Protein 5U96 (pdb70)

Nearest PDB structures (foldseek):
  5uae-assembly2_C  TM=9.308E-01  e=3.475E-05  Listeria innocua
  5u96-assembly3_E  TM=9.335E-01  e=6.059E-05  Listeria innocua
  5uae-assembly1_B  TM=8.512E-01  e=5.652E-05  Listeria innocua
  5udo-assembly3_F  TM=8.492E-01  e=5.273E-05  Listeria innocua
  5u96-assembly3_E  TM=1.021E+00  e=1.490E-06  Listeria innocua

Sequence (385 aa):
SLNEKLKIEHAKKKRLFDLYINGSYEVSELDSMMNDIDAQINYYEAQIEALNEKLKIEHAKKKRLFDLYINGSYEVSELDSMMNDIDAQINYYEAQIEASLNEKLKIEHAKKKRLFDLYINGSYEVSELDSMMNDIDAQINYYEASLNEKLKIEHAKKKRLFDLYINGSYEVSELDSMMNDIDAQINYYEAQIEALNEKLKIEHAKKKRLFDLYINGSYEVSELDSMMNDIDAQINYYEAQIEAASLNEKLKIEHAKKKRLFDLYINGSYEVSELDSMMNDIDAQINYYEAQINEKLKIEHAKKKRLFDLYINGSYEVSELDSMMNDIDAQINYYEANEKLKIEHAKKKRLFDLYINGSYEVSELDSMMNDIDAQINYYEAQIEA

Foldseek 3Di:
DLLCVLVVLVVVVVVLVVVVVVPDDDVVVSVVVVVVSVVVNVVSVVVVVD/DVVVLVVLVVVLVVLVVCVVVPVDDPVVSVVVNVVSVVVNVVVVPDPVD/DLVVVLVVLVVVLVVLVVVVVVVDDDVCVSVVSVVVSVVSNPPPVD/DLCVVLVVLVVVVVVVVVQVVVPHDDVVRVVVPVVVSVVVNVVSVVVVVD/DCVVQVVLVVVLVVLVVVVVPPDDDVVVSVVVNVVSVVVNCVVVVPPVD/DVLVVVLVCLVVVLVVLVVCCVVPNDDPVVSVVVNVVSVVSNVVSVPPD/DVVLVVLVVVVVVLVVVVVVPDDDCVVSVVNNVVSPVVNPPDPD/DVVLVVLVVPVVVVVVVVVVVPDDPVVVVVSCVVSVVVNVVVVVVVVD

Structure (mmCIF, N/CA/C/O backbone):
data_5U96
#
_entry.id   5U96
#
_cell.length_a   97.160
_cell.length_b   97.160
_cell.length_c   52.600
_cell.angle_alpha   90.00
_cell.angle_beta   90.00
_cell.angle_gamma   90.00
#
_symmetry.space_group_name_H-M   'P 41'
#
loop_
_entity.id
_entity.type
_entity.pdbx_description
1 polymer 'Putative integrase'
2 water water
#
loop_
_atom_site.group_PDB
_atom_site.id
_atom_site.type_symbol
_atom_site.label_atom_id
_atom_site.label_alt_id
_atom_site.label_comp_id
_atom_site.label_asym_id
_atom_site.label_entity_id
_atom_site.label_seq_id
_atom_site.pdbx_PDB_ins_code
_atom_site.Cartn_x
_atom_site.Cartn_y
_atom_site.Cartn_z
_atom_site.occupancy
_atom_site.B_iso_or_equiv
_atom_site.auth_seq_id
_atom_site.auth_comp_id
_atom_site.auth_asym_id
_atom_site.auth_atom_id
_atom_site.pdbx_PDB_model_num
ATOM 1 N N . SER A 1 2 ? 107.460 102.720 14.015 1.00 36.00 350 SER A N 1
ATOM 2 C CA . SER A 1 2 ? 107.000 103.130 12.694 1.00 36.90 350 SER A CA 1
ATOM 3 C C . SER A 1 2 ? 107.486 104.538 12.354 1.00 36.64 350 SER A C 1
ATOM 4 O O . SER A 1 2 ? 106.833 105.270 11.609 1.00 36.07 350 SER A O 1
ATOM 7 N N . LEU A 1 3 ? 108.635 104.907 12.911 1.00 36.56 351 LEU A N 1
ATOM 8 C CA . LEU A 1 3 ? 109.287 106.170 12.582 1.00 36.10 351 LEU A CA 1
ATOM 9 C C . LEU A 1 3 ? 110.321 105.954 11.481 1.00 36.74 351 LEU A C 1
ATOM 10 O O . LEU A 1 3 ? 110.771 106.904 10.840 1.00 36.83 351 LEU A O 1
ATOM 15 N N . ASN A 1 4 ? 110.693 104.696 11.271 1.00 37.34 352 ASN A N 1
ATOM 16 C CA . ASN A 1 4 ? 111.701 104.344 10.280 1.00 37.25 352 ASN A CA 1
ATOM 17 C C . ASN A 1 4 ? 111.227 104.598 8.852 1.00 37.91 352 ASN A C 1
ATOM 18 O O . ASN A 1 4 ? 112.023 104.940 7.978 1.00 38.51 352 ASN A O 1
ATOM 23 N N . GLU A 1 5 ? 109.926 104.438 8.627 1.00 39.07 353 GLU A N 1
ATOM 24 C CA . GLU A 1 5 ? 109.366 104.457 7.279 1.00 39.96 353 GLU A CA 1
ATOM 25 C C . GLU A 1 5 ? 108.775 105.816 6.906 1.00 40.26 353 GLU A C 1
ATOM 26 O O . GLU A 1 5 ? 107.844 105.895 6.104 1.00 39.86 353 GLU A O 1
ATOM 32 N N . LYS A 1 6 ? 109.325 106.883 7.478 1.00 39.10 354 LYS A N 1
ATOM 33 C CA . LYS A 1 6 ? 108.844 108.234 7.202 1.00 38.86 354 LYS A CA 1
ATOM 34 C C . LYS A 1 6 ? 109.652 108.893 6.091 1.00 38.28 354 LYS A C 1
ATOM 35 O O . LYS A 1 6 ? 109.181 109.827 5.444 1.00 38.32 354 LYS A O 1
ATOM 41 N N . LEU A 1 7 ? 110.866 108.399 5.867 1.00 38.91 355 LEU A N 1
ATOM 42 C CA . LEU A 1 7 ? 111.748 108.976 4.860 1.00 38.59 355 LEU A CA 1
ATOM 43 C C . LEU A 1 7 ? 111.269 108.649 3.449 1.00 38.05 355 LEU A C 1
ATOM 44 O O . LEU A 1 7 ? 111.401 109.468 2.539 1.00 37.17 355 LEU A O 1
ATOM 49 N N . LYS A 1 8 ? 110.717 107.452 3.266 1.00 39.06 356 LYS A N 1
ATOM 50 C CA . LYS A 1 8 ? 110.209 107.045 1.959 1.00 39.30 356 LYS A CA 1
ATOM 51 C C . LYS A 1 8 ? 109.036 107.922 1.539 1.00 38.27 356 LYS A C 1
ATOM 52 O O . LYS A 1 8 ? 108.839 108.178 0.351 1.00 37.36 356 LYS A O 1
ATOM 58 N N . ILE A 1 9 ? 108.255 108.376 2.514 1.00 36.71 357 ILE A N 1
ATOM 59 C CA . ILE A 1 9 ? 107.178 109.315 2.240 1.00 37.22 357 ILE A CA 1
ATOM 60 C C . ILE A 1 9 ? 107.767 110.671 1.869 1.00 35.08 357 ILE A C 1
ATOM 61 O O . ILE A 1 9 ? 107.312 111.317 0.927 1.00 35.22 357 ILE A O 1
ATOM 66 N N . GLU A 1 10 ? 108.778 111.097 2.620 1.00 34.99 358 GLU A N 1
ATOM 67 C CA . GLU A 1 10 ? 109.438 112.371 2.363 1.00 35.44 358 GLU A CA 1
ATOM 68 C C . GLU A 1 10 ? 110.097 112.372 0.987 1.00 34.48 358 GLU A C 1
ATOM 69 O O . GLU A 1 10 ? 110.114 113.392 0.299 1.00 32.93 358 GLU A O 1
ATOM 75 N N . HIS A 1 11 ? 110.635 111.223 0.591 1.00 34.64 359 HIS A N 1
ATOM 76 C CA . HIS A 1 11 ? 111.229 111.079 -0.732 1.00 34.59 359 HIS A CA 1
ATOM 77 C C . HIS A 1 11 ? 110.148 111.147 -1.801 1.00 34.48 359 HIS A C 1
ATOM 78 O O . HIS A 1 11 ? 110.364 111.697 -2.880 1.00 33.12 359 HIS A O 1
ATOM 85 N N . ALA A 1 12 ? 108.983 110.584 -1.495 1.00 34.93 360 ALA A N 1
ATOM 86 C CA . ALA A 1 12 ? 107.832 110.710 -2.375 1.00 34.02 360 ALA A CA 1
ATOM 87 C C . ALA A 1 12 ? 107.378 112.163 -2.387 1.00 33.55 360 ALA A C 1
ATOM 88 O O . ALA A 1 12 ? 106.998 112.694 -3.426 1.00 33.31 360 ALA A O 1
ATOM 90 N N . LYS A 1 13 ? 107.430 112.806 -1.224 1.00 33.49 361 LYS A N 1
ATOM 91 C CA . LYS A 1 13 ? 107.119 114.227 -1.129 1.00 33.03 361 LYS A CA 1
ATOM 92 C C . LYS A 1 13 ? 108.175 115.048 -1.861 1.00 33.92 361 LYS A C 1
ATOM 93 O O . LYS A 1 13 ? 107.886 116.132 -2.368 1.00 33.49 361 LYS A O 1
ATOM 99 N N . LYS A 1 14 ? 109.397 114.526 -1.918 1.00 34.23 362 LYS A N 1
ATOM 100 C CA . LYS A 1 14 ? 110.486 115.205 -2.612 1.00 34.18 362 LYS A CA 1
ATOM 101 C C . LYS A 1 14 ? 110.387 114.993 -4.119 1.00 33.69 362 LYS A C 1
ATOM 102 O O . LYS A 1 14 ? 110.605 115.923 -4.895 1.00 33.87 362 LYS A O 1
ATOM 108 N N . LYS A 1 15 ? 110.066 113.767 -4.527 1.00 33.43 363 LYS A N 1
ATOM 109 C CA . LYS A 1 15 ? 109.933 113.440 -5.945 1.00 34.16 363 LYS A CA 1
ATOM 110 C C . LYS A 1 15 ? 108.880 114.313 -6.606 1.00 34.38 363 LYS A C 1
ATOM 111 O O . LYS A 1 15 ? 109.165 115.013 -7.578 1.00 34.47 363 LYS A O 1
ATOM 117 N N . ARG A 1 16 ? 107.662 114.239 -6.077 1.00 33.26 364 ARG A N 1
ATOM 118 C CA . ARG A 1 16 ? 106.526 114.988 -6.601 1.00 33.80 364 ARG A CA 1
ATOM 119 C C . ARG A 1 16 ? 106.920 116.437 -6.836 1.00 34.36 364 ARG A C 1
ATOM 120 O O . ARG A 1 16 ? 106.664 117.005 -7.896 1.00 33.33 364 ARG A O 1
ATOM 128 N N . LEU A 1 17 ? 107.573 117.015 -5.836 1.00 33.86 365 LEU A N 1
ATOM 129 C CA . LEU A 1 17 ? 108.056 118.383 -5.913 1.00 34.92 365 LEU A CA 1
ATOM 130 C C . LEU A 1 17 ? 109.052 118.556 -7.054 1.00 34.33 365 LEU A C 1
ATOM 131 O O . LEU A 1 17 ? 109.039 119.574 -7.746 1.00 34.48 365 LEU A O 1
ATOM 136 N N . PHE A 1 18 ? 109.913 117.563 -7.253 1.00 34.90 366 PHE A N 1
ATOM 137 C CA . PHE A 1 18 ? 110.919 117.654 -8.302 1.00 34.69 366 PHE A CA 1
ATOM 138 C C . PHE A 1 18 ? 110.275 117.574 -9.681 1.00 35.62 366 PHE A C 1
ATOM 139 O O . PHE A 1 18 ? 110.782 118.147 -10.644 1.00 36.25 366 PHE A O 1
ATOM 147 N N . ASP A 1 19 ? 109.153 116.868 -9.769 1.00 35.18 367 ASP A N 1
ATOM 148 C CA . ASP A 1 19 ? 108.446 116.712 -11.035 1.00 34.79 367 ASP A CA 1
ATOM 149 C C . ASP A 1 19 ? 107.945 118.056 -11.556 1.00 35.99 367 ASP A C 1
ATOM 150 O O . ASP A 1 19 ? 107.634 118.194 -12.738 1.00 35.68 367 ASP A O 1
ATOM 155 N N . LEU A 1 20 ? 107.863 119.042 -10.668 1.00 35.81 368 LEU A N 1
ATOM 156 C CA . LEU A 1 20 ? 107.438 120.383 -11.053 1.00 36.64 368 LEU A CA 1
ATOM 157 C C . LEU A 1 20 ? 108.599 121.164 -11.662 1.00 37.21 368 LEU A C 1
ATOM 158 O O . LEU A 1 20 ? 108.392 122.031 -12.512 1.00 35.02 368 LEU A O 1
ATOM 163 N N . TYR A 1 21 ? 109.817 120.858 -11.226 1.00 37.09 369 TYR A N 1
ATOM 164 C CA . TYR A 1 21 ? 111.007 121.465 -11.813 1.00 37.40 369 TYR A CA 1
ATOM 165 C C . TYR A 1 21 ? 111.202 120.975 -13.246 1.00 37.41 369 TYR A C 1
ATOM 166 O O . TYR A 1 21 ? 111.492 121.764 -14.145 1.00 38.23 369 TYR A O 1
ATOM 175 N N . ILE A 1 22 ? 111.037 119.671 -13.455 1.00 37.37 370 ILE A N 1
ATOM 176 C CA . ILE A 1 22 ? 111.279 119.072 -14.764 1.00 37.71 370 ILE A CA 1
ATOM 177 C C . ILE A 1 22 ? 110.109 119.357 -15.701 1.00 38.84 370 ILE A C 1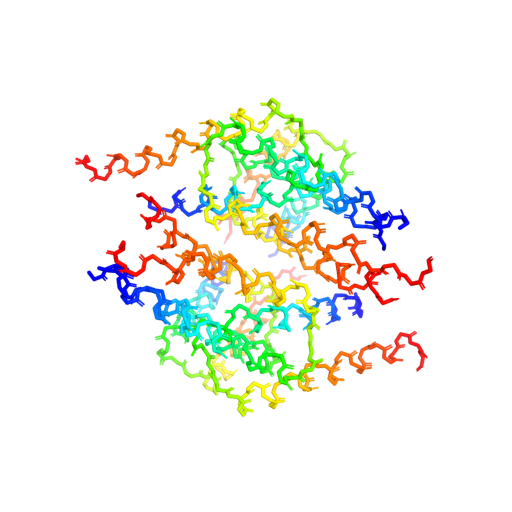
ATOM 178 O O . ILE A 1 22 ? 110.269 119.384 -16.921 1.00 39.13 370 ILE A O 1
ATOM 183 N N . ASN A 1 23 ? 108.933 119.569 -15.118 1.00 38.04 371 ASN A N 1
ATOM 184 C CA . ASN A 1 23 ? 107.792 120.083 -15.862 1.00 38.63 371 ASN A CA 1
ATOM 185 C C . ASN A 1 23 ? 108.150 121.442 -16.453 1.00 38.67 371 ASN A C 1
ATOM 186 O O . ASN A 1 23 ? 107.708 121.793 -17.548 1.00 39.06 371 ASN A O 1
ATOM 191 N N . GLY A 1 24 ? 108.949 122.201 -15.708 1.00 38.13 372 GLY A N 1
ATOM 192 C CA . GLY A 1 24 ? 109.567 123.410 -16.220 1.00 38.39 372 GLY A CA 1
ATOM 193 C C . GLY A 1 24 ? 108.831 124.685 -15.858 1.00 38.43 372 GLY A C 1
ATOM 194 O O . GLY A 1 24 ? 109.446 125.744 -15.745 1.00 38.60 372 GLY A O 1
ATOM 195 N N . SER A 1 25 ? 107.518 124.594 -15.675 1.00 37.95 373 SER A N 1
ATOM 196 C CA . SER A 1 25 ? 106.725 125.765 -15.317 1.00 39.19 373 SER A CA 1
ATOM 197 C C . SER A 1 25 ? 106.941 126.124 -13.847 1.00 38.99 373 SER A C 1
ATOM 198 O O . SER A 1 25 ? 107.863 125.613 -13.213 1.00 37.59 373 SER A O 1
ATOM 201 N N . TYR A 1 26 ? 106.102 127.018 -13.328 1.00 38.92 374 TYR A N 1
ATOM 202 C CA . TYR A 1 26 ? 106.193 127.501 -11.949 1.00 39.34 374 TYR A CA 1
ATOM 203 C C . TYR A 1 26 ? 107.456 128.324 -11.712 1.00 39.10 374 TYR A C 1
ATOM 204 O O . TYR A 1 26 ? 108.378 128.323 -12.528 1.00 38.94 374 TYR A O 1
ATOM 213 N N . GLU A 1 27 ? 107.482 129.028 -10.584 1.00 38.12 375 GLU A N 1
ATOM 214 C CA . GLU A 1 27 ? 108.660 129.779 -10.172 1.00 37.87 375 GLU A CA 1
ATOM 215 C C . GLU A 1 27 ? 109.488 128.929 -9.217 1.00 37.53 375 GLU A C 1
ATOM 216 O O . GLU A 1 27 ? 108.953 128.306 -8.300 1.00 37.61 375 GLU A O 1
ATOM 222 N N . VAL A 1 28 ? 110.796 128.910 -9.436 1.00 37.85 376 VAL A N 1
ATOM 223 C CA . VAL A 1 28 ? 111.684 128.019 -8.704 1.00 37.07 376 VAL A CA 1
ATOM 224 C C . VAL A 1 28 ? 111.802 128.426 -7.237 1.00 37.97 376 VAL A C 1
ATOM 225 O O . VAL A 1 28 ? 112.028 127.582 -6.371 1.00 37.41 376 VAL A O 1
ATOM 229 N N . SER A 1 29 ? 111.648 129.718 -6.962 1.00 37.68 377 SER A N 1
ATOM 230 C CA . SER A 1 29 ? 111.756 130.227 -5.599 1.00 37.55 377 SER A CA 1
ATOM 231 C C . SER A 1 29 ? 110.599 129.727 -4.741 1.00 37.61 377 SER A C 1
ATOM 232 O O . SER A 1 29 ? 110.760 129.495 -3.543 1.00 38.28 377 SER A O 1
ATOM 235 N N . GLU A 1 30 ? 109.432 129.570 -5.357 1.00 38.08 378 GLU A N 1
ATOM 236 C CA . GLU A 1 30 ? 108.285 128.978 -4.680 1.00 39.09 378 GLU A CA 1
ATOM 237 C C . GLU A 1 30 ? 108.604 127.545 -4.273 1.00 38.06 378 GLU A C 1
ATOM 238 O O . GLU A 1 30 ? 108.315 127.123 -3.153 1.00 38.74 378 GLU A O 1
ATOM 244 N N . LEU A 1 31 ? 109.211 126.806 -5.195 1.00 38.59 379 LEU A N 1
ATOM 245 C CA . LEU A 1 31 ? 109.509 125.394 -4.991 1.00 37.98 379 LEU A CA 1
ATOM 246 C C . LEU A 1 31 ? 110.690 125.190 -4.040 1.00 37.98 379 LEU A C 1
ATOM 247 O O . LEU A 1 31 ? 110.855 124.110 -3.471 1.00 37.80 379 LEU A O 1
ATOM 252 N N . ASP A 1 32 ? 111.503 126.229 -3.864 1.00 38.17 380 ASP A N 1
ATOM 253 C CA . ASP A 1 32 ? 112.712 126.137 -3.046 1.00 38.34 380 ASP A CA 1
ATOM 254 C C . ASP A 1 32 ? 112.392 126.256 -1.559 1.00 38.81 380 ASP A C 1
ATOM 255 O O . ASP A 1 32 ? 113.112 125.719 -0.718 1.00 38.83 380 ASP A O 1
ATOM 260 N N . SER A 1 33 ? 111.311 126.960 -1.241 1.00 39.63 381 SER A N 1
ATOM 261 C CA . SER A 1 33 ? 110.928 127.186 0.148 1.00 39.28 381 SER A CA 1
ATOM 262 C C . SER A 1 33 ? 110.455 125.904 0.822 1.00 38.94 381 SER A C 1
ATOM 263 O O . SER A 1 33 ? 110.804 125.632 1.970 1.00 39.24 381 SER A O 1
ATOM 266 N N . MET A 1 34 ? 109.651 125.122 0.112 1.00 38.89 382 MET A N 1
ATOM 267 C CA . MET A 1 34 ? 109.127 123.876 0.659 1.00 39.00 382 MET A CA 1
ATOM 268 C C . MET A 1 34 ? 110.184 122.783 0.621 1.00 38.06 382 MET A C 1
ATOM 269 O O . MET A 1 34 ? 110.180 121.876 1.450 1.00 37.96 382 MET A O 1
ATOM 274 N N . MET A 1 35 ? 111.084 122.869 -0.352 1.00 38.56 383 MET A N 1
ATOM 275 C CA . MET A 1 35 ? 112.193 121.932 -0.437 1.00 38.51 383 MET A CA 1
ATOM 276 C C . MET A 1 35 ? 113.111 122.113 0.766 1.00 38.50 383 MET A C 1
ATOM 277 O O . MET A 1 35 ? 113.678 121.148 1.277 1.00 38.80 383 MET A O 1
ATOM 282 N N . ASN A 1 36 ? 113.255 123.357 1.211 1.00 38.66 384 ASN A N 1
ATOM 283 C CA . ASN A 1 36 ? 114.027 123.661 2.407 1.00 38.33 384 ASN A CA 1
ATOM 284 C C . ASN A 1 36 ? 113.434 122.959 3.622 1.00 38.37 384 ASN A C 1
ATOM 285 O O . ASN A 1 36 ? 114.159 122.520 4.515 1.00 38.75 384 ASN A O 1
ATOM 290 N N . ASP A 1 37 ? 112.110 122.854 3.643 1.00 38.42 385 ASP A N 1
ATOM 291 C CA . ASP A 1 37 ? 111.410 122.151 4.711 1.00 37.61 385 ASP A CA 1
ATOM 292 C C . ASP A 1 37 ? 111.479 120.643 4.503 1.00 37.13 385 ASP A C 1
ATOM 293 O O . ASP A 1 37 ? 111.645 119.884 5.457 1.00 37.73 385 ASP A O 1
ATOM 298 N N . ILE A 1 38 ? 111.350 120.213 3.251 1.00 37.18 386 ILE A N 1
ATOM 299 C CA . ILE A 1 38 ? 111.375 118.792 2.926 1.00 37.21 386 ILE A CA 1
ATOM 300 C C . ILE A 1 38 ? 112.766 118.196 3.145 1.00 37.39 386 ILE A C 1
ATOM 301 O O . ILE A 1 38 ? 112.894 117.119 3.723 1.00 37.51 386 ILE A O 1
ATOM 306 N N . ASP A 1 39 ? 113.802 118.890 2.681 1.00 37.63 387 ASP A N 1
ATOM 307 C CA . ASP A 1 39 ? 115.176 118.434 2.885 1.00 37.91 387 ASP A CA 1
ATOM 308 C C . ASP A 1 39 ? 115.514 118.356 4.370 1.00 37.80 387 ASP A C 1
ATOM 309 O O . ASP A 1 39 ? 116.170 117.416 4.818 1.00 38.19 387 ASP A O 1
ATOM 314 N N . ALA A 1 40 ? 115.063 119.351 5.128 1.00 38.01 388 ALA A N 1
ATOM 315 C CA . ALA A 1 40 ? 115.337 119.416 6.559 1.00 38.33 388 ALA A CA 1
ATOM 316 C C . ALA A 1 40 ? 114.706 118.247 7.307 1.00 38.61 388 ALA A C 1
ATOM 317 O O . ALA A 1 40 ? 115.322 117.672 8.203 1.00 38.65 388 ALA A O 1
ATOM 319 N N . GLN A 1 41 ? 113.476 117.901 6.941 1.00 38.23 389 GLN A N 1
ATOM 320 C CA . GLN A 1 41 ? 112.767 116.812 7.604 1.00 38.46 389 GLN A CA 1
ATOM 321 C C . GLN A 1 41 ? 113.464 115.480 7.349 1.00 37.88 389 GLN A C 1
ATOM 322 O O . GLN A 1 41 ? 113.453 114.592 8.201 1.00 38.13 389 GLN A O 1
ATOM 328 N N . ILE A 1 42 ? 114.069 115.346 6.174 1.00 37.41 390 ILE A N 1
ATOM 329 C CA . ILE A 1 42 ? 114.879 114.175 5.863 1.00 37.74 390 ILE A CA 1
ATOM 330 C C . ILE A 1 42 ? 116.112 114.144 6.758 1.00 38.13 390 ILE A C 1
ATOM 331 O O . ILE A 1 42 ? 116.599 113.076 7.129 1.00 37.82 390 ILE A O 1
ATOM 336 N N . ASN A 1 43 ? 116.609 115.327 7.102 1.00 38.24 391 ASN A N 1
ATOM 337 C CA . ASN A 1 43 ? 117.822 115.451 7.897 1.00 38.81 391 ASN A CA 1
ATOM 338 C C . ASN A 1 43 ? 117.628 114.965 9.330 1.00 38.17 391 ASN A C 1
ATOM 339 O O . ASN A 1 43 ? 118.487 114.275 9.880 1.00 39.33 391 ASN A O 1
ATOM 344 N N . TYR A 1 44 ? 116.500 115.329 9.932 1.00 38.72 392 TYR A N 1
ATOM 345 C CA . TYR A 1 44 ? 116.209 114.938 11.308 1.00 39.70 392 TYR A CA 1
ATOM 346 C C . TYR A 1 44 ? 115.984 113.432 11.411 1.00 39.59 392 TYR A C 1
ATOM 347 O O . TYR A 1 44 ? 116.437 112.795 12.362 1.00 39.86 392 TYR A O 1
ATOM 356 N N . TYR A 1 45 ? 115.283 112.869 10.430 1.00 38.49 393 TYR A N 1
ATOM 357 C CA . TYR A 1 45 ? 115.036 111.431 10.392 1.00 38.40 393 TYR A CA 1
ATOM 358 C C . TYR A 1 45 ? 116.354 110.667 10.335 1.00 37.99 393 TYR A C 1
ATOM 359 O O . TYR A 1 45 ? 116.477 109.578 10.895 1.00 38.62 393 TYR A O 1
ATOM 368 N N . GLU A 1 46 ? 117.338 111.245 9.655 1.00 38.01 394 GLU A N 1
ATOM 369 C CA . GLU A 1 46 ? 118.679 110.679 9.617 1.00 38.42 394 GLU A CA 1
ATOM 370 C C . GLU A 1 46 ? 119.384 110.890 10.949 1.00 38.34 394 GLU A C 1
ATOM 371 O O . GLU A 1 46 ? 120.066 109.999 11.455 1.00 38.19 394 GLU A O 1
ATOM 377 N N . ALA A 1 47 ? 119.203 112.078 11.514 1.00 39.11 395 ALA A N 1
ATOM 378 C CA . ALA A 1 47 ? 119.920 112.479 12.717 1.00 38.66 395 ALA A CA 1
ATOM 379 C C . ALA A 1 47 ? 119.427 111.746 13.962 1.00 39.13 395 ALA A C 1
ATOM 380 O O . ALA A 1 47 ? 120.193 111.526 14.897 1.00 39.50 395 ALA A O 1
ATOM 382 N N . GLN A 1 48 ? 118.151 111.378 13.982 1.00 39.53 396 GLN A N 1
ATOM 383 C CA . GLN A 1 48 ? 117.595 110.660 15.125 1.00 41.22 396 GLN A CA 1
ATOM 384 C C . GLN A 1 48 ? 118.224 109.280 15.270 1.00 40.76 396 GLN A C 1
ATOM 385 O O . GLN A 1 48 ? 118.350 108.760 16.378 1.00 41.44 396 GLN A O 1
ATOM 391 N N . ILE A 1 49 ? 118.614 108.688 14.147 1.00 39.76 397 ILE A N 1
ATOM 392 C CA . ILE A 1 49 ? 119.235 107.370 14.159 1.00 39.41 397 ILE A CA 1
ATOM 393 C C . ILE A 1 49 ? 120.616 107.429 14.810 1.00 39.00 397 ILE A C 1
ATOM 394 O O . ILE A 1 49 ? 121.069 106.453 15.411 1.00 39.59 397 ILE A O 1
ATOM 399 N N . GLU A 1 50 ? 121.279 108.574 14.688 1.00 38.41 398 GLU A N 1
ATOM 400 C CA . GLU A 1 50 ? 122.578 108.781 15.321 1.00 38.02 398 GLU A CA 1
ATOM 401 C C . GLU A 1 50 ? 122.451 108.640 16.835 1.00 38.99 398 GLU A C 1
ATOM 402 O O . GLU A 1 50 ? 123.298 108.027 17.484 1.00 38.74 398 GLU A O 1
ATOM 408 N N . ALA A 1 51 ? 121.384 109.211 17.387 1.00 39.76 399 ALA A N 1
ATOM 409 C CA . ALA A 1 51 ? 121.037 109.011 18.790 1.00 39.83 399 ALA A CA 1
ATOM 410 C C . ALA A 1 51 ? 119.621 109.509 19.068 1.00 40.93 399 ALA A C 1
ATOM 411 O O . ALA A 1 51 ? 119.251 110.615 18.673 1.00 40.55 399 ALA A O 1
ATOM 413 N N . LEU B 1 3 ? 90.737 144.696 1.661 1.00 40.80 351 LEU B N 1
ATOM 414 C CA . LEU B 1 3 ? 90.724 143.381 1.032 1.00 40.32 351 LEU B CA 1
ATOM 415 C C . LEU B 1 3 ? 92.132 142.959 0.620 1.00 40.79 351 LEU B C 1
ATOM 416 O O . LEU B 1 3 ? 92.309 142.151 -0.292 1.00 40.93 351 LEU B O 1
ATOM 421 N N . ASN B 1 4 ? 93.128 143.515 1.302 1.00 41.14 352 ASN B N 1
ATOM 422 C CA . ASN B 1 4 ? 94.515 143.117 1.101 1.00 41.15 352 ASN B CA 1
ATOM 423 C C . ASN B 1 4 ? 94.763 141.746 1.714 1.00 40.60 352 ASN B C 1
ATOM 424 O O . ASN B 1 4 ? 95.671 141.022 1.303 1.00 40.24 352 ASN B O 1
ATOM 429 N N . GLU B 1 5 ? 93.949 141.405 2.709 1.00 40.99 353 GLU B N 1
ATOM 430 C CA . GLU B 1 5 ? 93.999 140.093 3.338 1.00 39.94 353 GLU B CA 1
ATOM 431 C C . GLU B 1 5 ? 93.767 138.999 2.305 1.00 39.84 353 GLU B C 1
ATOM 432 O O . GLU B 1 5 ? 94.453 137.979 2.312 1.00 39.56 353 GLU B O 1
ATOM 438 N N . LYS B 1 6 ? 92.806 139.232 1.413 1.00 40.27 354 LYS B N 1
ATOM 439 C CA . LYS B 1 6 ? 92.457 138.272 0.366 1.00 40.01 354 LYS B CA 1
ATOM 440 C C . LYS B 1 6 ? 93.683 137.826 -0.416 1.00 39.26 354 LYS B C 1
ATOM 441 O O . LYS B 1 6 ? 93.760 136.687 -0.874 1.00 39.05 354 LYS B O 1
ATOM 447 N N . LEU B 1 7 ? 94.636 138.737 -0.569 1.00 39.65 355 LEU B N 1
ATOM 448 C CA . LEU B 1 7 ? 95.873 138.435 -1.271 1.00 39.51 355 LEU B CA 1
ATOM 449 C C . LEU B 1 7 ? 96.655 137.388 -0.493 1.00 39.14 355 LEU B C 1
ATOM 450 O O . LEU B 1 7 ? 97.227 136.467 -1.074 1.00 38.91 355 LEU B O 1
ATOM 455 N N . LYS B 1 8 ? 96.669 137.534 0.829 1.00 39.32 356 LYS B N 1
ATOM 456 C CA . LYS B 1 8 ? 97.293 136.545 1.697 1.00 38.69 356 LYS B CA 1
ATOM 457 C C . LYS B 1 8 ? 96.495 135.248 1.646 1.00 37.97 356 LYS B C 1
ATOM 458 O O . LYS B 1 8 ? 97.063 134.160 1.697 1.00 38.45 356 LYS B O 1
ATOM 464 N N . ILE B 1 9 ? 95.175 135.374 1.542 1.00 38.47 357 ILE B N 1
ATOM 465 C CA . ILE B 1 9 ? 94.295 134.213 1.467 1.00 38.10 357 ILE B CA 1
ATOM 466 C C . ILE B 1 9 ? 94.513 133.462 0.156 1.00 37.80 357 ILE B C 1
ATOM 467 O O . ILE B 1 9 ? 94.614 132.235 0.146 1.00 36.92 357 ILE B O 1
ATOM 472 N N . GLU B 1 10 ? 94.580 134.201 -0.949 1.00 37.61 358 GLU B N 1
ATOM 473 C CA . GLU B 1 10 ? 94.870 133.605 -2.249 1.00 37.39 358 GLU B CA 1
ATOM 474 C C . GLU B 1 10 ? 96.289 133.047 -2.272 1.00 36.97 358 GLU B C 1
ATOM 475 O O . GLU B 1 10 ? 96.553 132.029 -2.911 1.00 36.21 358 GLU B O 1
ATOM 481 N N . HIS B 1 11 ? 97.199 133.719 -1.574 1.00 37.44 359 HIS B N 1
ATOM 482 C CA . HIS B 1 11 ? 98.568 133.233 -1.440 1.00 37.40 359 HIS B CA 1
ATOM 483 C C . HIS B 1 11 ? 98.639 132.060 -0.470 1.00 36.29 359 HIS B C 1
ATOM 484 O O . HIS B 1 11 ? 99.453 131.154 -0.638 1.00 35.62 359 HIS B O 1
ATOM 491 N N . ALA B 1 12 ? 97.787 132.082 0.550 1.00 36.26 360 ALA B N 1
ATOM 492 C CA . ALA B 1 12 ? 97.727 130.989 1.512 1.00 35.91 360 ALA B CA 1
ATOM 493 C C . ALA B 1 12 ? 97.205 129.733 0.829 1.00 35.08 360 ALA B C 1
ATOM 494 O O . ALA B 1 12 ? 97.637 128.620 1.131 1.00 34.55 360 ALA B O 1
ATOM 496 N N . LYS B 1 13 ? 96.270 129.925 -0.096 1.00 34.89 361 LYS B N 1
ATOM 497 C CA . LYS B 1 13 ? 95.737 128.833 -0.897 1.00 35.06 361 LYS B CA 1
ATOM 498 C C . LYS B 1 13 ? 96.830 128.217 -1.763 1.00 34.26 361 LYS B C 1
ATOM 499 O O . LYS B 1 13 ? 96.808 127.022 -2.053 1.00 33.23 361 LYS B O 1
ATOM 505 N N . LYS B 1 14 ? 97.788 129.044 -2.170 1.00 34.70 362 LYS B N 1
ATOM 506 C CA . LYS B 1 14 ? 98.883 128.595 -3.020 1.00 33.95 362 LYS B CA 1
ATOM 507 C C . LYS B 1 14 ? 99.813 127.649 -2.268 1.00 33.89 362 LYS B C 1
ATOM 508 O O . LYS B 1 14 ? 100.228 126.620 -2.801 1.00 33.16 362 LYS B O 1
ATOM 514 N N . LYS B 1 15 ? 100.138 128.004 -1.029 1.00 34.49 363 LYS B N 1
ATOM 515 C CA . LYS B 1 15 ? 100.984 127.165 -0.189 1.00 33.60 363 LYS B CA 1
ATOM 516 C C . LYS B 1 15 ? 100.327 125.817 0.076 1.00 32.50 363 LYS B C 1
ATOM 517 O O . LYS B 1 15 ? 100.995 124.784 0.102 1.00 31.69 363 LYS B O 1
ATOM 523 N N . ARG B 1 16 ? 99.013 125.834 0.272 1.00 33.28 364 ARG B N 1
ATOM 524 C CA . ARG B 1 16 ? 98.263 124.614 0.537 1.00 32.80 364 ARG B CA 1
ATOM 525 C C . ARG B 1 16 ? 98.142 123.759 -0.719 1.00 33.36 364 ARG B C 1
ATOM 526 O O . ARG B 1 16 ? 98.272 12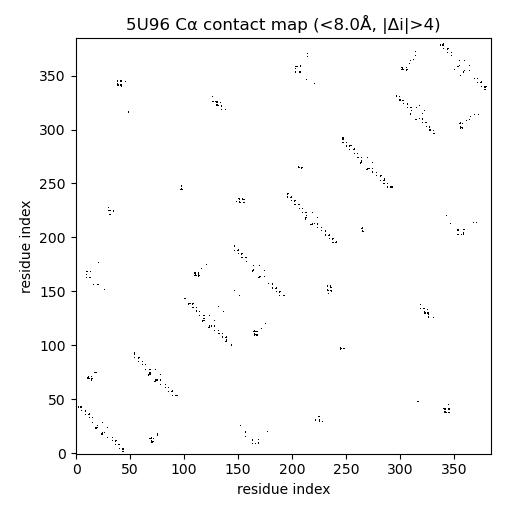2.537 -0.661 1.00 32.37 364 ARG B O 1
ATOM 534 N N . LEU B 1 17 ? 97.885 124.407 -1.851 1.00 32.62 365 LEU B N 1
ATOM 535 C CA . LEU B 1 17 ? 97.730 123.700 -3.116 1.00 32.25 365 LEU B CA 1
ATOM 536 C C . LEU B 1 17 ? 99.007 122.938 -3.450 1.00 32.49 365 LEU B C 1
ATOM 537 O O . LEU B 1 17 ? 98.962 121.858 -4.039 1.00 30.91 365 LEU B O 1
ATOM 542 N N . PHE B 1 18 ? 100.143 123.507 -3.064 1.00 32.51 366 PHE B N 1
ATOM 543 C CA . PHE B 1 18 ? 101.422 122.822 -3.188 1.00 32.64 366 PHE B CA 1
ATOM 544 C C . PHE B 1 18 ? 101.521 121.681 -2.180 1.00 32.82 366 PHE B C 1
ATOM 545 O O . PHE B 1 18 ? 102.059 120.618 -2.485 1.00 32.57 366 PHE B O 1
ATOM 553 N N . ASP B 1 19 ? 101.005 121.915 -0.976 1.00 31.93 367 ASP B N 1
ATOM 554 C CA . ASP B 1 19 ? 101.028 120.915 0.086 1.00 32.47 367 ASP B CA 1
ATOM 555 C C . ASP B 1 19 ? 100.300 119.649 -0.354 1.00 33.87 367 ASP B C 1
ATOM 556 O O . ASP B 1 19 ? 100.817 118.541 -0.212 1.00 32.53 367 ASP B O 1
ATOM 561 N N . LEU B 1 20 ? 99.096 119.829 -0.889 1.00 32.45 368 LEU B N 1
ATOM 562 C CA . LEU B 1 20 ? 98.267 118.718 -1.347 1.00 33.06 368 LEU B CA 1
ATOM 563 C C . LEU B 1 20 ? 98.978 117.857 -2.382 1.00 32.48 368 LEU B C 1
ATOM 564 O O . LEU B 1 20 ? 99.064 116.637 -2.239 1.00 33.64 368 LEU B O 1
ATOM 569 N N . TYR B 1 21 ? 99.476 118.506 -3.428 1.00 31.77 369 TYR B N 1
ATOM 570 C CA . TYR B 1 21 ? 100.154 117.815 -4.516 1.00 32.52 369 TYR B CA 1
ATOM 571 C C . TYR B 1 21 ? 101.352 117.022 -4.010 1.00 30.82 369 TYR B C 1
ATOM 572 O O . TYR B 1 21 ? 101.561 115.876 -4.408 1.00 33.33 369 TYR B O 1
ATOM 581 N N . ILE B 1 22 ? 102.136 117.642 -3.135 1.00 33.14 370 ILE B N 1
ATOM 582 C CA . ILE B 1 22 ? 103.314 116.999 -2.565 1.00 32.82 370 ILE B CA 1
ATOM 583 C C . ILE B 1 22 ? 102.924 115.724 -1.823 1.00 33.04 370 ILE B C 1
ATOM 584 O O . ILE B 1 22 ? 103.681 114.752 -1.802 1.00 32.91 370 ILE B O 1
ATOM 589 N N . ASN B 1 23 ? 101.736 115.731 -1.225 1.00 33.37 371 ASN B N 1
ATOM 590 C CA . ASN B 1 23 ? 101.227 114.566 -0.511 1.00 33.44 371 ASN B CA 1
ATOM 591 C C . ASN B 1 23 ? 100.416 113.636 -1.415 1.00 33.05 371 ASN B C 1
ATOM 592 O O . ASN B 1 23 ? 99.873 112.632 -0.956 1.00 33.68 371 ASN B O 1
ATOM 597 N N . GLY B 1 24 ? 100.334 113.979 -2.698 1.00 32.97 372 GLY B N 1
ATOM 598 C CA . GLY B 1 24 ? 99.747 113.095 -3.691 1.00 33.08 372 GLY B CA 1
ATOM 599 C C . GLY B 1 24 ? 98.244 113.210 -3.864 1.00 33.38 372 GLY B C 1
ATOM 600 O O . GLY B 1 24 ? 97.646 112.435 -4.610 1.00 33.82 372 GLY B O 1
ATOM 601 N N . SER B 1 25 ? 97.626 114.169 -3.183 1.00 33.27 373 SER B N 1
ATOM 602 C CA . SER B 1 25 ? 96.186 114.374 -3.311 1.00 33.98 373 SER B CA 1
ATOM 603 C C . SER B 1 25 ? 95.833 114.938 -4.683 1.00 33.52 373 SER B C 1
ATOM 604 O O . SER B 1 25 ? 94.745 114.686 -5.202 1.00 33.21 373 SER B O 1
ATOM 607 N N . TYR B 1 26 ? 96.758 115.700 -5.261 1.00 32.85 374 TYR B N 1
ATOM 608 C CA . TYR B 1 26 ? 96.571 116.278 -6.589 1.00 33.69 374 TYR B CA 1
ATOM 609 C C . TYR B 1 26 ? 97.743 115.946 -7.501 1.00 33.03 374 TYR B C 1
ATOM 610 O O . TYR B 1 26 ? 98.892 115.976 -7.074 1.00 32.92 374 TYR B O 1
ATOM 619 N N . GLU B 1 27 ? 97.441 115.638 -8.759 1.00 33.29 375 GLU B N 1
ATOM 620 C CA . GLU B 1 27 ? 98.459 115.262 -9.736 1.00 34.40 375 GLU B CA 1
ATOM 621 C C . GLU B 1 27 ? 99.106 116.493 -10.365 1.00 34.17 375 GLU B C 1
ATOM 622 O O . GLU B 1 27 ? 98.709 117.622 -10.084 1.00 34.33 375 GLU B O 1
ATOM 628 N N . VAL B 1 28 ? 100.100 116.268 -11.219 1.00 33.51 376 VAL B N 1
ATOM 629 C CA . VAL B 1 28 ? 100.790 117.357 -11.905 1.00 34.29 376 VAL B CA 1
ATOM 630 C C . VAL B 1 28 ? 99.885 118.023 -12.935 1.00 34.81 376 VAL B C 1
ATOM 631 O O . VAL B 1 28 ? 99.832 119.249 -13.028 1.00 35.05 376 VAL B O 1
ATOM 635 N N . SER B 1 29 ? 99.188 117.201 -13.715 1.00 36.05 377 SER B N 1
ATOM 636 C CA . SER B 1 29 ? 98.315 117.691 -14.776 1.00 38.04 377 SER B CA 1
ATOM 637 C C . SER B 1 29 ? 97.258 118.641 -14.227 1.00 37.05 377 SER B C 1
ATOM 638 O O . SER B 1 29 ? 96.997 119.696 -14.804 1.00 37.15 377 SER B O 1
ATOM 641 N N . GLU B 1 30 ? 96.651 118.257 -13.109 1.00 36.81 378 GLU B N 1
ATOM 642 C CA . GLU B 1 30 ? 95.666 119.101 -12.444 1.00 35.76 378 GLU B CA 1
ATOM 643 C C . GLU B 1 30 ? 96.321 120.379 -11.933 1.00 36.13 378 GLU B C 1
ATOM 644 O O . GLU B 1 30 ? 95.807 121.476 -12.146 1.00 36.53 378 GLU B O 1
ATOM 650 N N . LEU B 1 31 ? 97.463 120.223 -11.268 1.00 35.58 379 LEU B N 1
ATOM 651 C CA . LEU B 1 31 ? 98.152 121.341 -10.630 1.00 35.46 379 LEU B CA 1
ATOM 652 C C . LEU B 1 31 ? 98.442 122.475 -11.611 1.00 35.77 379 LEU B C 1
ATOM 653 O O . LEU B 1 31 ? 98.502 123.641 -11.220 1.00 35.81 379 LEU B O 1
ATOM 658 N N . ASP B 1 32 ? 98.622 122.125 -12.880 1.00 35.76 380 ASP B N 1
ATOM 659 C CA . ASP B 1 32 ? 98.832 123.114 -13.934 1.00 36.89 380 ASP B CA 1
ATOM 660 C C . ASP B 1 32 ? 97.642 124.060 -14.049 1.00 36.81 380 ASP B C 1
ATOM 661 O O . ASP B 1 32 ? 97.804 125.280 -14.061 1.00 36.36 380 ASP B O 1
ATOM 666 N N . SER B 1 33 ? 96.447 123.485 -14.137 1.00 37.55 381 SER B N 1
ATOM 667 C CA . SER B 1 33 ? 95.227 124.270 -14.277 1.00 37.71 381 SER B CA 1
ATOM 668 C C . SER B 1 33 ? 94.889 125.028 -12.998 1.00 38.02 381 SER B C 1
ATOM 669 O O . SER B 1 33 ? 94.515 126.200 -13.041 1.00 37.22 381 SER B O 1
ATOM 672 N N . MET B 1 34 ? 95.021 124.354 -11.860 1.00 36.88 382 MET B N 1
ATOM 673 C CA . MET B 1 34 ? 94.600 124.923 -10.585 1.00 36.46 382 MET B CA 1
ATOM 674 C C . MET B 1 34 ? 95.507 126.052 -10.109 1.00 36.32 382 MET B C 1
ATOM 675 O O . MET B 1 34 ? 95.032 127.039 -9.548 1.00 36.28 382 MET B O 1
ATOM 680 N N . MET B 1 35 ? 96.810 125.906 -10.323 1.00 35.77 383 MET B N 1
ATOM 681 C CA . MET B 1 35 ? 97.763 126.888 -9.820 1.00 36.23 383 MET B CA 1
ATOM 682 C C . MET B 1 35 ? 97.730 128.178 -10.632 1.00 37.42 383 MET B C 1
ATOM 683 O O . MET B 1 35 ? 97.752 129.271 -10.068 1.00 38.41 383 MET B O 1
ATOM 688 N N . ASN B 1 36 ? 97.684 128.050 -11.954 1.00 38.08 384 ASN B N 1
ATOM 689 C CA . ASN B 1 36 ? 97.638 129.219 -12.824 1.00 38.64 384 ASN B CA 1
ATOM 690 C C . ASN B 1 36 ? 96.358 130.014 -12.591 1.00 37.87 384 ASN B C 1
ATOM 691 O O . ASN B 1 36 ? 96.331 131.232 -12.766 1.00 38.51 384 ASN B O 1
ATOM 696 N N . ASP B 1 37 ? 95.301 129.313 -12.194 1.00 37.67 385 ASP B N 1
ATOM 697 C CA . ASP B 1 37 ? 94.029 129.949 -11.871 1.00 37.92 385 ASP B CA 1
ATOM 698 C C . ASP B 1 37 ? 94.194 130.897 -10.691 1.00 38.23 385 ASP B C 1
ATOM 699 O O . ASP B 1 37 ? 93.652 132.002 -10.688 1.00 39.10 385 ASP B O 1
ATOM 704 N N . ILE B 1 38 ? 94.946 130.454 -9.690 1.00 37.69 386 ILE B N 1
ATOM 705 C CA . ILE B 1 38 ? 95.236 131.282 -8.528 1.00 37.73 386 ILE B CA 1
ATOM 706 C C . ILE B 1 38 ? 96.141 132.442 -8.921 1.00 37.97 386 ILE B C 1
ATOM 707 O O . ILE B 1 38 ? 95.828 133.598 -8.645 1.00 38.59 386 ILE B O 1
ATOM 712 N N . ASP B 1 39 ? 97.258 132.124 -9.571 1.00 38.42 387 ASP B N 1
ATOM 713 C CA . ASP B 1 39 ? 98.209 133.135 -10.029 1.00 39.25 387 ASP B CA 1
ATOM 714 C C . ASP B 1 39 ? 97.517 134.230 -10.836 1.00 39.50 387 ASP B C 1
ATOM 715 O O . ASP B 1 39 ? 97.845 135.409 -10.707 1.00 39.34 387 ASP B O 1
ATOM 720 N N . ALA B 1 40 ? 96.559 133.831 -11.666 1.00 39.11 388 ALA B N 1
ATOM 721 C CA . ALA B 1 40 ? 95.768 134.784 -12.432 1.00 39.39 388 ALA B CA 1
ATOM 722 C C . ALA B 1 40 ? 94.833 135.554 -11.507 1.00 39.73 388 ALA B C 1
ATOM 723 O O . ALA B 1 40 ? 94.646 136.760 -11.662 1.00 41.01 388 ALA B O 1
ATOM 725 N N . GLN B 1 41 ? 94.250 134.846 -10.545 1.00 39.73 389 GLN B N 1
ATOM 726 C CA . GLN B 1 41 ? 93.347 135.457 -9.577 1.00 40.44 389 GLN B CA 1
ATOM 727 C C . GLN B 1 41 ? 94.085 136.483 -8.725 1.00 40.19 389 GLN B C 1
ATOM 728 O O . GLN B 1 41 ? 93.498 137.467 -8.276 1.00 40.37 389 GLN B O 1
ATOM 734 N N . ILE B 1 42 ? 95.373 136.247 -8.500 1.00 39.44 390 ILE B N 1
ATOM 735 C CA . ILE B 1 42 ? 96.195 137.195 -7.761 1.00 39.87 390 ILE B CA 1
ATOM 736 C C . ILE B 1 42 ? 96.412 138.443 -8.612 1.00 40.16 390 ILE B C 1
ATOM 737 O O . ILE B 1 42 ? 96.159 139.556 -8.156 1.00 41.12 390 ILE B O 1
ATOM 742 N N . ASN B 1 43 ? 96.871 138.252 -9.847 1.00 40.55 391 ASN B N 1
ATOM 743 C CA . ASN B 1 43 ? 97.027 139.358 -10.789 1.00 40.62 391 ASN B CA 1
ATOM 744 C C . ASN B 1 43 ? 95.711 140.101 -10.987 1.00 41.41 391 ASN B C 1
ATOM 745 O O . ASN B 1 43 ? 95.689 141.319 -11.166 1.00 41.72 391 ASN B O 1
ATOM 750 N N . TYR B 1 44 ? 94.620 139.345 -10.959 1.00 40.70 392 TYR B N 1
ATOM 751 C CA . TYR B 1 44 ? 93.274 139.899 -11.048 1.00 41.57 392 TYR B CA 1
ATOM 752 C C . TYR B 1 44 ? 92.982 140.817 -9.863 1.00 41.08 392 TYR B C 1
ATOM 753 O O . TYR B 1 44 ? 92.216 141.772 -9.985 1.00 41.79 392 TYR B O 1
ATOM 762 N N . TYR B 1 45 ? 93.604 140.522 -8.724 1.00 41.03 393 TYR B N 1
ATOM 763 C CA . TYR B 1 45 ? 93.431 141.321 -7.512 1.00 41.66 393 TYR B CA 1
ATOM 764 C C . TYR B 1 45 ? 94.712 142.056 -7.111 1.00 42.73 393 TYR B C 1
ATOM 765 O O . TYR B 1 45 ? 94.710 142.832 -6.156 1.00 43.64 393 TYR B O 1
ATOM 774 N N . GLU B 1 46 ? 95.798 141.819 -7.841 1.00 42.28 394 GLU B N 1
ATOM 775 C CA . GLU B 1 46 ? 97.074 142.468 -7.551 1.00 42.95 394 GLU B CA 1
ATOM 776 C C . GLU B 1 46 ? 97.096 143.894 -8.087 1.00 44.22 394 GLU B C 1
ATOM 777 O O . GLU B 1 46 ? 97.621 144.801 -7.440 1.00 45.04 394 GLU B O 1
ATOM 783 N N . ALA B 1 47 ? 96.518 144.084 -9.269 1.00 44.62 395 ALA B N 1
ATOM 784 C CA . ALA B 1 47 ? 96.706 145.317 -10.024 1.00 46.20 395 ALA B CA 1
ATOM 785 C C . ALA B 1 47 ? 95.442 146.177 -10.107 1.00 46.88 395 ALA B C 1
ATOM 786 O O . ALA B 1 47 ? 94.321 145.674 -10.021 1.00 46.24 395 ALA B O 1
ATOM 788 N N . GLN B 1 48 ? 95.656 147.479 -10.278 1.00 47.51 396 GLN B N 1
ATOM 789 C CA . GLN B 1 48 ? 94.589 148.478 -10.357 1.00 47.21 396 GLN B CA 1
ATOM 790 C C . GLN B 1 48 ? 93.764 148.512 -9.070 1.00 47.49 396 GLN B C 1
ATOM 791 O O . GLN B 1 48 ? 92.533 148.528 -9.091 1.00 47.60 396 GLN B O 1
ATOM 797 N N . ILE B 1 49 ? 94.473 148.509 -7.948 1.00 47.12 397 ILE B N 1
ATOM 798 C CA . ILE B 1 49 ? 93.884 148.798 -6.645 1.00 46.71 397 ILE B CA 1
ATOM 799 C C . ILE B 1 49 ? 94.912 149.565 -5.800 1.00 46.74 397 ILE B C 1
ATOM 800 O O . ILE B 1 49 ? 94.549 150.270 -4.857 1.00 46.90 397 ILE B O 1
ATOM 805 N N . GLU B 1 50 ? 96.189 149.439 -6.158 1.00 46.74 398 GLU B N 1
ATOM 806 C CA . GLU B 1 50 ? 97.247 150.271 -5.590 1.00 46.21 398 GLU B CA 1
ATOM 807 C C . GLU B 1 50 ? 97.744 151.294 -6.614 1.00 46.08 398 GLU B C 1
ATOM 808 O O . GLU B 1 50 ? 98.822 151.870 -6.458 1.00 45.97 398 GLU B O 1
ATOM 814 N N . ALA B 1 51 ? 96.948 151.527 -7.654 1.00 46.32 399 ALA B N 1
ATOM 815 C CA . ALA B 1 51 ? 97.354 152.399 -8.752 1.00 46.04 399 ALA B CA 1
ATOM 816 C C . ALA B 1 51 ? 96.781 153.802 -8.587 1.00 46.38 399 ALA B C 1
ATOM 817 O O . ALA B 1 51 ? 97.350 154.776 -9.082 1.00 46.90 399 ALA B O 1
ATOM 819 N N . SER C 1 2 ? 116.677 96.813 13.314 1.00 45.04 350 SER C N 1
ATOM 820 C CA . SER C 1 2 ? 116.588 97.915 12.365 1.00 43.46 350 SER C CA 1
ATOM 821 C C . SER C 1 2 ? 117.859 98.035 11.531 1.00 42.59 350 SER C C 1
ATOM 822 O O . SER C 1 2 ? 117.804 98.404 10.359 1.00 42.54 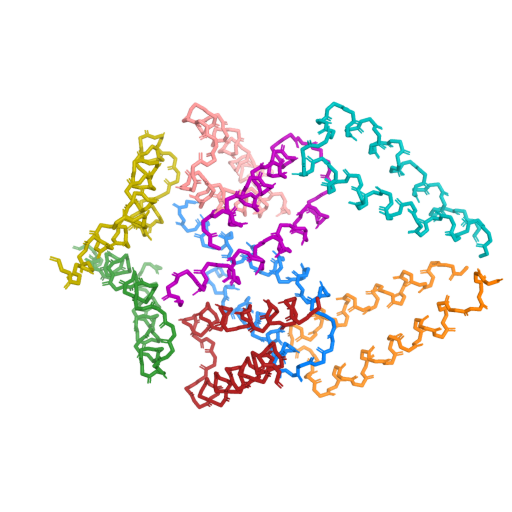350 SER C O 1
ATOM 825 N N . LEU C 1 3 ? 118.998 97.724 12.143 1.00 41.12 351 LEU C N 1
ATOM 826 C CA . LEU C 1 3 ? 120.287 97.824 11.466 1.00 41.15 351 LEU C CA 1
ATOM 827 C C . LEU C 1 3 ? 120.330 97.020 10.173 1.00 40.87 351 LEU C C 1
ATOM 828 O O . LEU C 1 3 ? 120.786 97.516 9.147 1.00 40.18 351 LEU C O 1
ATOM 833 N N . ASN C 1 4 ? 119.844 95.784 10.230 1.00 41.64 352 ASN C N 1
ATOM 834 C CA . ASN C 1 4 ? 120.005 94.842 9.127 1.00 41.00 352 ASN C CA 1
ATOM 835 C C . ASN C 1 4 ? 119.431 95.358 7.809 1.00 40.46 352 ASN C C 1
ATOM 836 O O . ASN C 1 4 ? 120.102 95.306 6.778 1.00 39.95 352 ASN C O 1
ATOM 841 N N . GLU C 1 5 ? 118.196 95.852 7.839 1.00 40.71 353 GLU C N 1
ATOM 842 C CA . GLU C 1 5 ? 117.583 96.421 6.643 1.00 40.46 353 GLU C CA 1
ATOM 843 C C . GLU C 1 5 ? 118.386 97.615 6.147 1.00 40.42 353 GLU C C 1
ATOM 844 O O . GLU C 1 5 ? 118.691 97.714 4.960 1.00 38.17 353 GLU C O 1
ATOM 850 N N . LYS C 1 6 ? 118.730 98.508 7.073 1.00 40.38 354 LYS C N 1
ATOM 851 C CA . LYS C 1 6 ? 119.420 99.754 6.745 1.00 40.34 354 LYS C CA 1
ATOM 852 C C . LYS C 1 6 ? 120.637 99.521 5.864 1.00 39.71 354 LYS C C 1
ATOM 853 O O . LYS C 1 6 ? 120.948 100.340 5.005 1.00 39.35 354 LYS C O 1
ATOM 859 N N . LEU C 1 7 ? 121.317 98.399 6.070 1.00 39.54 355 LEU C N 1
ATOM 860 C CA . LEU C 1 7 ? 122.479 98.065 5.259 1.00 39.58 355 LEU C CA 1
ATOM 861 C C . LEU C 1 7 ? 122.055 97.894 3.806 1.00 39.28 355 LEU C C 1
ATOM 862 O O . LEU C 1 7 ? 122.697 98.426 2.903 1.00 38.94 355 LEU C O 1
ATOM 867 N N . LYS C 1 8 ? 120.959 97.168 3.592 1.00 38.76 356 LYS C N 1
ATOM 868 C CA . LYS C 1 8 ? 120.460 96.901 2.245 1.00 38.72 356 LYS C CA 1
ATOM 869 C C . LYS C 1 8 ? 120.080 98.176 1.505 1.00 37.99 356 LYS C C 1
ATOM 870 O O . LYS C 1 8 ? 120.335 98.300 0.309 1.00 37.69 356 LYS C O 1
ATOM 876 N N . ILE C 1 9 ? 119.449 99.112 2.208 1.00 38.60 357 ILE C N 1
ATOM 877 C CA . ILE C 1 9 ? 119.077 100.380 1.595 1.00 38.55 357 ILE C CA 1
ATOM 878 C C . ILE C 1 9 ? 120.345 101.101 1.159 1.00 38.06 357 ILE C C 1
ATOM 879 O O . ILE C 1 9 ? 120.439 101.583 0.033 1.00 37.77 357 ILE C O 1
ATOM 884 N N . GLU C 1 10 ? 121.325 101.157 2.054 1.00 38.02 358 GLU C N 1
ATOM 885 C CA . GLU C 1 10 ? 122.632 101.704 1.718 1.00 38.40 358 GLU C CA 1
ATOM 886 C C . GLU C 1 10 ? 123.301 100.819 0.666 1.00 37.92 358 GLU C C 1
ATOM 887 O O . GLU C 1 10 ? 124.079 101.299 -0.158 1.00 38.06 358 GLU C O 1
ATOM 893 N N . HIS C 1 11 ? 122.991 99.524 0.699 1.00 37.84 359 HIS C N 1
ATOM 894 C CA . HIS C 1 11 ? 123.449 98.592 -0.329 1.00 38.31 359 HIS C CA 1
ATOM 895 C C . HIS C 1 11 ? 122.706 98.875 -1.628 1.00 37.30 359 HIS C C 1
ATOM 896 O O . HIS C 1 11 ? 123.250 98.709 -2.719 1.00 36.99 359 HIS C O 1
ATOM 903 N N . ALA C 1 12 ? 121.454 99.303 -1.497 1.00 37.27 360 ALA C N 1
ATOM 904 C CA . ALA C 1 12 ? 120.632 99.637 -2.651 1.00 36.75 360 ALA C CA 1
ATOM 905 C C . ALA C 1 12 ? 121.080 100.968 -3.234 1.00 36.12 360 ALA C C 1
ATOM 906 O O . ALA C 1 12 ? 120.994 101.186 -4.443 1.00 36.14 360 ALA C O 1
ATOM 908 N N . LYS C 1 13 ? 121.554 101.859 -2.368 1.00 36.65 361 LYS C N 1
ATOM 909 C CA . LYS C 1 13 ? 122.122 103.122 -2.817 1.00 35.84 361 LYS C CA 1
ATOM 910 C C . LYS C 1 13 ? 123.337 102.846 -3.688 1.00 35.48 361 LYS C C 1
ATOM 911 O O . LYS C 1 13 ? 123.513 103.470 -4.731 1.00 34.54 361 LYS C O 1
ATOM 917 N N . LYS C 1 14 ? 124.164 101.900 -3.251 1.00 36.44 362 LYS C N 1
ATOM 918 C CA . LYS C 1 14 ? 125.335 101.475 -4.010 1.00 36.32 362 LYS C CA 1
ATOM 919 C C . LYS C 1 14 ? 124.925 100.999 -5.399 1.00 35.87 362 LYS C C 1
ATOM 920 O O . LYS C 1 14 ? 125.549 101.358 -6.397 1.00 35.28 362 LYS C O 1
ATOM 926 N N . LYS C 1 15 ? 123.871 100.189 -5.455 1.00 35.82 363 LYS C N 1
ATOM 927 C CA . LYS C 1 15 ? 123.334 99.722 -6.728 1.00 34.84 363 LYS C CA 1
ATOM 928 C C . LYS C 1 15 ? 122.826 100.895 -7.560 1.00 34.17 363 LYS C C 1
ATOM 929 O O . LYS C 1 15 ? 123.125 100.998 -8.749 1.00 33.88 363 LYS C O 1
ATOM 935 N N . ARG C 1 16 ? 122.057 101.777 -6.931 1.00 34.08 364 ARG C N 1
ATOM 936 C CA . ARG C 1 16 ? 121.534 102.951 -7.619 1.00 34.94 364 ARG C CA 1
ATOM 937 C C . ARG C 1 16 ? 122.652 103.944 -7.915 1.00 34.60 364 ARG C C 1
ATOM 938 O O . ARG C 1 16 ? 122.509 104.814 -8.773 1.00 35.00 364 ARG C O 1
ATOM 946 N N . LEU C 1 17 ? 123.764 103.806 -7.201 1.00 34.99 365 LEU C N 1
ATOM 947 C CA . LEU C 1 17 ? 124.960 104.582 -7.497 1.00 35.12 365 LEU C CA 1
ATOM 948 C C . LEU C 1 17 ? 125.508 104.170 -8.856 1.00 34.80 365 LEU C C 1
ATOM 949 O O . LEU C 1 17 ? 125.894 105.012 -9.665 1.00 35.35 365 LEU C O 1
ATOM 954 N N . PHE C 1 18 ? 125.536 102.863 -9.095 1.00 34.44 366 PHE C N 1
ATOM 955 C CA . PHE C 1 18 ? 126.096 102.314 -10.324 1.00 34.41 366 PHE C CA 1
ATOM 956 C C . PHE C 1 18 ? 125.297 102.735 -11.551 1.00 33.89 366 PHE C C 1
ATOM 957 O O . PHE C 1 18 ? 125.833 102.792 -12.655 1.00 33.35 366 PHE C O 1
ATOM 965 N N . ASP C 1 19 ? 124.017 103.030 -11.357 1.00 34.21 367 ASP C N 1
ATOM 966 C CA . ASP C 1 19 ? 123.178 103.492 -12.454 1.00 34.70 367 ASP C CA 1
ATOM 967 C C . ASP C 1 19 ? 123.627 104.874 -12.913 1.00 34.55 367 ASP C C 1
ATOM 968 O O . ASP C 1 19 ? 123.541 105.205 -14.095 1.00 33.92 367 ASP C O 1
ATOM 973 N N . LEU C 1 20 ? 124.112 105.673 -11.968 1.00 34.63 368 LEU C N 1
ATOM 974 C CA . LEU C 1 20 ? 124.591 107.015 -12.269 1.00 34.59 368 LEU C CA 1
ATOM 975 C C . LEU C 1 20 ? 125.918 106.962 -13.017 1.00 34.70 368 LEU C C 1
ATOM 976 O O . LEU C 1 20 ? 126.199 107.815 -13.859 1.00 34.71 368 LEU C O 1
ATOM 981 N N . TYR C 1 21 ? 126.734 105.961 -12.701 1.00 34.31 369 TYR C N 1
ATOM 982 C CA . TYR C 1 21 ? 127.973 105.729 -13.433 1.00 34.82 369 TYR C CA 1
ATOM 983 C C . TYR C 1 21 ? 127.666 105.447 -14.898 1.00 34.48 369 TYR C C 1
ATOM 984 O O . TYR C 1 21 ? 128.326 105.968 -15.796 1.00 34.81 369 TYR C O 1
ATOM 993 N N . ILE C 1 22 ? 126.655 104.616 -15.125 1.00 34.44 370 ILE C N 1
ATOM 994 C CA . ILE C 1 22 ? 126.247 104.235 -16.472 1.00 34.88 370 ILE C CA 1
ATOM 995 C C . ILE C 1 22 ? 125.751 105.440 -17.265 1.00 34.49 370 ILE C C 1
ATOM 996 O O . ILE C 1 22 ? 125.852 105.473 -18.492 1.00 35.54 370 ILE C O 1
ATOM 1001 N N . ASN C 1 23 ? 125.213 106.427 -16.557 1.00 34.39 371 ASN C N 1
ATOM 1002 C CA . ASN C 1 23 ? 124.700 107.632 -17.195 1.00 35.10 371 ASN C CA 1
ATOM 1003 C C . ASN C 1 23 ? 125.797 108.394 -17.929 1.00 35.97 371 ASN C C 1
ATOM 1004 O O . ASN C 1 23 ? 125.554 109.003 -18.971 1.00 36.44 371 ASN C O 1
ATOM 1009 N N . GLY C 1 24 ? 127.006 108.351 -17.377 1.00 35.89 372 GLY C N 1
ATOM 1010 C CA . GLY C 1 24 ? 128.140 109.048 -17.956 1.00 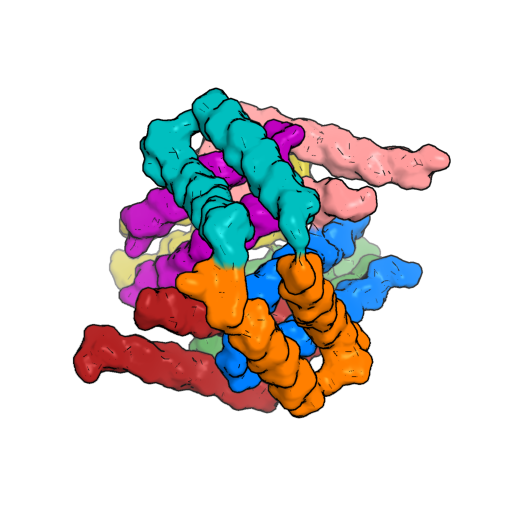36.22 372 GLY C CA 1
ATOM 1011 C C . GLY C 1 24 ? 128.237 110.491 -17.497 1.00 36.68 372 GLY C C 1
ATOM 1012 O O . GLY C 1 24 ? 129.205 111.187 -17.804 1.00 37.05 372 GLY C O 1
ATOM 1013 N N . SER C 1 25 ? 127.225 110.942 -16.764 1.00 37.08 373 SER C N 1
ATOM 1014 C CA . SER C 1 25 ? 127.227 112.275 -16.174 1.00 37.41 373 SER C CA 1
ATOM 1015 C C . SER C 1 25 ? 128.056 112.288 -14.894 1.00 38.59 373 SER C C 1
ATOM 1016 O O . SER C 1 25 ? 128.753 111.321 -14.589 1.00 38.87 373 SER C O 1
ATOM 1019 N N . TYR C 1 26 ? 127.990 113.404 -14.171 1.00 39.64 374 TYR C N 1
ATOM 1020 C CA . TYR C 1 26 ? 128.540 113.523 -12.822 1.00 40.08 374 TYR C CA 1
ATOM 1021 C C . TYR C 1 26 ? 130.061 113.449 -12.743 1.00 40.27 374 TYR C C 1
ATOM 1022 O O . TYR C 1 26 ? 130.738 113.079 -13.702 1.00 40.27 374 TYR C O 1
ATOM 1031 N N . GLU C 1 27 ? 130.577 113.816 -11.574 1.00 40.91 375 GLU C N 1
ATOM 1032 C CA . GLU C 1 27 ? 132.007 113.815 -11.294 1.00 41.15 375 GLU C CA 1
ATOM 1033 C C . GLU C 1 27 ? 132.337 112.619 -10.407 1.00 40.57 375 GLU C C 1
ATOM 1034 O O . GLU C 1 27 ? 131.798 112.494 -9.309 1.00 40.60 375 GLU C O 1
ATOM 1040 N N . VAL C 1 28 ? 133.232 111.752 -10.873 1.00 40.65 376 VAL C N 1
ATOM 1041 C CA . VAL C 1 28 ? 133.388 110.427 -10.274 1.00 41.08 376 VAL C CA 1
ATOM 1042 C C . VAL C 1 28 ? 133.797 110.475 -8.805 1.00 41.28 376 VAL C C 1
ATOM 1043 O O . VAL C 1 28 ? 133.498 109.552 -8.057 1.00 41.17 376 VAL C O 1
ATOM 1047 N N . SER C 1 29 ? 134.476 111.539 -8.390 1.00 41.17 377 SER C N 1
ATOM 1048 C CA . SER C 1 29 ? 134.857 111.677 -6.988 1.00 41.60 377 SER C CA 1
ATOM 1049 C C . SER C 1 29 ? 133.615 111.832 -6.116 1.00 41.40 377 SER C C 1
ATOM 1050 O O . SER C 1 29 ? 133.563 111.312 -5.003 1.00 41.43 377 SER C O 1
ATOM 1053 N N . GLU C 1 30 ? 132.612 112.541 -6.626 1.00 41.63 378 GLU C N 1
ATOM 1054 C CA . GLU C 1 30 ? 131.344 112.675 -5.918 1.00 42.19 378 GLU C CA 1
ATOM 1055 C C . GLU C 1 30 ? 130.667 111.310 -5.843 1.00 41.70 378 GLU C C 1
ATOM 1056 O O . GLU C 1 30 ? 130.026 110.973 -4.847 1.00 41.66 378 GLU C O 1
ATOM 1062 N N . LEU C 1 31 ? 130.824 110.531 -6.908 1.00 41.84 379 LEU C N 1
ATOM 1063 C CA . LEU C 1 31 ? 130.284 109.179 -6.974 1.00 40.82 379 LEU C CA 1
ATOM 1064 C C . LEU C 1 31 ? 131.134 108.219 -6.151 1.00 40.85 379 LEU C C 1
ATOM 1065 O O . LEU C 1 31 ? 130.610 107.428 -5.373 1.00 40.62 379 LEU C O 1
ATOM 1070 N N . ASP C 1 32 ? 132.450 108.306 -6.315 1.00 41.08 380 ASP C N 1
ATOM 1071 C CA . ASP C 1 32 ? 133.375 107.390 -5.656 1.00 41.48 380 ASP C CA 1
ATOM 1072 C C . ASP C 1 32 ? 133.391 107.594 -4.145 1.00 41.70 380 ASP C C 1
ATOM 1073 O O . ASP C 1 32 ? 133.821 106.715 -3.399 1.00 41.91 380 ASP C O 1
ATOM 1078 N N . SER C 1 33 ? 132.927 108.757 -3.697 1.00 41.95 381 SER C N 1
ATOM 1079 C CA . SER C 1 33 ? 132.810 109.030 -2.270 1.00 42.59 381 SER C CA 1
ATOM 1080 C C . SER C 1 33 ? 131.854 108.045 -1.614 1.00 42.39 381 SER C C 1
ATOM 1081 O O . SER C 1 33 ? 131.998 107.711 -0.438 1.00 43.18 381 SER C O 1
ATOM 1084 N N . MET C 1 34 ? 130.883 107.580 -2.392 1.00 42.78 382 MET C N 1
ATOM 1085 C CA . MET C 1 34 ? 129.809 106.748 -1.872 1.00 42.76 382 MET C CA 1
ATOM 1086 C C . MET C 1 34 ? 130.117 105.254 -1.979 1.00 43.04 382 MET C C 1
ATOM 1087 O O . MET C 1 34 ? 129.234 104.424 -1.761 1.00 43.17 382 MET C O 1
ATOM 1092 N N . MET C 1 35 ? 131.360 104.913 -2.314 1.00 43.13 383 MET C N 1
ATOM 1093 C CA . MET C 1 35 ? 131.764 103.510 -2.427 1.00 43.61 383 MET C CA 1
ATOM 1094 C C . MET C 1 35 ? 132.789 103.122 -1.354 1.00 44.00 383 MET C C 1
ATOM 1095 O O . MET C 1 35 ? 133.442 102.083 -1.461 1.00 44.23 383 MET C O 1
ATOM 1100 N N . ASN C 1 36 ? 132.925 103.955 -0.323 1.00 44.75 384 ASN C N 1
ATOM 1101 C CA . ASN C 1 36 ? 133.723 103.596 0.850 1.00 45.09 384 ASN C CA 1
ATOM 1102 C C . ASN C 1 36 ? 133.001 103.944 2.145 1.00 45.97 384 ASN C C 1
ATOM 1103 O O . ASN C 1 36 ? 132.928 103.121 3.056 1.00 46.33 384 ASN C O 1
ATOM 1108 N N . ASP C 1 37 ? 132.471 105.162 2.222 1.00 45.32 385 ASP C N 1
ATOM 1109 C CA . ASP C 1 37 ? 131.759 105.613 3.415 1.00 45.79 385 ASP C CA 1
ATOM 1110 C C . ASP C 1 37 ? 130.561 104.712 3.707 1.00 45.94 385 ASP C C 1
ATOM 1111 O O . ASP C 1 37 ? 130.280 104.392 4.863 1.00 46.27 385 ASP C O 1
ATOM 1116 N N . ILE C 1 38 ? 129.858 104.307 2.653 1.00 46.19 386 ILE C N 1
ATOM 1117 C CA . ILE C 1 38 ? 128.759 103.362 2.792 1.00 45.68 386 ILE C CA 1
ATOM 1118 C C . ILE C 1 38 ? 129.308 101.949 2.963 1.00 46.10 386 ILE C C 1
ATOM 1119 O O . ILE C 1 38 ? 128.766 101.163 3.735 1.00 46.22 386 ILE C O 1
ATOM 1124 N N . ASP C 1 39 ? 130.387 101.633 2.251 1.00 46.27 387 ASP C N 1
ATOM 1125 C CA . ASP C 1 39 ? 131.018 100.318 2.366 1.00 45.74 387 ASP C CA 1
ATOM 1126 C C . ASP C 1 39 ? 131.395 100.022 3.810 1.00 46.50 387 ASP C C 1
ATOM 1127 O O . ASP C 1 39 ? 131.340 98.876 4.253 1.00 46.20 387 ASP C O 1
ATOM 1132 N N . ALA C 1 40 ? 131.785 101.063 4.539 1.00 46.33 388 ALA C N 1
ATOM 1133 C CA . ALA C 1 40 ? 132.016 100.941 5.970 1.00 46.47 388 ALA C CA 1
ATOM 1134 C C . ALA C 1 40 ? 130.697 100.625 6.664 1.00 46.81 388 ALA C C 1
ATOM 1135 O O . ALA C 1 40 ? 130.674 99.950 7.692 1.00 47.36 388 ALA C O 1
ATOM 1137 N N . GLN C 1 41 ? 129.601 101.111 6.086 1.00 46.71 389 GLN C N 1
ATOM 1138 C CA . GLN C 1 41 ? 128.268 100.905 6.643 1.00 47.43 389 GLN C CA 1
ATOM 1139 C C . GLN C 1 41 ? 127.583 99.661 6.074 1.00 47.31 389 GLN C C 1
ATOM 1140 O O . GLN C 1 41 ? 126.432 99.384 6.407 1.00 47.05 389 GLN C O 1
ATOM 1146 N N . ILE C 1 42 ? 128.283 98.928 5.211 1.00 47.63 390 ILE C N 1
ATOM 1147 C CA . ILE C 1 42 ? 127.797 97.641 4.710 1.00 47.60 390 ILE C CA 1
ATOM 1148 C C . ILE C 1 42 ? 128.518 96.493 5.419 1.00 48.68 390 ILE C C 1
ATOM 1149 O O . ILE C 1 42 ? 127.998 95.380 5.514 1.00 48.84 390 ILE C O 1
ATOM 1154 N N . ASN C 1 43 ? 129.712 96.779 5.929 1.00 48.09 391 ASN C N 1
ATOM 1155 C CA . ASN C 1 43 ? 130.610 95.743 6.429 1.00 48.45 391 ASN C CA 1
ATOM 1156 C C . ASN C 1 43 ? 130.437 95.404 7.911 1.00 49.27 391 ASN C C 1
ATOM 1157 O O . ASN C 1 43 ? 131.298 94.753 8.505 1.00 49.83 391 ASN C O 1
ATOM 1162 N N . TYR C 1 44 ? 129.330 95.831 8.510 1.00 50.24 392 TYR C N 1
ATOM 1163 C CA . TYR C 1 44 ? 129.051 95.488 9.902 1.00 51.04 392 TYR C CA 1
ATOM 1164 C C . TYR C 1 44 ? 128.756 93.995 10.037 1.00 51.49 392 TYR C C 1
ATOM 1165 O O . TYR C 1 44 ? 129.264 93.335 10.943 1.00 52.14 392 TYR C O 1
ATOM 1174 N N . TYR C 1 45 ? 127.931 93.478 9.129 1.00 51.00 393 TYR C N 1
ATOM 1175 C CA . TYR C 1 45 ? 127.554 92.065 9.120 1.00 51.51 393 TYR C CA 1
ATOM 1176 C C . TYR C 1 45 ? 126.891 91.647 10.427 1.00 52.26 393 TYR C C 1
ATOM 1177 O O . TYR C 1 45 ? 127.015 90.495 10.846 1.00 52.59 393 TYR C O 1
ATOM 1186 N N . GLU C 1 46 ? 126.184 92.578 11.062 1.00 52.21 394 GLU C N 1
ATOM 1187 C CA . GLU C 1 46 ? 125.625 92.338 12.387 1.00 52.63 394 GLU C CA 1
ATOM 1188 C C . GLU C 1 46 ? 126.763 91.961 13.330 1.00 52.59 394 GLU C C 1
ATOM 1189 O O . GLU C 1 46 ? 126.628 91.063 14.161 1.00 52.52 394 GLU C O 1
ATOM 1195 N N . ALA C 1 47 ? 127.886 92.662 13.179 1.00 52.63 395 ALA C N 1
ATOM 1196 C CA . ALA C 1 47 ? 129.127 92.338 13.879 1.00 53.50 395 ALA C CA 1
ATOM 1197 C C . ALA C 1 47 ? 129.600 90.935 13.515 1.00 53.51 395 ALA C C 1
ATOM 1198 O O . ALA C 1 47 ? 130.801 90.674 13.440 1.00 54.14 395 ALA C O 1
ATOM 1200 N N . SER D 1 2 ? 120.415 136.484 -14.843 1.00 37.89 350 SER D N 1
ATOM 1201 C CA . SER D 1 2 ? 119.855 136.266 -16.171 1.00 37.68 350 SER D CA 1
ATOM 1202 C C . SER D 1 2 ? 120.073 134.816 -16.605 1.00 37.32 350 SER D C 1
ATOM 1203 O O . SER D 1 2 ? 119.538 133.896 -15.987 1.00 37.42 350 SER D O 1
ATOM 1206 N N . LEU D 1 3 ? 120.852 134.611 -17.666 1.00 38.25 351 LEU D N 1
ATOM 1207 C CA . LEU D 1 3 ? 121.197 133.267 -18.111 1.00 37.41 351 LEU D CA 1
ATOM 1208 C C . LEU D 1 3 ? 121.962 132.534 -17.020 1.00 37.01 351 LEU D C 1
ATOM 1209 O O . LEU D 1 3 ? 121.828 131.322 -16.866 1.00 36.91 351 LEU D O 1
ATOM 1214 N N . ASN D 1 4 ? 122.771 133.284 -16.277 1.00 37.10 352 ASN D N 1
ATOM 1215 C CA . ASN D 1 4 ? 123.498 132.743 -15.137 1.00 37.75 352 ASN D CA 1
ATOM 1216 C C . ASN D 1 4 ? 122.552 132.010 -14.200 1.00 37.15 352 ASN D C 1
ATOM 1217 O O . ASN D 1 4 ? 122.701 130.811 -13.974 1.00 37.24 352 ASN D O 1
ATOM 1222 N N . GLU D 1 5 ? 121.578 132.740 -13.666 1.00 37.10 353 GLU D N 1
ATOM 1223 C CA . GLU D 1 5 ? 120.553 132.150 -12.815 1.00 37.16 353 GLU D CA 1
ATOM 1224 C C . GLU D 1 5 ? 119.860 130.994 -13.531 1.00 37.20 353 GLU D C 1
ATOM 1225 O O . GLU D 1 5 ? 119.754 129.896 -12.991 1.00 36.63 353 GLU D O 1
ATOM 1231 N N . LYS D 1 6 ? 119.410 131.244 -14.756 1.00 37.97 354 LYS D N 1
ATOM 1232 C CA . LYS D 1 6 ? 118.695 130.237 -15.537 1.00 37.48 354 LYS D CA 1
ATOM 1233 C C . LYS D 1 6 ? 119.511 128.953 -15.699 1.00 37.37 354 LYS D C 1
ATOM 1234 O O . LYS D 1 6 ? 118.962 127.854 -15.630 1.00 37.03 354 LYS D O 1
ATOM 1240 N N . LEU D 1 7 ? 120.817 129.092 -15.911 1.00 37.23 355 LEU D N 1
ATOM 1241 C CA . LEU D 1 7 ? 121.713 127.939 -15.905 1.00 37.07 355 LEU D CA 1
ATOM 1242 C C . LEU D 1 7 ? 121.937 127.461 -14.477 1.00 36.73 355 LEU D C 1
ATOM 1243 O O . LEU D 1 7 ? 122.037 126.261 -14.219 1.00 36.85 355 LEU D O 1
ATOM 1248 N N . LYS D 1 8 ? 122.021 128.415 -13.556 1.00 36.49 356 LYS D N 1
ATOM 1249 C CA . LYS D 1 8 ? 122.218 128.121 -12.142 1.00 37.10 356 LYS D CA 1
ATOM 1250 C C . LYS D 1 8 ? 121.052 127.301 -11.609 1.00 37.28 356 LYS D C 1
ATOM 1251 O O . LYS D 1 8 ? 121.227 126.453 -10.735 1.00 37.60 356 LYS D O 1
ATOM 1257 N N . ILE D 1 9 ? 119.863 127.556 -12.146 1.00 35.98 357 ILE D N 1
ATOM 1258 C CA . ILE D 1 9 ? 118.674 126.809 -11.758 1.00 36.83 357 ILE D CA 1
ATOM 1259 C C . ILE D 1 9 ? 118.690 125.404 -12.354 1.00 36.77 357 ILE D C 1
ATOM 1260 O O . ILE D 1 9 ? 118.317 124.440 -11.690 1.00 37.20 357 ILE D O 1
ATOM 1265 N N . GLU D 1 10 ? 119.117 125.289 -13.608 1.00 36.62 358 GLU D N 1
ATOM 1266 C CA . GLU D 1 10 ? 119.089 124.002 -14.296 1.00 37.42 358 GLU D CA 1
ATOM 1267 C C . GLU D 1 10 ? 120.061 123.004 -13.677 1.00 36.75 358 GLU D C 1
ATOM 1268 O O . GLU D 1 10 ? 119.755 121.817 -13.572 1.00 36.75 358 GLU D O 1
ATOM 1274 N N . HIS D 1 11 ? 121.232 123.484 -13.270 1.00 36.92 359 HIS D N 1
ATOM 1275 C CA . HIS D 1 11 ? 122.211 122.630 -12.609 1.00 37.75 359 HIS D CA 1
ATOM 1276 C C . HIS D 1 11 ? 121.679 122.114 -11.275 1.00 37.46 359 HIS D C 1
ATOM 1277 O O . HIS D 1 11 ? 122.061 121.034 -10.824 1.00 37.56 359 HIS D O 1
ATOM 1284 N N . ALA D 1 12 ? 120.799 122.889 -10.648 1.00 37.59 360 ALA D N 1
ATOM 1285 C CA . ALA D 1 12 ? 120.236 122.516 -9.355 1.00 37.24 360 ALA D CA 1
ATOM 1286 C C . ALA D 1 12 ? 119.424 121.236 -9.476 1.00 36.89 360 ALA D C 1
ATOM 1287 O O . ALA D 1 12 ? 119.497 120.361 -8.614 1.00 37.10 360 ALA D O 1
ATOM 1289 N N . LYS D 1 13 ? 118.650 121.136 -10.552 1.00 37.06 361 LYS D N 1
ATOM 1290 C CA . LYS D 1 13 ? 117.845 119.949 -10.813 1.00 37.48 361 LYS D CA 1
ATOM 1291 C C . LYS D 1 13 ? 118.759 118.743 -10.987 1.00 37.15 361 LYS D C 1
ATOM 1292 O O . LYS D 1 13 ? 118.532 117.684 -10.403 1.00 37.19 361 LYS D O 1
ATOM 1298 N N . LYS D 1 14 ? 119.797 118.925 -11.797 1.00 37.35 362 LYS D N 1
ATOM 1299 C CA . LYS D 1 14 ? 120.784 117.884 -12.054 1.00 37.34 362 LYS D CA 1
ATOM 1300 C C . LYS D 1 14 ? 121.448 117.417 -10.761 1.00 37.19 362 LYS D C 1
ATOM 1301 O O . LYS D 1 14 ? 121.637 116.220 -10.551 1.00 37.03 362 LYS D O 1
ATOM 1307 N N . LYS D 1 15 ? 121.797 118.364 -9.897 1.00 36.94 363 LYS D N 1
ATOM 1308 C CA . LYS D 1 15 ? 122.396 118.027 -8.611 1.00 37.31 363 LYS D CA 1
ATOM 1309 C C . LYS D 1 15 ? 121.371 117.394 -7.675 1.00 37.17 363 LYS D C 1
ATOM 1310 O O . LYS D 1 15 ? 121.701 116.497 -6.902 1.00 37.61 363 LYS D O 1
ATOM 1316 N N . ARG D 1 16 ? 120.131 117.865 -7.742 1.00 36.90 364 ARG D N 1
ATOM 1317 C CA . ARG D 1 16 ? 119.061 117.313 -6.916 1.00 36.97 364 ARG D CA 1
ATOM 1318 C C . ARG D 1 16 ? 118.724 115.888 -7.325 1.00 36.62 364 ARG D C 1
ATOM 1319 O O . ARG D 1 16 ? 118.444 115.040 -6.478 1.00 36.33 364 ARG D O 1
ATOM 1327 N N . LEU D 1 17 ? 118.752 115.635 -8.629 1.00 35.83 365 LEU D N 1
ATOM 1328 C CA . LEU D 1 17 ? 118.420 114.323 -9.170 1.00 35.97 365 LEU D CA 1
ATOM 1329 C C . LEU D 1 17 ? 119.359 113.261 -8.609 1.00 35.32 365 LEU D C 1
ATOM 1330 O O . LEU D 1 17 ? 119.004 112.086 -8.521 1.00 35.42 365 LEU D O 1
ATOM 1335 N N . PHE D 1 18 ? 120.559 113.688 -8.227 1.00 35.73 366 PHE D N 1
ATOM 1336 C CA . PHE D 1 18 ? 121.525 112.809 -7.580 1.00 35.27 366 PHE D CA 1
ATOM 1337 C C . PHE D 1 18 ? 120.982 112.304 -6.247 1.00 36.04 366 PHE D C 1
ATOM 1338 O O . PHE D 1 18 ? 120.959 111.100 -5.992 1.00 35.22 366 PHE D O 1
ATOM 1346 N N . ASP D 1 19 ? 120.545 113.232 -5.401 1.00 36.26 367 ASP D N 1
ATOM 1347 C CA . ASP D 1 19 ? 120.004 112.888 -4.090 1.00 36.11 367 ASP D CA 1
ATOM 1348 C C . ASP D 1 19 ? 118.726 112.079 -4.221 1.00 35.26 367 ASP D C 1
ATOM 1349 O O . ASP D 1 19 ? 118.541 111.076 -3.531 1.00 35.77 367 ASP D O 1
ATOM 1354 N N . LEU D 1 20 ? 117.841 112.535 -5.100 1.00 35.36 368 LEU D N 1
ATOM 1355 C CA . LEU D 1 20 ? 116.585 111.844 -5.353 1.00 35.47 368 LEU D CA 1
ATOM 1356 C C . LEU D 1 20 ? 116.824 110.392 -5.704 1.00 35.43 368 LEU D C 1
ATOM 1357 O O . LEU D 1 20 ? 116.427 109.483 -4.975 1.00 34.55 368 LEU D O 1
ATOM 1362 N N . TYR D 1 21 ? 117.495 110.198 -6.833 1.00 35.26 369 TYR D N 1
ATOM 1363 C CA . TYR D 1 21 ? 117.599 108.889 -7.455 1.00 35.21 369 TYR D CA 1
ATOM 1364 C C . TYR D 1 21 ? 118.172 107.831 -6.532 1.00 34.98 369 TYR D C 1
ATOM 1365 O O . TYR D 1 21 ? 117.622 106.740 -6.425 1.00 36.21 369 TYR D O 1
ATOM 1374 N N . ILE D 1 22 ? 119.282 108.153 -5.878 1.00 34.85 370 ILE D N 1
ATOM 1375 C CA . ILE D 1 22 ? 119.974 107.189 -5.031 1.00 34.65 370 ILE D CA 1
ATOM 1376 C C . ILE D 1 22 ? 119.072 106.653 -3.921 1.00 35.46 370 ILE D C 1
ATOM 1377 O O . ILE D 1 22 ? 119.248 105.525 -3.460 1.00 35.57 370 ILE D O 1
ATOM 1382 N N . ASN D 1 23 ? 118.095 107.453 -3.506 1.00 34.39 371 ASN D N 1
ATOM 1383 C CA . ASN D 1 23 ? 117.227 107.083 -2.394 1.00 35.15 371 ASN D CA 1
ATOM 1384 C C . ASN D 1 23 ? 116.041 106.215 -2.812 1.00 35.09 371 ASN D C 1
ATOM 1385 O O . ASN D 1 23 ? 115.098 106.037 -2.042 1.00 34.61 371 ASN D O 1
ATOM 1390 N N . GLY D 1 24 ? 116.091 105.680 -4.028 1.00 34.42 372 GLY D N 1
ATOM 1391 C CA . GLY D 1 24 ? 115.052 104.788 -4.513 1.00 35.44 372 GLY D CA 1
ATOM 1392 C C . GLY D 1 24 ? 114.035 105.472 -5.406 1.00 34.44 372 GLY D C 1
ATOM 1393 O O . GLY D 1 24 ? 113.165 104.817 -5.979 1.00 35.40 372 GLY D O 1
ATOM 1394 N N . SER D 1 25 ? 114.136 106.791 -5.525 1.00 35.60 373 SER D N 1
ATOM 1395 C CA . SER D 1 25 ? 113.243 107.540 -6.399 1.00 35.22 373 SER D CA 1
ATOM 1396 C C . SER D 1 25 ? 113.518 107.212 -7.864 1.00 35.55 373 SER D C 1
ATOM 1397 O O . SER D 1 25 ? 114.668 107.025 -8.260 1.00 36.02 373 SER D O 1
ATOM 1400 N N . TYR D 1 26 ? 112.448 107.127 -8.652 1.00 35.56 374 TYR D N 1
ATOM 1401 C CA . TYR D 1 26 ? 112.530 106.998 -10.111 1.00 36.99 374 TYR D CA 1
ATOM 1402 C C . TYR D 1 26 ? 113.171 105.703 -10.614 1.00 37.33 374 TYR D C 1
ATOM 1403 O O . TYR D 1 26 ? 113.693 104.906 -9.836 1.00 36.90 374 TYR D O 1
ATOM 1412 N N . GLU D 1 27 ? 113.105 105.509 -11.931 1.00 37.88 375 GLU D N 1
ATOM 1413 C CA . GLU D 1 27 ? 113.698 104.357 -12.603 1.00 37.76 375 GLU D CA 1
ATOM 1414 C C . GLU D 1 27 ? 114.720 104.847 -13.619 1.00 37.92 375 GLU D C 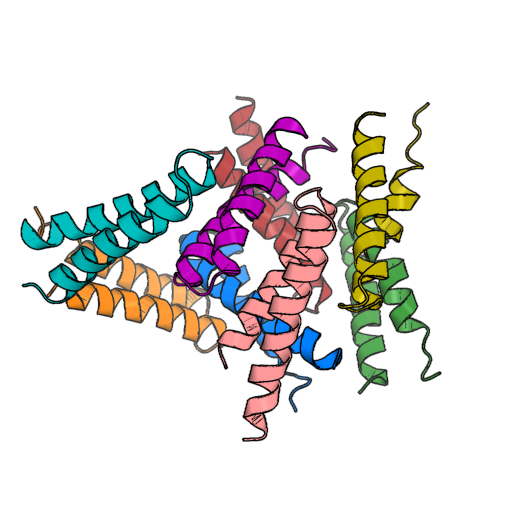1
ATOM 1415 O O . GLU D 1 27 ? 114.876 106.051 -13.812 1.00 37.72 375 GLU D O 1
ATOM 1421 N N . VAL D 1 28 ? 115.408 103.925 -14.282 1.00 38.41 376 VAL D N 1
ATOM 1422 C CA . VAL D 1 28 ? 116.502 104.324 -15.161 1.00 37.97 376 VAL D CA 1
ATOM 1423 C C . VAL D 1 28 ? 115.975 105.027 -16.409 1.00 37.20 376 VAL D C 1
ATOM 1424 O O . VAL D 1 28 ? 116.583 105.985 -16.880 1.00 37.45 376 VAL D O 1
ATOM 1428 N N . SER D 1 29 ? 114.849 104.549 -16.939 1.00 38.08 377 SER D N 1
ATOM 1429 C CA . SER D 1 29 ? 114.254 105.138 -18.140 1.00 37.35 377 SER D CA 1
ATOM 1430 C C . SER D 1 29 ? 113.813 106.565 -17.862 1.00 37.37 377 SER D C 1
ATOM 1431 O O . SER D 1 29 ? 113.987 107.459 -18.691 1.00 37.76 377 SER D O 1
ATOM 1434 N N . GLU D 1 30 ? 113.223 106.762 -16.690 1.00 37.73 378 GLU D N 1
ATOM 1435 C CA . GLU D 1 30 ? 112.832 108.087 -16.240 1.00 37.45 378 GLU D CA 1
ATOM 1436 C C . GLU D 1 30 ? 114.070 108.948 -16.031 1.00 37.68 378 GLU D C 1
ATOM 1437 O O . GLU D 1 30 ? 114.077 110.132 -16.363 1.00 37.87 378 GLU D O 1
ATOM 1443 N N . LEU D 1 31 ? 115.118 108.344 -15.482 1.00 38.02 379 LEU D N 1
ATOM 1444 C CA . LEU D 1 31 ? 116.391 109.032 -15.302 1.00 38.02 379 LEU D CA 1
ATOM 1445 C C . LEU D 1 31 ? 117.030 109.344 -16.652 1.00 37.47 379 LEU D C 1
ATOM 1446 O O . LEU D 1 31 ? 117.528 110.447 -16.873 1.00 37.94 379 LEU D O 1
ATOM 1451 N N . ASP D 1 32 ? 117.005 108.370 -17.555 1.00 37.40 380 ASP D N 1
ATOM 1452 C CA . ASP D 1 32 ? 117.629 108.520 -18.864 1.00 37.65 380 ASP D CA 1
ATOM 1453 C C . ASP D 1 32 ? 117.003 109.648 -19.676 1.00 37.79 380 ASP D C 1
ATOM 1454 O O . ASP D 1 32 ? 117.712 110.440 -20.297 1.00 38.57 380 ASP D O 1
ATOM 1459 N N . SER D 1 33 ? 115.676 109.719 -19.673 1.00 38.02 381 SER D N 1
ATOM 1460 C CA . SER D 1 33 ? 114.970 110.745 -20.431 1.00 38.72 381 SER D CA 1
ATOM 1461 C C . SER D 1 33 ? 115.280 112.130 -19.874 1.00 38.63 381 SER D C 1
ATOM 1462 O O . SER D 1 33 ? 115.516 113.074 -20.626 1.00 38.92 381 SER D O 1
ATOM 1465 N N . MET D 1 34 ? 115.284 112.237 -18.550 1.00 38.15 382 MET D N 1
ATOM 1466 C CA . MET D 1 34 ? 115.513 113.506 -17.867 1.00 38.34 382 MET D CA 1
ATOM 1467 C C . MET D 1 34 ? 116.902 114.083 -18.102 1.00 38.50 382 MET D C 1
ATOM 1468 O O . MET D 1 34 ? 117.046 115.187 -18.623 1.00 39.22 382 MET D O 1
ATOM 1473 N N . MET D 1 35 ? 117.917 113.331 -17.692 1.00 38.31 383 MET D N 1
ATOM 1474 C CA . MET D 1 35 ? 119.278 113.846 -17.611 1.00 38.31 383 MET D CA 1
ATOM 1475 C C . MET D 1 35 ? 119.777 114.440 -18.920 1.00 38.77 383 MET D C 1
ATOM 1476 O O . MET D 1 35 ? 120.476 115.453 -18.917 1.00 38.65 383 MET D O 1
ATOM 1481 N N . ASN D 1 36 ? 119.422 113.817 -20.037 1.00 38.69 384 ASN D N 1
ATOM 1482 C CA . ASN D 1 36 ? 119.783 114.365 -21.334 1.00 39.32 384 ASN D CA 1
ATOM 1483 C C . ASN D 1 36 ? 119.036 115.668 -21.585 1.00 39.29 384 ASN D C 1
ATOM 1484 O O . ASN D 1 36 ? 119.594 116.612 -22.137 1.00 39.35 384 ASN D O 1
ATOM 1489 N N . ASP D 1 37 ? 117.775 115.715 -21.167 1.00 38.67 385 ASP D N 1
ATOM 1490 C CA . ASP D 1 37 ? 116.942 116.894 -21.381 1.00 39.39 385 ASP D CA 1
ATOM 1491 C C . ASP D 1 37 ? 117.432 118.084 -20.563 1.00 39.31 385 ASP D C 1
ATOM 1492 O O . ASP D 1 37 ? 117.468 119.208 -21.061 1.00 39.41 385 ASP D O 1
ATOM 1497 N N . ILE D 1 38 ? 117.804 117.841 -19.309 1.00 39.29 386 ILE D N 1
ATOM 1498 C CA . ILE D 1 38 ? 118.404 118.887 -18.492 1.00 38.72 386 ILE D CA 1
ATOM 1499 C C . ILE D 1 38 ? 119.704 119.350 -19.133 1.00 39.17 386 ILE D C 1
ATOM 1500 O O . ILE D 1 38 ? 119.906 120.541 -19.363 1.00 39.08 386 ILE D O 1
ATOM 1505 N N . ASP D 1 39 ? 120.582 118.393 -19.416 1.00 39.20 387 ASP D N 1
ATOM 1506 C CA . ASP D 1 39 ? 121.862 118.683 -20.047 1.00 39.05 387 ASP D CA 1
ATOM 1507 C C . ASP D 1 39 ? 121.668 119.359 -21.401 1.00 39.03 387 ASP D C 1
ATOM 1508 O O . ASP D 1 39 ? 122.403 120.280 -21.747 1.00 39.16 387 ASP D O 1
ATOM 1513 N N . ALA D 1 40 ? 120.673 118.908 -22.158 1.00 39.24 388 ALA D N 1
ATOM 1514 C CA . ALA D 1 40 ? 120.356 119.528 -23.439 1.00 39.34 388 ALA D CA 1
ATOM 1515 C C . ALA D 1 40 ? 119.883 120.960 -23.221 1.00 39.81 388 ALA D C 1
ATOM 1516 O O . ALA D 1 40 ? 120.234 121.864 -23.979 1.00 38.96 388 ALA D O 1
ATOM 1518 N N . GLN D 1 41 ? 119.083 121.158 -22.177 1.00 39.39 389 GLN D N 1
ATOM 1519 C CA . GLN D 1 41 ? 118.627 122.489 -21.804 1.00 39.36 389 GLN D CA 1
ATOM 1520 C C . GLN D 1 41 ? 119.813 123.323 -21.338 1.00 38.46 389 GLN D C 1
ATOM 1521 O O . GLN D 1 41 ? 119.862 124.532 -21.559 1.00 38.55 389 GLN D O 1
ATOM 1527 N N . ILE D 1 42 ? 120.767 122.666 -20.687 1.00 38.21 390 ILE D N 1
ATOM 1528 C CA . ILE D 1 42 ? 121.991 123.327 -20.255 1.00 39.17 390 ILE D CA 1
ATOM 1529 C C . ILE D 1 42 ? 122.844 123.697 -21.465 1.00 39.48 390 ILE D C 1
ATOM 1530 O O . ILE D 1 42 ? 123.422 124.783 -21.516 1.00 38.84 390 ILE D O 1
ATOM 1535 N N . ASN D 1 43 ? 122.919 122.792 -22.437 1.00 39.11 391 ASN D N 1
ATOM 1536 C CA . ASN D 1 43 ? 123.636 123.065 -23.677 1.00 39.85 391 ASN D CA 1
ATOM 1537 C C . ASN D 1 43 ? 123.022 124.252 -24.414 1.00 39.71 391 ASN D C 1
ATOM 1538 O O . ASN D 1 43 ? 123.731 125.040 -25.038 1.00 39.08 391 ASN D O 1
ATOM 1543 N N . TYR D 1 44 ? 121.698 124.367 -24.341 1.00 39.28 392 TYR D N 1
ATOM 1544 C CA . TYR D 1 44 ? 120.984 125.475 -24.967 1.00 39.45 392 TYR D CA 1
ATOM 1545 C C . TYR D 1 44 ? 121.425 126.802 -24.359 1.00 39.30 392 TYR D C 1
ATOM 1546 O O . TYR D 1 44 ? 121.828 127.719 -25.075 1.00 39.57 392 TYR D O 1
ATOM 1555 N N . TYR D 1 45 ? 121.342 126.901 -23.036 1.00 38.74 393 TYR D N 1
ATOM 1556 C CA . TYR D 1 45 ? 121.701 128.130 -22.339 1.00 38.26 393 TYR D CA 1
ATOM 1557 C C . TYR D 1 45 ? 123.193 128.421 -22.462 1.00 38.64 393 TYR D C 1
ATOM 1558 O O . TYR D 1 45 ? 123.605 129.580 -22.490 1.00 39.00 393 TYR D O 1
ATOM 1567 N N . GLU D 1 46 ? 124.000 127.367 -22.531 1.00 38.46 394 GLU D N 1
ATOM 1568 C CA . GLU D 1 46 ? 125.442 127.524 -22.675 1.00 39.00 394 GLU D CA 1
ATOM 1569 C C . GLU D 1 46 ? 125.783 128.076 -24.055 1.00 39.37 394 GLU D C 1
ATOM 1570 O O . GLU D 1 46 ? 126.758 128.810 -24.219 1.00 39.48 394 GLU D O 1
ATOM 1576 N N . ALA D 1 47 ? 124.969 127.720 -25.044 1.00 39.58 395 ALA D N 1
ATOM 1577 C CA . ALA D 1 47 ? 125.197 128.138 -26.422 1.00 39.48 395 ALA D CA 1
ATOM 1578 C C . ALA D 1 47 ? 124.919 129.627 -26.617 1.00 39.76 395 ALA D C 1
ATOM 1579 O O . ALA D 1 47 ? 125.582 130.289 -27.415 1.00 39.69 395 ALA D O 1
ATOM 1581 N N . GLN D 1 48 ? 123.936 130.148 -25.889 1.00 40.04 396 GLN D N 1
ATOM 1582 C CA . GLN D 1 48 ? 123.572 131.559 -25.991 1.00 40.07 396 GLN D CA 1
ATOM 1583 C C . GLN D 1 48 ? 124.708 132.453 -25.512 1.00 39.77 396 GLN D C 1
ATOM 1584 O O . GLN D 1 48 ? 124.944 133.526 -26.068 1.00 40.33 396 GLN D O 1
ATOM 1590 N N . ILE D 1 49 ? 125.404 132.005 -24.473 1.00 39.58 397 ILE D N 1
ATOM 1591 C CA . ILE D 1 49 ? 126.545 132.735 -23.935 1.00 39.97 397 ILE D CA 1
ATOM 1592 C C . ILE D 1 49 ? 127.643 132.876 -24.987 1.00 40.73 397 ILE D C 1
ATOM 1593 O O . ILE D 1 49 ? 128.288 133.920 -25.087 1.00 41.75 397 ILE D O 1
ATOM 1598 N N . GLU D 1 50 ? 127.844 131.819 -25.768 1.00 40.22 398 GLU D N 1
ATOM 1599 C CA . GLU D 1 50 ? 128.859 131.814 -26.817 1.00 40.24 398 GLU D CA 1
ATOM 1600 C C . GLU D 1 50 ? 128.287 132.284 -28.154 1.00 40.07 398 GLU D C 1
ATOM 1601 O O . GLU D 1 50 ? 128.786 131.915 -29.217 1.00 39.10 398 GLU D O 1
ATOM 1607 N N . ALA D 1 51 ? 127.238 133.100 -28.089 1.00 40.06 399 ALA D N 1
ATOM 1608 C CA . ALA D 1 51 ? 126.640 133.699 -29.279 1.00 40.99 399 ALA D CA 1
ATOM 1609 C C . ALA D 1 51 ? 126.126 132.632 -30.242 1.00 40.74 399 ALA D C 1
ATOM 1610 O O . ALA D 1 51 ? 124.922 132.520 -30.475 1.00 40.75 399 ALA D O 1
ATOM 1612 N N . LEU E 1 3 ? 135.719 130.783 -10.405 1.00 40.32 351 LEU E N 1
ATOM 1613 C CA . LEU E 1 3 ? 136.845 130.020 -9.884 1.00 40.71 351 LEU E CA 1
ATOM 1614 C C . LEU E 1 3 ? 136.905 130.159 -8.365 1.00 40.50 351 LEU E C 1
ATOM 1615 O O . LEU E 1 3 ? 135.898 130.466 -7.728 1.00 39.99 351 LEU E O 1
ATOM 1620 N N . ASN E 1 4 ? 138.081 129.933 -7.786 1.00 40.73 352 ASN E N 1
ATOM 1621 C CA . ASN E 1 4 ? 138.250 130.016 -6.339 1.00 41.12 352 ASN E CA 1
ATOM 1622 C C . ASN E 1 4 ? 137.953 131.414 -5.808 1.00 40.90 352 ASN E C 1
ATOM 1623 O O . ASN E 1 4 ? 137.528 131.575 -4.664 1.00 41.05 352 ASN E O 1
ATOM 1628 N N . GLU E 1 5 ? 138.180 132.420 -6.644 1.00 40.78 353 GLU E N 1
ATOM 1629 C CA . GLU E 1 5 ? 137.940 133.807 -6.255 1.00 41.64 353 GLU E CA 1
ATOM 1630 C C . GLU E 1 5 ? 136.448 134.093 -6.090 1.00 41.18 353 GLU E C 1
ATOM 1631 O O . GLU E 1 5 ? 136.025 134.642 -5.073 1.00 40.79 353 GLU E O 1
ATOM 1637 N N . LYS 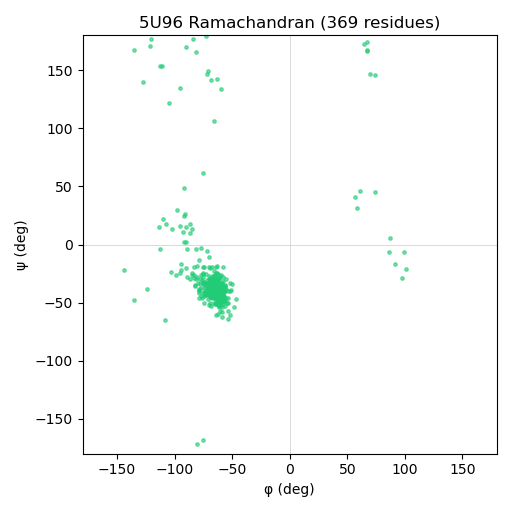E 1 6 ? 135.657 133.720 -7.090 1.00 40.91 354 LYS E N 1
ATOM 1638 C CA . LYS E 1 6 ? 134.217 133.955 -7.058 1.00 40.29 354 LYS E CA 1
ATOM 1639 C C . LYS E 1 6 ? 133.531 133.097 -6.003 1.00 40.24 354 LYS E C 1
ATOM 1640 O O . LYS E 1 6 ? 132.508 133.488 -5.440 1.00 39.91 354 LYS E O 1
ATOM 1646 N N . LEU E 1 7 ? 134.103 131.928 -5.737 1.00 40.47 355 LEU E N 1
ATOM 1647 C CA . LEU E 1 7 ? 133.498 130.965 -4.825 1.00 40.24 355 LEU E CA 1
ATOM 1648 C C . LEU E 1 7 ? 133.637 131.389 -3.367 1.00 39.95 355 LEU E C 1
ATOM 1649 O O . LEU E 1 7 ? 132.658 131.406 -2.621 1.00 39.40 355 LEU E O 1
ATOM 1654 N N . LYS E 1 8 ? 134.861 131.726 -2.970 1.00 40.37 356 LYS E N 1
ATOM 1655 C CA . LYS E 1 8 ? 135.168 132.021 -1.575 1.00 39.92 356 LYS E CA 1
ATOM 1656 C C . LYS E 1 8 ? 134.340 133.184 -1.035 1.00 39.57 356 LYS E C 1
ATOM 1657 O O . LYS E 1 8 ? 133.879 133.145 0.106 1.00 39.14 356 LYS E O 1
ATOM 1663 N N . ILE E 1 9 ? 134.160 134.218 -1.850 1.00 40.13 357 ILE E N 1
ATOM 1664 C CA . ILE E 1 9 ? 133.414 135.396 -1.424 1.00 39.78 357 ILE E CA 1
ATOM 1665 C C . ILE E 1 9 ? 131.967 135.022 -1.123 1.00 38.58 357 ILE E C 1
ATOM 1666 O O . ILE E 1 9 ? 131.368 135.534 -0.178 1.00 38.40 357 ILE E O 1
ATOM 1671 N N . GLU E 1 10 ? 131.410 134.125 -1.930 1.00 38.50 358 GLU E N 1
ATOM 1672 C CA . GLU E 1 10 ? 130.064 133.619 -1.694 1.00 37.94 358 GLU E CA 1
ATOM 1673 C C . GLU E 1 10 ? 130.030 132.761 -0.435 1.00 37.35 358 GLU E C 1
ATOM 1674 O O . GLU E 1 10 ? 129.034 132.741 0.286 1.00 36.91 358 GLU E O 1
ATOM 1680 N N . HIS E 1 11 ? 131.122 132.051 -0.178 1.00 37.72 359 HIS E N 1
ATOM 1681 C CA . HIS E 1 11 ? 131.231 131.236 1.025 1.00 37.34 359 HIS E CA 1
ATOM 1682 C C . HIS E 1 11 ? 131.335 132.118 2.262 1.00 36.96 359 HIS E C 1
ATOM 1683 O O . HIS E 1 11 ? 130.864 131.750 3.338 1.00 36.13 359 HIS E O 1
ATOM 1690 N N . ALA E 1 12 ? 131.955 133.284 2.104 1.00 37.37 360 ALA E N 1
ATOM 1691 C CA . ALA E 1 12 ? 132.077 134.236 3.200 1.00 36.87 360 ALA E CA 1
ATOM 1692 C C . ALA E 1 12 ? 130.700 134.757 3.593 1.00 37.12 360 ALA E C 1
ATOM 1693 O O . ALA E 1 12 ? 130.413 134.945 4.775 1.00 36.92 360 ALA E O 1
ATOM 1695 N N . LYS E 1 13 ? 129.854 134.988 2.593 1.00 37.42 361 LYS E N 1
ATOM 1696 C CA . LYS E 1 13 ? 128.475 135.401 2.830 1.00 36.70 361 LYS E CA 1
ATOM 1697 C C . LYS E 1 13 ? 127.733 134.356 3.650 1.00 36.13 361 LYS E C 1
ATOM 1698 O O . LYS E 1 13 ? 127.019 134.685 4.595 1.00 35.73 361 LYS E O 1
ATOM 1704 N N . LYS E 1 14 ? 127.902 133.095 3.266 1.00 36.54 362 LYS E N 1
ATOM 1705 C CA . LYS E 1 14 ? 127.238 131.985 3.936 1.00 36.40 362 LYS E CA 1
ATOM 1706 C C . LYS E 1 14 ? 127.682 131.918 5.391 1.00 36.50 362 LYS E C 1
ATOM 1707 O O . LYS E 1 14 ? 126.870 131.689 6.287 1.00 36.29 362 LYS E O 1
ATOM 1713 N N . LYS E 1 15 ? 128.976 132.121 5.616 1.00 36.60 363 LYS E N 1
ATOM 1714 C CA . LYS E 1 15 ? 129.505 132.276 6.965 1.00 36.20 363 LYS E CA 1
ATOM 1715 C C . LYS E 1 15 ? 128.867 133.490 7.621 1.00 36.23 363 LYS E C 1
ATOM 1716 O O . LYS E 1 15 ? 128.356 133.416 8.738 1.00 35.85 363 LYS E O 1
ATOM 1722 N N . ARG E 1 16 ? 128.914 134.610 6.907 1.00 36.50 364 ARG E N 1
ATOM 1723 C CA . ARG E 1 16 ? 128.428 135.882 7.420 1.00 36.20 364 ARG E CA 1
ATOM 1724 C C . ARG E 1 16 ? 126.944 135.811 7.770 1.00 36.20 364 ARG E C 1
ATOM 1725 O O . ARG E 1 16 ? 126.514 136.343 8.792 1.00 36.01 364 ARG E O 1
ATOM 1733 N N . LEU E 1 17 ? 126.168 135.145 6.921 1.00 35.98 365 LEU E N 1
ATOM 1734 C CA . LEU E 1 17 ? 124.743 134.955 7.168 1.00 37.20 365 LEU E CA 1
ATOM 1735 C C . LEU E 1 17 ? 124.506 133.948 8.285 1.00 38.22 365 LEU E C 1
ATOM 1736 O O . LEU E 1 17 ? 123.663 134.164 9.156 1.00 39.27 365 LEU E O 1
ATOM 1741 N N . PHE E 1 18 ? 125.255 132.849 8.262 1.00 37.29 366 PHE E N 1
ATOM 1742 C CA . PHE E 1 18 ? 125.088 131.798 9.261 1.00 37.61 366 PHE E CA 1
ATOM 1743 C C . PHE E 1 18 ? 125.299 132.333 10.680 1.00 38.23 366 PHE E C 1
ATOM 1744 O O . PHE E 1 18 ? 124.858 131.724 11.653 1.00 38.67 366 PHE E O 1
ATOM 1752 N N . ASP E 1 19 ? 125.957 133.481 10.801 1.00 38.28 367 ASP E N 1
ATOM 1753 C CA . ASP E 1 19 ? 126.136 134.107 12.105 1.00 37.93 367 ASP E CA 1
ATOM 1754 C C . ASP E 1 19 ? 124.808 134.626 12.649 1.00 38.31 367 ASP E C 1
ATOM 1755 O O . ASP E 1 19 ? 124.670 134.837 13.854 1.00 38.10 367 ASP E O 1
ATOM 1760 N N . LEU E 1 20 ? 123.833 134.827 11.766 1.00 39.30 368 LEU E N 1
ATOM 1761 C CA . LEU E 1 20 ? 122.507 135.265 12.194 1.00 39.19 368 LEU E CA 1
ATOM 1762 C C . LEU E 1 20 ? 121.737 134.113 12.831 1.00 39.28 368 LEU E C 1
ATOM 1763 O O . LEU E 1 20 ? 120.824 134.332 13.626 1.00 39.40 368 LEU E O 1
ATOM 1768 N N . TYR E 1 21 ? 122.104 132.887 12.475 1.00 39.89 369 TYR E N 1
ATOM 1769 C CA . TYR E 1 21 ? 121.423 131.710 12.995 1.00 39.41 369 TYR E CA 1
ATOM 1770 C C . TYR E 1 21 ? 121.731 131.473 14.471 1.00 40.10 369 TYR E C 1
ATOM 1771 O O . TYR E 1 21 ? 120.843 131.126 15.249 1.00 40.60 369 TYR E O 1
ATOM 1780 N N . ILE E 1 22 ? 122.996 131.649 14.846 1.00 40.23 370 ILE E N 1
ATOM 1781 C CA . ILE E 1 22 ? 123.454 131.327 16.196 1.00 41.09 370 ILE E CA 1
ATOM 1782 C C . ILE E 1 22 ? 122.691 132.128 17.246 1.00 40.79 370 ILE E C 1
ATOM 1783 O O . ILE E 1 22 ? 122.000 131.556 18.088 1.00 40.99 370 ILE E O 1
ATOM 1788 N N . ASN E 1 23 ? 122.823 133.449 17.196 1.00 40.22 371 ASN E N 1
ATOM 1789 C CA . ASN E 1 23 ? 122.042 134.316 18.068 1.00 41.31 371 ASN E CA 1
ATOM 1790 C C . ASN E 1 23 ? 120.551 134.108 17.824 1.00 41.62 371 ASN E C 1
ATOM 1791 O O . ASN E 1 23 ? 120.102 134.064 16.678 1.00 40.65 371 ASN E O 1
ATOM 1796 N N . GLY E 1 24 ? 119.787 133.975 18.903 1.00 41.69 372 GLY E N 1
ATOM 1797 C CA . GLY E 1 24 ? 118.375 133.650 18.803 1.00 40.90 372 GLY E CA 1
ATOM 1798 C C . GLY E 1 24 ? 117.502 134.809 18.362 1.00 40.54 372 GLY E C 1
ATOM 1799 O O . GLY E 1 24 ? 116.617 135.241 19.101 1.00 40.03 372 GLY E O 1
ATOM 1800 N N . SER E 1 25 ? 117.752 135.310 17.155 1.00 40.45 373 SER E N 1
ATOM 1801 C CA . SER E 1 25 ? 116.922 136.355 16.565 1.00 39.82 373 SER E CA 1
ATOM 1802 C C . SER E 1 25 ? 116.620 136.021 15.106 1.00 40.03 373 SER E C 1
ATOM 1803 O O . SER E 1 25 ? 117.226 135.113 14.537 1.00 40.27 373 SER E O 1
ATOM 1806 N N . TYR E 1 26 ? 115.672 136.753 14.524 1.00 39.27 374 TYR E N 1
ATOM 1807 C CA . TYR E 1 26 ? 115.266 136.592 13.125 1.00 39.45 374 TYR E CA 1
ATOM 1808 C C . TYR E 1 26 ? 114.517 135.288 12.865 1.00 39.08 374 TYR E C 1
ATOM 1809 O O . TYR E 1 26 ? 114.782 134.262 13.490 1.00 39.09 374 TYR E O 1
ATOM 1818 N N . GLU E 1 27 ? 113.574 135.346 11.929 1.00 38.99 375 GLU E N 1
ATOM 1819 C CA . GLU E 1 27 ? 112.887 134.157 11.445 1.00 39.48 375 GLU E CA 1
ATOM 1820 C C . GLU E 1 27 ? 113.842 133.331 10.595 1.00 39.36 375 GLU E C 1
ATOM 1821 O O . GLU E 1 27 ? 114.704 133.882 9.919 1.00 39.08 375 GLU E O 1
ATOM 1827 N N . VAL E 1 28 ? 113.689 132.012 10.628 1.00 39.28 376 VAL E N 1
ATOM 1828 C CA . VAL E 1 28 ? 114.581 131.131 9.884 1.00 39.22 376 VAL E CA 1
ATOM 1829 C C . VAL E 1 28 ? 114.281 131.148 8.388 1.00 39.15 376 VAL E C 1
ATOM 1830 O O . VAL E 1 28 ? 115.188 131.020 7.567 1.00 39.57 376 VAL E O 1
ATOM 1834 N N . SER E 1 29 ? 113.006 131.311 8.043 1.00 39.34 377 SER E N 1
ATOM 1835 C CA . SER E 1 29 ? 112.553 131.171 6.662 1.00 39.30 377 SER E CA 1
ATOM 1836 C C . SER E 1 29 ? 113.256 132.140 5.718 1.00 39.18 377 SER E C 1
ATOM 1837 O O . SER E 1 29 ? 113.716 131.749 4.645 1.00 39.33 377 SER E O 1
ATOM 1840 N N . GLU E 1 30 ? 113.332 133.404 6.119 1.00 39.28 378 GLU E N 1
ATOM 1841 C CA . GLU E 1 30 ? 114.011 134.417 5.322 1.00 39.74 378 GLU E CA 1
ATOM 1842 C C . GLU E 1 30 ? 115.489 134.075 5.188 1.00 38.92 378 GLU E C 1
ATOM 1843 O O . GLU E 1 30 ? 116.059 134.177 4.104 1.00 39.61 378 GLU E O 1
ATOM 1849 N N . LEU E 1 31 ? 116.098 133.651 6.291 1.00 39.25 379 LEU E N 1
ATOM 1850 C CA . LEU E 1 31 ? 117.507 133.277 6.299 1.00 39.14 379 LEU E CA 1
ATOM 1851 C C . LEU E 1 31 ? 117.751 132.073 5.403 1.00 38.94 379 LEU E C 1
ATOM 1852 O O . LEU E 1 31 ? 118.714 132.042 4.638 1.00 38.92 379 LEU E O 1
ATOM 1857 N N . ASP E 1 32 ? 116.873 131.081 5.509 1.00 39.34 380 ASP E N 1
ATOM 1858 C CA . ASP E 1 32 ? 117.009 129.855 4.736 1.00 39.21 380 ASP E CA 1
ATOM 1859 C C . ASP E 1 32 ? 116.986 130.158 3.243 1.00 38.94 380 ASP E C 1
ATOM 1860 O O . ASP E 1 32 ? 117.890 129.761 2.510 1.00 39.24 380 ASP E O 1
ATOM 1865 N N . SER E 1 33 ? 115.960 130.883 2.805 1.00 39.15 381 SER E N 1
ATOM 1866 C CA . SER E 1 33 ? 115.766 131.180 1.388 1.00 39.85 381 SER E CA 1
ATOM 1867 C C . SER E 1 33 ? 116.998 131.805 0.738 1.00 39.31 381 SER E C 1
ATOM 1868 O O . SER E 1 33 ? 117.348 131.468 -0.391 1.00 39.78 381 SER E O 1
ATOM 1871 N N . MET E 1 34 ? 117.661 132.702 1.457 1.00 39.14 382 MET E N 1
ATOM 1872 C CA . MET E 1 34 ? 118.848 133.363 0.934 1.00 38.46 382 MET E CA 1
ATOM 1873 C C . MET E 1 34 ? 120.006 132.387 0.835 1.00 38.38 382 MET E C 1
ATOM 1874 O O . MET E 1 34 ? 120.766 132.409 -0.132 1.00 37.75 382 MET E O 1
ATOM 1879 N N . MET E 1 35 ? 120.132 131.538 1.852 1.00 39.01 383 MET E N 1
ATOM 1880 C CA . MET E 1 35 ? 121.177 130.522 1.891 1.00 38.24 383 MET E CA 1
ATOM 1881 C C . MET E 1 35 ? 121.100 129.648 0.642 1.00 38.53 383 MET E C 1
ATOM 1882 O O . MET E 1 35 ? 122.126 129.267 0.075 1.00 38.79 383 MET E O 1
ATOM 1887 N N . ASN E 1 36 ? 119.875 129.337 0.223 1.00 38.53 384 ASN E N 1
ATOM 1888 C CA . ASN E 1 36 ? 119.637 128.552 -0.986 1.00 38.48 384 ASN E CA 1
ATOM 1889 C C . ASN E 1 36 ? 120.099 129.302 -2.228 1.00 37.96 384 ASN E C 1
ATOM 1890 O O . ASN E 1 36 ? 120.616 128.699 -3.168 1.00 37.82 384 ASN E O 1
ATOM 1895 N N . ASP E 1 37 ? 119.906 130.618 -2.226 1.00 38.21 385 ASP E N 1
ATOM 1896 C CA . ASP E 1 37 ? 120.346 131.455 -3.335 1.00 38.10 385 ASP E CA 1
ATOM 1897 C C . ASP E 1 37 ? 121.865 131.419 -3.440 1.00 38.16 385 ASP E C 1
ATOM 1898 O O . ASP E 1 37 ? 122.423 131.442 -4.537 1.00 38.13 385 ASP E O 1
ATOM 1903 N N . ILE E 1 38 ? 122.527 131.366 -2.289 1.00 38.18 386 ILE E N 1
ATOM 1904 C CA . ILE E 1 38 ? 123.978 131.246 -2.242 1.00 38.45 386 ILE E CA 1
ATOM 1905 C C . ILE E 1 38 ? 124.407 129.821 -2.586 1.00 38.12 386 ILE E C 1
ATOM 1906 O O . ILE E 1 38 ? 125.380 129.616 -3.312 1.00 37.09 386 ILE E O 1
ATOM 1911 N N . ASP E 1 39 ? 123.681 128.841 -2.056 1.00 37.99 387 ASP E N 1
ATOM 1912 C CA . ASP E 1 39 ? 123.963 127.436 -2.333 1.00 38.30 387 ASP E CA 1
ATOM 1913 C C . ASP E 1 39 ? 123.847 127.128 -3.820 1.00 37.92 387 ASP E C 1
ATOM 1914 O O . ASP E 1 39 ? 124.623 126.342 -4.364 1.00 38.63 387 ASP E O 1
ATOM 1919 N N . ALA E 1 40 ? 122.870 127.749 -4.470 1.00 37.59 388 ALA E N 1
ATOM 1920 C CA . ALA E 1 40 ? 122.657 127.554 -5.898 1.00 38.28 388 ALA E CA 1
ATOM 1921 C C . ALA E 1 40 ? 123.810 128.153 -6.699 1.00 38.17 388 ALA E C 1
ATOM 1922 O O . ALA E 1 40 ? 124.235 127.586 -7.704 1.00 38.71 388 ALA E O 1
ATOM 1924 N N . GLN E 1 41 ? 124.318 129.294 -6.241 1.00 37.98 389 GLN E N 1
ATOM 1925 C CA . GLN E 1 41 ? 125.438 129.962 -6.901 1.00 37.51 389 GLN E CA 1
ATOM 1926 C C . GLN E 1 41 ? 126.720 129.162 -6.776 1.00 37.74 389 GLN E C 1
ATOM 1927 O O . GLN E 1 41 ? 127.512 129.089 -7.715 1.00 38.29 389 GLN E O 1
ATOM 1933 N N . ILE E 1 42 ? 126.924 128.566 -5.609 1.00 37.80 390 ILE E N 1
ATOM 1934 C CA . ILE E 1 42 ? 128.150 127.836 -5.345 1.00 38.09 390 ILE E CA 1
ATOM 1935 C C . ILE E 1 42 ? 128.249 126.607 -6.238 1.00 38.34 390 ILE E C 1
ATOM 1936 O O . ILE E 1 42 ? 129.267 126.411 -6.891 1.00 38.36 390 ILE E O 1
ATOM 1941 N N . ASN E 1 43 ? 127.194 125.797 -6.285 1.00 38.36 391 ASN E N 1
ATOM 1942 C CA . ASN E 1 43 ? 127.190 124.607 -7.133 1.00 38.42 391 ASN E CA 1
ATOM 1943 C C . ASN E 1 43 ? 127.389 124.965 -8.601 1.00 38.99 391 ASN E C 1
ATOM 1944 O O . ASN E 1 43 ? 128.016 124.217 -9.352 1.00 39.80 391 ASN E O 1
ATOM 1949 N N . TYR E 1 44 ? 126.847 126.110 -9.004 1.00 39.19 392 TYR E N 1
ATOM 1950 C CA . TYR E 1 44 ? 127.064 126.631 -10.347 1.00 39.12 392 TYR E CA 1
ATOM 1951 C C . TYR E 1 44 ? 128.542 126.954 -10.523 1.00 39.23 392 TYR E C 1
ATOM 1952 O O . TYR E 1 44 ? 129.106 126.774 -11.602 1.00 40.23 392 TYR E O 1
ATOM 1961 N N . TYR E 1 45 ? 129.162 127.424 -9.445 1.00 38.77 393 TYR E N 1
ATOM 1962 C CA . TYR E 1 45 ? 130.588 127.717 -9.442 1.00 39.18 393 TYR E CA 1
ATOM 1963 C C . TYR E 1 45 ? 131.414 126.473 -9.100 1.00 38.85 393 TYR E C 1
ATOM 1964 O O . TYR E 1 45 ? 132.555 126.344 -9.542 1.00 39.62 393 TYR E O 1
ATOM 1973 N N . GLU E 1 46 ? 130.843 125.571 -8.302 1.00 38.22 394 GLU E N 1
ATOM 1974 C CA . GLU E 1 46 ? 131.566 124.388 -7.817 1.00 38.85 394 GLU E CA 1
ATOM 1975 C C . GLU E 1 46 ? 131.723 123.323 -8.905 1.00 40.50 394 GLU E C 1
ATOM 1976 O O . GLU E 1 46 ? 132.593 122.452 -8.823 1.00 40.67 394 GLU E O 1
ATOM 1982 N N . ALA E 1 47 ? 130.884 123.426 -9.927 1.00 41.08 395 ALA E N 1
ATOM 1983 C CA . ALA E 1 47 ? 130.812 122.438 -10.989 1.00 42.88 395 ALA E CA 1
ATOM 1984 C C . ALA E 1 47 ? 131.800 122.825 -12.061 1.00 42.86 395 ALA E C 1
ATOM 1985 O O . ALA E 1 47 ? 132.315 121.953 -12.761 1.00 43.71 395 ALA E O 1
ATOM 1987 N N . GLN E 1 48 ? 132.078 124.121 -12.183 1.00 41.67 396 GLN E N 1
ATOM 1988 C CA . GLN E 1 48 ? 132.784 124.587 -13.366 1.00 42.52 396 GLN E CA 1
ATOM 1989 C C . GLN E 1 48 ? 134.262 124.862 -13.130 1.00 41.93 396 GLN E C 1
ATOM 1990 O O . GLN E 1 48 ? 134.898 125.497 -13.962 1.00 42.20 396 GLN E O 1
ATOM 1996 N N . ILE E 1 49 ? 134.779 124.390 -12.001 1.00 41.73 397 ILE E N 1
ATOM 1997 C CA . ILE E 1 49 ? 136.200 124.541 -11.651 1.00 41.77 397 ILE E CA 1
ATOM 1998 C C . ILE E 1 49 ? 137.023 123.448 -12.326 1.00 42.12 397 ILE E C 1
ATOM 1999 O O . ILE E 1 49 ? 138.206 123.643 -12.618 1.00 41.61 397 ILE E O 1
ATOM 2004 N N . GLU E 1 50 ? 136.374 122.323 -12.607 1.00 42.51 398 GLU E N 1
ATOM 2005 C CA . GLU E 1 50 ? 136.992 121.239 -13.362 1.00 42.27 398 GLU E CA 1
ATOM 2006 C C . GLU E 1 50 ? 136.901 121.504 -14.865 1.00 42.06 398 GLU E C 1
ATOM 2007 O O . GLU E 1 50 ? 137.642 120.912 -15.648 1.00 42.38 398 GLU E O 1
ATOM 2013 N N . ALA E 1 51 ? 135.989 122.388 -15.265 1.00 41.78 399 ALA E N 1
ATOM 2014 C CA . ALA E 1 51 ? 135.795 122.705 -16.677 1.00 42.22 399 ALA E CA 1
ATOM 2015 C C . ALA E 1 51 ? 136.646 123.902 -17.086 1.00 42.53 399 ALA E C 1
ATOM 2016 O O . ALA E 1 51 ? 137.810 123.750 -17.456 1.00 42.57 399 ALA E O 1
ATOM 2018 N N . ALA F 1 1 ? 96.147 150.945 -1.999 1.00 44.32 349 ALA F N 1
ATOM 2019 C CA . ALA F 1 1 ? 96.366 152.339 -2.364 1.00 44.68 349 ALA F CA 1
ATOM 2020 C C . ALA F 1 1 ? 97.685 152.845 -1.775 1.00 43.90 349 ALA F C 1
ATOM 2021 O O . ALA F 1 1 ? 98.639 152.079 -1.643 1.00 43.40 349 ALA F O 1
ATOM 2023 N N . SER F 1 2 ? 97.735 154.127 -1.423 1.00 44.01 350 SER F N 1
ATOM 2024 C CA . SER F 1 2 ? 98.968 154.754 -0.951 1.00 44.13 350 SER F CA 1
ATOM 2025 C C . SER F 1 2 ? 99.502 154.139 0.341 1.00 43.38 350 SER F C 1
ATOM 2026 O O . SER F 1 2 ? 100.714 154.057 0.539 1.00 43.34 350 SER F O 1
ATOM 2029 N N . LEU F 1 3 ? 98.600 153.718 1.222 1.00 43.92 351 LEU F N 1
ATOM 2030 C CA . LEU F 1 3 ? 99.002 153.160 2.509 1.00 42.92 351 LEU F CA 1
ATOM 2031 C C . LEU F 1 3 ? 99.648 151.787 2.346 1.00 42.36 351 LEU F C 1
ATOM 2032 O O . LEU F 1 3 ? 100.703 151.519 2.921 1.00 42.16 351 LEU F O 1
ATOM 2037 N N . ASN F 1 4 ? 99.017 150.925 1.557 1.00 42.93 352 ASN F N 1
ATOM 2038 C CA . ASN F 1 4 ? 99.502 149.562 1.368 1.00 43.40 352 ASN F CA 1
ATOM 2039 C C . ASN F 1 4 ? 100.741 149.485 0.479 1.00 42.86 352 ASN F C 1
ATOM 2040 O O . ASN F 1 4 ? 101.603 148.633 0.686 1.00 42.75 352 ASN F O 1
ATOM 2045 N N . GLU F 1 5 ? 100.827 150.367 -0.513 1.00 42.49 353 GLU F N 1
ATOM 2046 C CA . GLU F 1 5 ? 101.920 150.305 -1.479 1.00 42.52 353 GLU F CA 1
ATOM 2047 C C . GLU F 1 5 ? 103.264 150.593 -0.820 1.00 41.48 353 GLU F C 1
ATOM 2048 O O . GLU F 1 5 ? 104.310 150.198 -1.336 1.00 40.93 353 GLU F O 1
ATOM 2054 N N . LYS F 1 6 ? 103.238 151.281 0.316 1.00 40.68 354 LYS F N 1
ATOM 2055 C CA . LYS F 1 6 ? 104.466 151.566 1.045 1.00 40.36 354 LYS F CA 1
ATOM 2056 C C . LYS F 1 6 ? 104.968 150.321 1.764 1.00 39.87 354 LYS F C 1
ATOM 2057 O O . LYS F 1 6 ? 106.157 150.191 2.028 1.00 38.99 354 LYS F O 1
ATOM 2063 N N . LEU F 1 7 ? 104.059 149.406 2.079 1.00 40.05 355 LEU F N 1
ATOM 2064 C CA . LEU F 1 7 ? 104.431 148.179 2.771 1.00 39.85 355 LEU F CA 1
ATOM 2065 C C . LEU F 1 7 ? 105.258 147.261 1.882 1.00 39.45 355 LEU F C 1
ATOM 2066 O O . LEU F 1 7 ? 106.159 146.569 2.353 1.00 39.43 355 LEU F O 1
ATOM 2071 N N . LYS F 1 8 ? 104.939 147.247 0.594 1.00 39.78 356 LYS F N 1
ATOM 2072 C CA . LYS F 1 8 ? 105.574 146.323 -0.333 1.00 39.59 356 LYS F CA 1
ATOM 2073 C C . LYS F 1 8 ? 107.069 146.592 -0.440 1.00 38.70 356 LYS F C 1
ATOM 2074 O O . LYS F 1 8 ? 107.868 145.664 -0.565 1.00 38.62 356 LYS F O 1
ATOM 2080 N N . ILE F 1 9 ? 107.439 147.866 -0.382 1.00 38.74 357 ILE F N 1
ATOM 2081 C CA . ILE F 1 9 ? 108.843 148.260 -0.430 1.00 38.60 357 ILE F CA 1
ATOM 2082 C C . ILE F 1 9 ? 109.527 148.096 0.928 1.00 37.96 357 ILE F C 1
ATOM 2083 O O . ILE F 1 9 ? 110.755 148.057 1.002 1.00 37.60 357 ILE F O 1
ATOM 2088 N N . GLU F 1 10 ? 108.742 148.001 2.000 1.00 37.92 358 GLU F N 1
ATOM 2089 C CA . GLU F 1 10 ? 109.305 147.756 3.328 1.00 37.55 358 GLU F CA 1
ATOM 2090 C C . GLU F 1 10 ? 109.939 146.372 3.367 1.00 37.06 358 GLU F C 1
ATOM 2091 O O . GLU F 1 10 ? 110.935 146.155 4.058 1.00 36.91 358 GLU F O 1
ATOM 2097 N N . HIS F 1 11 ? 109.357 145.437 2.624 1.00 37.21 359 HIS F N 1
ATOM 2098 C CA . HIS F 1 11 ? 109.960 144.124 2.452 1.00 37.60 359 HIS F CA 1
ATOM 2099 C C . HIS F 1 11 ? 111.301 144.271 1.745 1.00 36.97 359 HIS F C 1
ATOM 2100 O O . HIS F 1 11 ? 112.303 143.700 2.171 1.00 36.74 359 HIS F O 1
ATOM 2107 N N . ALA F 1 12 ? 111.312 145.050 0.668 1.00 36.31 360 ALA F N 1
ATOM 2108 C CA . ALA F 1 12 ? 112.522 145.262 -0.117 1.00 36.31 360 ALA F CA 1
ATOM 2109 C C . ALA F 1 12 ? 113.626 145.879 0.735 1.00 35.45 360 ALA F C 1
ATOM 2110 O O . ALA F 1 12 ? 114.801 145.553 0.571 1.00 35.43 360 ALA F O 1
ATOM 2112 N N . LYS F 1 13 ? 113.244 146.774 1.642 1.00 35.75 361 LYS F N 1
ATOM 2113 C CA . LYS F 1 13 ? 114.188 147.335 2.601 1.00 35.76 361 LYS F CA 1
ATOM 2114 C C . LYS F 1 13 ? 114.748 146.227 3.482 1.00 35.27 361 LYS F C 1
ATOM 2115 O O . LYS F 1 13 ? 115.953 146.155 3.723 1.00 34.97 361 LYS F O 1
ATOM 2121 N N . LYS F 1 14 ? 113.857 145.366 3.960 1.00 35.43 362 LYS F N 1
ATOM 2122 C CA . LYS F 1 14 ? 114.240 144.226 4.782 1.00 35.19 362 LYS F CA 1
ATOM 2123 C C . LYS F 1 14 ? 115.147 143.279 4.000 1.00 35.14 362 LYS F C 1
ATOM 2124 O O . LYS F 1 14 ? 116.152 142.797 4.524 1.00 34.13 362 LYS F O 1
ATOM 2130 N N . LYS F 1 15 ? 114.786 143.016 2.747 1.00 35.45 363 LYS F N 1
ATOM 2131 C CA . LYS F 1 15 ? 115.588 142.155 1.885 1.00 35.55 363 LYS F CA 1
ATOM 2132 C C . LYS F 1 15 ? 116.955 142.772 1.627 1.00 34.77 363 LYS F C 1
ATOM 2133 O O . LYS F 1 15 ? 117.985 142.119 1.792 1.00 34.54 363 LYS F O 1
ATOM 2139 N N . ARG F 1 16 ? 116.951 144.037 1.219 1.00 34.89 364 ARG F N 1
ATOM 2140 C CA . ARG F 1 16 ? 118.179 144.747 0.884 1.00 34.77 364 ARG F CA 1
ATOM 2141 C C . ARG F 1 16 ? 119.116 144.863 2.082 1.00 34.72 364 ARG F C 1
ATOM 2142 O O . ARG F 1 16 ? 120.323 144.664 1.951 1.00 34.33 364 ARG F O 1
ATOM 2150 N N . LEU F 1 17 ? 118.559 145.186 3.245 1.00 34.28 365 LEU F N 1
ATOM 2151 C CA . LEU F 1 17 ? 119.366 145.394 4.444 1.00 34.61 365 LEU F CA 1
ATOM 2152 C C . LEU F 1 17 ? 120.128 144.135 4.826 1.00 34.66 365 LEU F C 1
ATOM 2153 O O . LEU F 1 17 ? 121.285 144.202 5.237 1.00 34.76 365 LEU F O 1
ATOM 2158 N N . PHE F 1 18 ? 119.470 142.989 4.702 1.00 34.47 366 PHE F N 1
ATOM 2159 C CA . PHE F 1 18 ? 120.116 141.714 4.973 1.00 35.33 366 PHE F CA 1
ATOM 2160 C C . PHE F 1 18 ? 121.310 141.515 4.046 1.00 35.11 366 PHE F C 1
ATOM 2161 O O . PHE F 1 18 ? 122.407 141.192 4.497 1.00 35.16 366 PHE F O 1
ATOM 2169 N N . ASP F 1 19 ? 121.085 141.707 2.749 1.00 35.39 367 ASP F N 1
ATOM 2170 C CA . ASP F 1 19 ? 122.141 141.560 1.752 1.00 36.07 367 ASP F CA 1
ATOM 2171 C C . ASP F 1 19 ? 123.310 142.493 2.044 1.00 35.57 367 ASP F C 1
ATOM 2172 O O . ASP F 1 19 ? 124.467 142.132 1.836 1.00 36.64 367 ASP F O 1
ATOM 2177 N N . LEU F 1 20 ? 123.002 143.693 2.528 1.00 35.06 368 LEU F N 1
ATOM 2178 C CA . LEU F 1 20 ? 124.033 144.653 2.901 1.00 36.11 368 LEU F CA 1
ATOM 2179 C C . LEU F 1 20 ? 124.909 144.098 4.016 1.00 36.29 368 LEU F C 1
ATOM 2180 O O . LEU F 1 20 ? 126.136 144.177 3.951 1.00 38.00 368 LEU F O 1
ATOM 2185 N N . TYR F 1 21 ? 124.270 143.543 5.039 1.00 35.57 369 TYR F N 1
ATOM 2186 C CA . TYR F 1 21 ? 124.988 142.903 6.132 1.00 36.47 369 TYR F CA 1
ATOM 2187 C C . TYR F 1 21 ? 125.817 141.742 5.604 1.00 36.66 369 TYR F C 1
ATOM 2188 O O . TYR F 1 21 ? 126.994 141.604 5.934 1.00 37.18 369 TYR F O 1
ATOM 2197 N N . ILE F 1 22 ? 125.185 140.910 4.783 1.00 35.87 370 ILE F N 1
ATOM 2198 C CA . ILE F 1 22 ? 125.828 139.728 4.225 1.00 36.17 370 ILE F CA 1
ATOM 2199 C C . ILE F 1 22 ? 127.064 140.089 3.403 1.00 37.38 370 ILE F C 1
ATOM 2200 O O . ILE F 1 22 ? 128.030 139.328 3.359 1.00 37.89 370 ILE F O 1
ATOM 2205 N N . ASN F 1 23 ? 127.027 141.248 2.753 1.00 38.29 371 ASN F N 1
ATOM 2206 C CA . ASN F 1 23 ? 128.108 141.663 1.865 1.00 38.68 371 ASN F CA 1
ATOM 2207 C C . ASN F 1 23 ? 129.126 142.577 2.550 1.00 39.45 371 ASN F C 1
ATOM 2208 O O . ASN F 1 23 ? 129.919 143.244 1.886 1.00 41.45 371 ASN F O 1
ATOM 2213 N N . GLY F 1 24 ? 129.095 142.610 3.878 1.00 39.38 372 GLY F N 1
ATOM 2214 C CA . GLY F 1 24 ? 130.121 143.290 4.650 1.00 40.39 372 GLY F CA 1
ATOM 2215 C C . GLY F 1 24 ? 130.054 144.805 4.632 1.00 40.74 372 GLY F C 1
ATOM 2216 O O . GLY F 1 24 ? 131.077 145.471 4.467 1.00 42.40 372 GLY F O 1
ATOM 2217 N N . SER F 1 25 ? 128.852 145.349 4.806 1.00 40.67 373 SER F N 1
ATOM 2218 C CA . SER F 1 25 ? 128.672 146.790 4.959 1.00 41.23 373 SER F CA 1
ATOM 2219 C C . SER F 1 25 ? 128.300 147.129 6.398 1.00 40.91 373 SER F C 1
ATOM 2220 O O . SER F 1 25 ? 129.053 147.802 7.103 1.00 41.17 373 SER F O 1
ATOM 2223 N N . TYR F 1 26 ? 127.131 146.659 6.823 1.00 40.15 374 TYR F N 1
ATOM 2224 C CA . TYR F 1 26 ? 126.666 146.845 8.192 1.00 40.33 374 TYR F CA 1
ATOM 2225 C C . TYR F 1 26 ? 127.125 145.696 9.076 1.00 39.84 374 TYR F C 1
ATOM 2226 O O . TYR F 1 26 ? 127.623 144.685 8.582 1.00 39.49 374 TYR F O 1
ATOM 2235 N N . GLU F 1 27 ? 126.946 145.859 10.383 1.00 40.48 375 GLU F N 1
ATOM 2236 C CA . GLU F 1 27 ? 127.269 144.807 11.338 1.00 40.61 375 GLU F CA 1
ATOM 2237 C C . GLU F 1 27 ? 126.015 144.445 12.127 1.00 39.29 375 GLU F C 1
ATOM 2238 O O . GLU F 1 27 ? 124.995 145.126 12.027 1.00 39.46 375 GLU F O 1
ATOM 2244 N N . VAL F 1 28 ? 126.092 143.369 12.902 1.00 38.88 376 VAL F N 1
ATOM 2245 C CA . VAL F 1 28 ? 124.910 142.809 13.547 1.00 38.92 376 VAL F CA 1
ATOM 2246 C C . VAL F 1 28 ? 124.278 143.778 14.551 1.00 38.77 376 VAL F C 1
ATOM 2247 O O . VAL F 1 28 ? 123.088 143.679 14.849 1.00 38.37 376 VAL F O 1
ATOM 2251 N N . SER F 1 29 ? 125.078 144.705 15.073 1.00 38.77 377 SER F N 1
ATOM 2252 C CA . SER F 1 29 ? 124.574 145.729 15.985 1.00 39.11 377 SER F CA 1
ATOM 2253 C C . SER F 1 29 ? 123.542 146.609 15.295 1.00 38.53 377 SER F C 1
ATOM 2254 O O . SER F 1 29 ? 122.391 146.689 15.722 1.00 37.95 377 SER F O 1
ATOM 2257 N N . GLU F 1 30 ? 123.965 147.266 14.222 1.00 39.22 378 GLU F N 1
ATOM 2258 C CA . GLU F 1 30 ? 123.086 148.149 13.473 1.00 39.00 378 GLU F CA 1
ATOM 2259 C C . GLU F 1 30 ? 121.937 147.352 12.863 1.00 38.69 378 GLU F C 1
ATOM 2260 O O . GLU F 1 30 ? 120.776 147.746 12.966 1.00 38.25 378 GLU F O 1
ATOM 2266 N N . LEU F 1 31 ? 122.275 146.223 12.244 1.00 38.71 379 LEU F N 1
ATOM 2267 C CA . LEU F 1 31 ? 121.293 145.349 11.603 1.00 38.17 379 LEU F CA 1
ATOM 2268 C C . LEU F 1 31 ? 120.104 145.050 12.511 1.00 37.58 379 LEU F C 1
ATOM 2269 O O . LEU F 1 31 ? 118.958 145.261 12.120 1.00 37.58 379 LEU F O 1
ATOM 2274 N N . ASP F 1 32 ? 120.384 144.555 13.714 1.00 37.50 380 ASP F N 1
ATOM 2275 C CA . ASP F 1 32 ? 119.334 144.231 14.677 1.00 37.71 380 ASP F CA 1
ATOM 2276 C C . ASP F 1 32 ? 118.410 145.419 14.904 1.00 38.55 380 ASP F C 1
ATOM 2277 O O . ASP F 1 32 ? 117.189 145.290 14.823 1.00 38.88 380 ASP F O 1
ATOM 2282 N N . SER F 1 33 ? 119.002 146.575 15.183 1.00 38.98 381 SER F N 1
ATOM 2283 C CA . SER F 1 33 ? 118.234 147.788 15.438 1.00 39.04 381 SER F CA 1
ATOM 2284 C C . SER F 1 33 ? 117.450 148.227 14.205 1.00 38.55 381 SER F C 1
ATOM 2285 O O . SER F 1 33 ? 116.246 148.473 14.286 1.00 38.72 381 SER F O 1
ATOM 2288 N N . MET F 1 34 ? 118.131 148.326 13.067 1.00 38.45 382 MET F N 1
ATOM 2289 C CA . MET F 1 34 ? 117.483 148.749 11.830 1.00 38.21 382 MET F CA 1
ATOM 2290 C C . MET F 1 34 ? 116.423 147.738 11.401 1.00 38.18 382 MET F C 1
ATOM 2291 O O . MET F 1 34 ? 115.390 148.111 10.847 1.00 37.99 382 MET F O 1
ATOM 2296 N N . MET F 1 35 ? 116.679 146.460 11.663 1.00 38.41 383 MET F N 1
ATOM 2297 C CA . MET F 1 35 ? 115.730 145.408 11.317 1.00 37.56 383 MET F CA 1
ATOM 2298 C C . MET F 1 35 ? 114.514 145.453 12.234 1.00 38.13 383 MET F C 1
ATOM 2299 O O . MET F 1 35 ? 113.379 145.297 11.782 1.00 38.49 383 MET F O 1
ATOM 2304 N N . ASN F 1 36 ? 114.760 145.659 13.524 1.00 38.65 384 ASN F N 1
ATOM 2305 C CA . ASN F 1 36 ? 113.687 145.753 14.506 1.00 38.10 384 ASN F CA 1
ATOM 2306 C C . ASN F 1 36 ? 112.733 146.887 14.158 1.00 38.47 384 ASN F C 1
ATOM 2307 O O . ASN F 1 36 ? 111.517 146.760 14.302 1.00 39.25 384 ASN F O 1
ATOM 2312 N N . ASP F 1 37 ? 113.299 147.996 13.692 1.00 38.58 385 ASP F N 1
ATOM 2313 C CA . ASP F 1 37 ? 112.515 149.163 13.311 1.00 39.90 385 ASP F CA 1
ATOM 2314 C C . ASP F 1 37 ? 111.701 148.901 12.047 1.00 39.49 385 ASP F C 1
ATOM 2315 O O . ASP F 1 37 ? 110.569 149.366 11.923 1.00 40.26 385 ASP F O 1
ATOM 2320 N N . ILE F 1 38 ? 112.282 148.157 11.111 1.00 38.77 386 ILE F N 1
ATOM 2321 C CA . ILE F 1 38 ? 111.597 147.829 9.865 1.00 38.94 386 ILE F CA 1
ATOM 2322 C C . ILE F 1 38 ? 110.468 146.830 10.105 1.00 38.71 386 ILE F C 1
ATOM 2323 O O . ILE F 1 38 ? 109.388 146.958 9.528 1.00 38.97 386 ILE F O 1
ATOM 2328 N N . ASP F 1 39 ? 110.724 145.837 10.951 1.00 38.59 387 ASP F N 1
ATOM 2329 C CA . ASP F 1 39 ? 109.721 144.827 11.278 1.00 39.22 387 ASP F CA 1
ATOM 2330 C C . ASP F 1 39 ? 108.461 145.454 11.866 1.00 39.34 387 ASP F C 1
ATOM 2331 O O . ASP F 1 39 ? 107.358 144.940 11.682 1.00 39.60 387 ASP F O 1
ATOM 2336 N N . ALA F 1 40 ? 108.632 146.567 12.571 1.00 38.92 388 ALA F N 1
ATOM 2337 C CA . ALA F 1 40 ? 107.512 147.247 13.209 1.00 38.93 388 ALA F CA 1
ATOM 2338 C C . ALA F 1 40 ? 106.563 147.839 12.174 1.00 39.49 388 ALA F C 1
ATOM 2339 O O . ALA F 1 40 ? 105.344 147.717 12.297 1.00 40.20 388 ALA F O 1
ATOM 2341 N N . GLN F 1 41 ? 107.128 148.487 11.160 1.00 39.99 389 GLN F N 1
ATOM 2342 C CA . GLN F 1 41 ? 106.334 149.083 10.091 1.00 40.11 389 GLN F CA 1
ATOM 2343 C C . GLN F 1 41 ? 105.494 148.027 9.391 1.00 40.01 389 GLN F C 1
ATOM 2344 O O . GLN F 1 41 ? 104.306 148.229 9.150 1.00 40.43 389 GLN F O 1
ATOM 2350 N N . ILE F 1 42 ? 106.116 146.896 9.079 1.00 39.82 390 ILE F N 1
ATOM 2351 C CA . ILE F 1 42 ? 105.449 145.842 8.326 1.00 40.42 390 ILE F CA 1
ATOM 2352 C C . ILE F 1 42 ? 104.207 145.350 9.058 1.00 40.49 390 ILE F C 1
ATOM 2353 O O . ILE F 1 42 ? 103.169 145.127 8.440 1.00 40.98 390 ILE F O 1
ATOM 2358 N N . ASN F 1 43 ? 104.315 145.192 10.373 1.00 41.33 391 ASN F N 1
ATOM 2359 C CA . ASN F 1 43 ? 103.177 144.789 11.192 1.00 42.14 391 ASN F CA 1
ATOM 2360 C C . ASN F 1 43 ? 102.074 145.842 11.182 1.00 41.54 391 ASN F C 1
ATOM 2361 O O . ASN F 1 43 ? 100.887 145.518 11.141 1.00 41.37 391 ASN F O 1
ATOM 2366 N N . TYR F 1 44 ? 102.483 147.105 11.223 1.00 41.05 392 TYR F N 1
ATOM 2367 C CA . TYR F 1 44 ? 101.554 148.225 11.315 1.00 41.69 392 TYR F CA 1
ATOM 2368 C C . TYR F 1 44 ? 100.635 148.311 10.100 1.00 41.14 392 TYR F C 1
ATOM 2369 O O . TYR F 1 44 ? 99.419 148.434 10.245 1.00 41.18 392 TYR F O 1
ATOM 2378 N N . TYR F 1 45 ? 101.213 148.247 8.905 1.00 41.20 393 TYR F N 1
ATOM 2379 C CA . TYR F 1 45 ? 100.417 148.241 7.682 1.00 41.45 393 TYR F CA 1
ATOM 2380 C C . TYR F 1 45 ? 99.604 146.953 7.582 1.00 41.25 393 TYR F C 1
ATOM 2381 O O . TYR F 1 45 ? 98.547 146.925 6.953 1.00 41.59 393 TYR F O 1
ATOM 2390 N N . GLU F 1 46 ? 100.105 145.891 8.207 1.00 40.82 394 GLU F N 1
ATOM 2391 C CA . GLU F 1 46 ? 99.457 144.583 8.150 1.00 41.09 394 GLU F CA 1
ATOM 2392 C C . GLU F 1 46 ? 98.065 144.627 8.772 1.00 41.55 394 GLU F C 1
ATOM 2393 O O . GLU F 1 46 ? 97.199 143.819 8.435 1.00 41.44 394 GLU F O 1
ATOM 2399 N N . ALA F 1 47 ? 97.862 145.573 9.683 1.00 41.61 395 ALA F N 1
ATOM 2400 C CA . ALA F 1 47 ? 96.564 145.782 10.312 1.00 41.68 395 ALA F CA 1
ATOM 2401 C C . ALA F 1 47 ? 95.782 146.866 9.582 1.00 42.03 395 ALA F C 1
ATOM 2402 O O . ALA F 1 47 ? 94.553 146.903 9.629 1.00 42.96 395 ALA F O 1
ATOM 2404 N N . GLN F 1 48 ? 96.511 147.742 8.900 1.00 41.26 396 GLN F N 1
ATOM 2405 C CA . GLN F 1 48 ? 95.941 148.961 8.341 1.00 41.61 396 GLN F CA 1
ATOM 2406 C C . GLN F 1 48 ? 95.020 148.709 7.151 1.00 42.41 396 GLN F C 1
ATOM 2407 O O . GLN F 1 48 ? 95.220 147.763 6.388 1.00 42.30 396 GLN F O 1
ATOM 2413 N N . ILE F 1 49 ? 94.022 149.584 7.014 1.00 42.26 397 ILE F N 1
ATOM 2414 C CA . ILE F 1 49 ? 93.065 149.585 5.903 1.00 42.27 397 ILE F CA 1
ATOM 2415 C C . ILE F 1 49 ? 92.680 148.189 5.416 1.00 42.55 397 ILE F C 1
ATOM 2416 O O . ILE F 1 49 ? 91.571 147.977 4.924 1.00 42.45 397 ILE F O 1
ATOM 2421 N N . ASN G 1 4 ? 148.182 121.329 -8.153 1.00 41.06 352 ASN G N 1
ATOM 2422 C CA . ASN G 1 4 ? 148.858 122.616 -8.242 1.00 41.94 352 ASN G CA 1
ATOM 2423 C C . ASN G 1 4 ? 148.152 123.675 -7.397 1.00 41.51 352 ASN G C 1
ATOM 2424 O O . ASN G 1 4 ? 148.416 123.796 -6.200 1.00 40.69 352 ASN G O 1
ATOM 2429 N N . GLU G 1 5 ? 147.250 124.433 -8.015 1.00 42.11 353 GLU G N 1
ATOM 2430 C CA . GLU G 1 5 ? 146.515 125.478 -7.308 1.00 42.19 353 GLU G CA 1
ATOM 2431 C C . GLU G 1 5 ? 145.322 124.886 -6.565 1.00 40.71 353 GLU G C 1
ATOM 2432 O O . GLU G 1 5 ? 144.968 125.343 -5.478 1.00 39.91 353 GLU G O 1
ATOM 2438 N N . LYS G 1 6 ? 144.709 123.866 -7.156 1.00 40.28 354 LYS G N 1
ATOM 2439 C CA . LYS G 1 6 ? 143.573 123.188 -6.542 1.00 39.99 354 LYS G CA 1
ATOM 2440 C C . LYS G 1 6 ? 144.024 122.214 -5.457 1.00 39.36 354 LYS G C 1
ATOM 2441 O O . LYS G 1 6 ? 143.212 121.731 -4.668 1.00 39.63 354 LYS G O 1
ATOM 2447 N N . LEU G 1 7 ? 145.321 121.929 -5.428 1.00 39.77 355 LEU G N 1
ATOM 2448 C CA . LEU G 1 7 ? 145.887 120.964 -4.492 1.00 39.02 355 LEU G CA 1
ATOM 2449 C C . LEU G 1 7 ? 145.731 121.411 -3.042 1.00 38.65 355 LEU G C 1
ATOM 2450 O O . LEU G 1 7 ? 145.427 120.605 -2.162 1.00 38.42 355 LEU G O 1
ATOM 2455 N N . LYS G 1 8 ? 145.938 122.701 -2.803 1.00 38.96 356 LYS G N 1
ATOM 2456 C CA . LYS G 1 8 ? 145.980 123.238 -1.448 1.00 38.63 356 LYS G CA 1
ATOM 2457 C C . LYS G 1 8 ? 144.590 123.342 -0.824 1.00 37.95 356 LYS G C 1
ATOM 2458 O O . LYS G 1 8 ? 144.437 123.193 0.388 1.00 37.66 356 LYS G O 1
ATOM 2464 N N . ILE G 1 9 ? 143.585 123.602 -1.654 1.00 38.35 357 ILE G N 1
ATOM 2465 C CA . ILE G 1 9 ? 142.209 123.720 -1.182 1.00 37.98 357 ILE G CA 1
ATOM 2466 C C . ILE G 1 9 ? 141.759 122.434 -0.500 1.00 37.85 357 ILE G C 1
ATOM 2467 O O . ILE G 1 9 ? 141.284 122.459 0.635 1.00 37.35 357 ILE G O 1
ATOM 2472 N N . GLU G 1 10 ? 141.904 121.314 -1.200 1.00 38.37 358 GLU G N 1
ATOM 2473 C CA . GLU G 1 10 ? 141.585 120.012 -0.630 1.00 38.26 358 GLU G CA 1
ATOM 2474 C C . GLU G 1 10 ? 142.443 119.754 0.604 1.00 37.66 358 GLU G C 1
ATOM 2475 O O . GLU G 1 10 ? 141.942 119.313 1.637 1.00 37.36 358 GLU G O 1
ATOM 2481 N N . HIS G 1 11 ? 143.732 120.056 0.493 1.00 37.58 359 HIS G N 1
ATOM 2482 C CA . HIS G 1 11 ? 144.680 119.828 1.580 1.00 37.56 359 HIS G CA 1
ATOM 2483 C C . HIS G 1 11 ? 144.270 120.518 2.880 1.00 37.23 359 HIS G C 1
ATOM 2484 O O . HIS G 1 11 ? 144.485 119.980 3.966 1.00 36.99 359 HIS G O 1
ATOM 2491 N N . ALA G 1 12 ? 143.678 121.703 2.768 1.00 37.07 360 ALA G N 1
ATOM 2492 C CA . ALA G 1 12 ? 143.293 122.475 3.946 1.00 36.32 360 ALA G CA 1
ATOM 2493 C C . ALA G 1 12 ? 142.013 121.931 4.572 1.00 36.57 360 ALA G C 1
ATOM 2494 O O . ALA G 1 12 ? 141.844 121.968 5.792 1.00 36.56 360 ALA G O 1
ATOM 2496 N N . LYS G 1 13 ? 141.114 121.433 3.731 1.00 36.48 361 LYS G N 1
ATOM 2497 C CA . LYS G 1 13 ? 139.850 120.873 4.196 1.00 36.44 361 LYS G CA 1
ATOM 2498 C C . LYS G 1 13 ? 140.075 119.688 5.131 1.00 35.94 361 LYS G C 1
ATOM 2499 O O . LYS G 1 13 ? 139.314 119.481 6.076 1.00 35.99 361 LYS G O 1
ATOM 2505 N N . LYS G 1 14 ? 141.124 118.916 4.864 1.00 36.27 362 LYS G N 1
ATOM 2506 C CA . LYS G 1 14 ? 141.418 117.723 5.651 1.00 35.82 362 LYS G CA 1
ATOM 2507 C C . LYS G 1 14 ? 141.841 118.082 7.072 1.00 35.36 362 LYS G C 1
ATOM 2508 O O . LYS G 1 14 ? 141.500 117.382 8.025 1.00 35.31 362 LYS G O 1
ATOM 2514 N N . LYS G 1 15 ? 142.596 119.166 7.208 1.00 35.42 363 LYS G N 1
ATOM 2515 C CA . LYS G 1 15 ? 143.023 119.631 8.520 1.00 34.55 363 LYS G CA 1
ATOM 2516 C C . LYS G 1 15 ? 141.821 120.123 9.315 1.00 34.80 363 LYS G C 1
ATOM 2517 O O . LYS G 1 15 ? 141.669 119.804 10.494 1.00 34.85 363 LYS G O 1
ATOM 2523 N N . ARG G 1 16 ? 140.970 120.903 8.658 1.00 34.41 364 ARG G N 1
ATOM 2524 C CA . ARG G 1 16 ? 139.751 121.405 9.277 1.00 35.30 364 ARG G CA 1
ATOM 2525 C C . ARG G 1 16 ? 138.809 120.247 9.586 1.00 34.66 364 ARG G C 1
ATOM 2526 O O . ARG G 1 16 ? 138.052 120.288 10.552 1.00 34.71 364 ARG G O 1
ATOM 2534 N N . LEU G 1 17 ? 138.865 119.214 8.752 1.00 35.09 365 LEU G N 1
ATOM 2535 C CA . LEU G 1 17 ? 138.081 118.004 8.962 1.00 35.48 365 LEU G CA 1
ATOM 2536 C C . LEU G 1 17 ? 138.527 117.306 10.242 1.00 35.46 365 LEU G C 1
ATOM 2537 O O . LEU G 1 17 ? 137.708 116.767 10.987 1.00 34.70 365 LEU G O 1
ATOM 2542 N N . PHE G 1 18 ? 139.832 117.323 10.490 1.00 34.74 366 PHE G N 1
ATOM 2543 C CA . PHE G 1 18 ? 140.389 116.755 11.710 1.00 34.58 366 PHE G CA 1
ATOM 2544 C C . PHE G 1 18 ? 140.032 117.605 12.925 1.00 34.80 366 PHE G C 1
ATOM 2545 O O . PHE G 1 18 ? 139.955 117.097 14.043 1.00 34.71 366 PHE G O 1
ATOM 2553 N N . ASP G 1 19 ? 139.816 118.899 12.705 1.00 35.01 367 ASP G N 1
ATOM 2554 C CA . ASP G 1 19 ? 139.438 119.799 13.788 1.00 35.11 367 ASP G CA 1
ATOM 2555 C C . ASP G 1 19 ? 138.052 119.444 14.316 1.00 35.20 367 ASP G C 1
ATOM 2556 O O . ASP G 1 19 ? 137.768 119.614 15.501 1.00 34.71 367 ASP G O 1
ATOM 2561 N N . LEU G 1 20 ? 137.191 118.952 13.430 1.00 34.54 368 LEU G N 1
ATOM 2562 C CA . LEU G 1 20 ? 135.866 118.495 13.831 1.00 34.67 368 LEU G CA 1
ATOM 2563 C C . LEU G 1 20 ? 135.996 117.210 14.635 1.00 35.03 368 LEU G C 1
ATOM 2564 O O . LEU G 1 20 ? 135.307 117.014 15.636 1.00 35.83 368 LEU G O 1
ATOM 2569 N N . TYR G 1 21 ? 136.885 116.335 14.177 1.00 35.28 369 TYR G N 1
ATOM 2570 C CA . TYR G 1 21 ? 137.145 115.066 14.845 1.00 35.70 369 TYR G CA 1
ATOM 2571 C C . TYR G 1 21 ? 137.612 115.285 16.280 1.00 35.46 369 TYR G C 1
ATOM 2572 O O . TYR G 1 21 ? 137.112 114.655 17.210 1.00 35.27 369 TYR G O 1
ATOM 2581 N N . ILE G 1 22 ? 138.577 116.183 16.446 1.00 35.15 370 ILE G N 1
ATOM 2582 C CA . ILE G 1 22 ? 139.122 116.501 17.760 1.00 35.85 370 ILE G CA 1
ATOM 2583 C C . ILE G 1 22 ? 138.053 117.060 18.692 1.00 36.09 370 ILE G C 1
ATOM 2584 O O . ILE G 1 22 ? 138.027 116.741 19.881 1.00 36.44 370 ILE G O 1
ATOM 2589 N N . ASN G 1 23 ? 137.180 117.900 18.147 1.00 36.03 371 ASN G N 1
ATOM 2590 C CA . ASN G 1 23 ? 136.107 118.506 18.927 1.00 37.43 371 ASN G CA 1
ATOM 2591 C C . ASN G 1 23 ? 135.211 117.442 19.559 1.00 37.52 371 ASN G C 1
ATOM 2592 O O . ASN G 1 23 ? 134.805 117.569 20.715 1.00 37.79 371 ASN G O 1
ATOM 2597 N N . GLY G 1 24 ? 134.908 116.397 18.795 1.00 37.32 372 GLY G N 1
ATOM 2598 C CA . GLY G 1 24 ? 134.297 115.198 19.342 1.00 37.65 372 GLY G CA 1
ATOM 2599 C C . GLY G 1 24 ? 132.800 115.072 19.125 1.00 39.10 372 GLY G C 1
ATOM 2600 O O . GLY G 1 24 ? 132.256 113.970 19.201 1.00 40.00 372 GLY G O 1
ATOM 2601 N N . SER G 1 25 ? 132.125 116.186 18.867 1.00 39.37 373 SER G N 1
ATOM 2602 C CA . SER G 1 25 ? 130.708 116.136 18.518 1.00 40.59 373 SER G CA 1
ATOM 2603 C C . SER G 1 25 ? 130.567 115.591 17.105 1.00 40.64 373 SER G C 1
ATOM 2604 O O . SER G 1 25 ? 131.568 115.285 16.455 1.00 40.75 373 SER G O 1
ATOM 2607 N N . TYR G 1 26 ? 129.329 115.468 16.634 1.00 41.71 374 TYR G N 1
ATOM 2608 C CA . TYR G 1 26 ? 129.055 114.891 15.320 1.00 41.20 374 TYR G CA 1
ATOM 2609 C C . TYR G 1 26 ? 129.414 113.404 15.300 1.00 40.52 374 TYR G C 1
ATOM 2610 O O . TYR G 1 26 ? 129.959 112.878 16.272 1.00 39.95 374 TYR G O 1
ATOM 2619 N N . GLU G 1 27 ? 129.101 112.732 14.194 1.00 39.84 375 GLU G N 1
ATOM 2620 C CA . GLU G 1 27 ? 129.327 111.293 14.069 1.00 40.24 375 GLU G CA 1
ATOM 2621 C C . GLU G 1 27 ? 130.405 110.979 13.036 1.00 39.86 375 GLU G C 1
ATOM 2622 O O . GLU G 1 27 ? 130.627 111.751 12.104 1.00 39.61 375 GLU G O 1
ATOM 2628 N N . VAL G 1 28 ? 131.070 109.840 13.206 1.00 39.95 376 VAL G N 1
ATOM 2629 C CA . VAL G 1 28 ? 132.159 109.446 12.318 1.00 40.45 376 VAL G CA 1
ATOM 2630 C C . VAL G 1 28 ? 131.659 109.059 10.929 1.00 41.06 376 VAL G C 1
ATOM 2631 O O . VAL G 1 28 ? 132.336 109.298 9.936 1.00 41.20 376 VAL G O 1
ATOM 2635 N N . SER G 1 29 ? 130.479 108.452 10.860 1.00 41.78 377 SER G N 1
ATOM 2636 C CA . SER G 1 29 ? 129.941 107.995 9.582 1.00 42.36 377 SER G CA 1
ATOM 2637 C C . SER G 1 29 ? 129.667 109.160 8.635 1.00 42.00 377 SER G C 1
ATOM 2638 O O . SER G 1 29 ? 129.644 108.982 7.417 1.00 42.91 377 SER G O 1
ATOM 2641 N N . GLU G 1 30 ? 129.460 110.347 9.199 1.00 41.66 378 GLU G N 1
ATOM 2642 C CA . GLU G 1 30 ? 129.285 111.560 8.401 1.00 41.47 378 GLU G CA 1
ATOM 2643 C C . GLU G 1 30 ? 130.595 112.343 8.323 1.00 40.86 378 GLU G C 1
ATOM 2644 O O . GLU G 1 30 ? 130.824 113.084 7.367 1.00 40.32 378 GLU G O 1
ATOM 2650 N N . LEU G 1 31 ? 131.453 112.168 9.325 1.00 40.52 379 LEU G N 1
ATOM 2651 C CA . LEU G 1 31 ? 132.781 112.780 9.326 1.00 39.80 379 LEU G CA 1
ATOM 2652 C C . LEU G 1 31 ? 133.734 112.023 8.412 1.00 39.69 379 LEU G C 1
ATOM 2653 O O . LEU G 1 31 ? 134.481 112.626 7.644 1.00 39.59 379 LEU G O 1
ATOM 2658 N N . ASP G 1 32 ? 133.701 110.698 8.499 1.00 40.90 380 ASP G N 1
ATOM 2659 C CA . ASP G 1 32 ? 134.530 109.847 7.655 1.00 41.88 380 ASP G CA 1
ATOM 2660 C C . ASP G 1 32 ? 134.029 109.854 6.211 1.00 42.31 380 ASP G C 1
ATOM 2661 O O . ASP G 1 32 ? 134.663 109.279 5.326 1.00 43.11 380 ASP G O 1
ATOM 2666 N N . SER G 1 33 ? 132.895 110.510 5.981 1.00 41.88 381 SER G N 1
ATOM 2667 C CA . SER G 1 33 ? 132.309 110.603 4.648 1.00 42.57 381 SER G CA 1
ATOM 2668 C C . SER G 1 33 ? 132.874 111.785 3.865 1.00 42.19 381 SER G C 1
ATOM 2669 O O . SER G 1 33 ? 132.281 112.220 2.877 1.00 42.56 381 SER G O 1
ATOM 2672 N N . MET G 1 34 ? 134.012 112.305 4.316 1.00 42.05 382 MET G N 1
ATOM 2673 C CA . MET G 1 34 ? 134.719 113.362 3.600 1.00 41.80 382 MET G CA 1
ATOM 2674 C C . MET G 1 34 ? 136.149 112.941 3.296 1.00 42.40 382 MET G C 1
ATOM 2675 O O . MET G 1 34 ? 136.676 113.242 2.227 1.00 42.49 382 MET G O 1
ATOM 2680 N N . MET G 1 35 ? 136.761 112.238 4.245 1.00 41.93 383 MET G N 1
ATOM 2681 C CA . MET G 1 35 ? 138.192 111.944 4.209 1.00 42.67 383 MET G CA 1
ATOM 2682 C C . MET G 1 35 ? 138.662 111.338 2.888 1.00 43.30 383 MET G C 1
ATOM 2683 O O . MET G 1 35 ? 139.745 111.662 2.402 1.00 43.01 383 MET G O 1
ATOM 2688 N N . ASN G 1 36 ? 137.847 110.463 2.310 1.00 44.31 384 ASN G N 1
ATOM 2689 C CA . ASN G 1 36 ? 138.240 109.726 1.113 1.00 44.48 384 ASN G CA 1
ATOM 2690 C C . ASN G 1 36 ? 138.305 110.603 -0.132 1.00 43.73 384 ASN G C 1
ATOM 2691 O O . ASN G 1 36 ? 139.187 110.428 -0.974 1.00 43.77 384 ASN G O 1
ATOM 2696 N N . ASP G 1 37 ? 137.366 111.537 -0.249 1.00 44.13 385 ASP G N 1
ATOM 2697 C CA . ASP G 1 37 ? 137.377 112.497 -1.346 1.00 43.47 385 ASP G CA 1
ATOM 2698 C C . ASP G 1 37 ? 138.682 113.269 -1.382 1.00 43.52 385 ASP G C 1
ATOM 2699 O O . ASP G 1 37 ? 139.307 113.408 -2.430 1.00 43.91 385 ASP G O 1
ATOM 2704 N N . ILE G 1 38 ? 139.088 113.755 -0.217 1.00 43.28 386 ILE G N 1
ATOM 2705 C CA . ILE G 1 38 ? 140.164 114.728 -0.118 1.00 42.71 386 ILE G CA 1
ATOM 2706 C C . ILE G 1 38 ? 141.537 114.120 -0.395 1.00 43.53 386 ILE G C 1
ATOM 2707 O O . ILE G 1 38 ? 142.374 114.756 -1.033 1.00 43.50 386 ILE G O 1
ATOM 2712 N N . ASP G 1 39 ? 141.766 112.895 0.071 1.00 43.57 387 ASP G N 1
ATOM 2713 C CA . ASP G 1 39 ? 143.097 112.294 -0.004 1.00 43.80 387 ASP G CA 1
ATOM 2714 C C . ASP G 1 39 ? 143.373 111.619 -1.347 1.00 43.97 387 ASP G C 1
ATOM 2715 O O . ASP G 1 39 ? 144.529 111.496 -1.754 1.00 44.25 387 ASP G O 1
ATOM 2720 N N . ALA G 1 40 ? 142.320 111.174 -2.027 1.00 44.18 388 ALA G N 1
ATOM 2721 C CA . ALA G 1 40 ? 142.470 110.585 -3.356 1.00 44.39 388 ALA G CA 1
ATOM 2722 C C . ALA G 1 40 ? 142.376 111.661 -4.437 1.00 44.46 388 ALA G C 1
ATOM 2723 O O . ALA G 1 40 ? 142.548 111.378 -5.624 1.00 44.82 388 ALA G O 1
ATOM 2725 N N . GLN G 1 41 ? 142.103 112.894 -4.019 1.00 44.37 389 GLN G N 1
ATOM 2726 C CA . GLN G 1 41 ? 142.121 114.040 -4.922 1.00 44.77 389 GLN G CA 1
ATOM 2727 C C . GLN G 1 41 ? 143.560 114.471 -5.198 1.00 45.39 389 GLN G C 1
ATOM 2728 O O . GLN G 1 41 ? 143.803 115.387 -5.984 1.00 46.06 389 GLN G O 1
ATOM 2734 N N . ILE G 1 42 ? 144.509 113.800 -4.549 1.00 44.97 390 ILE G N 1
ATOM 2735 C CA . ILE G 1 42 ? 145.927 114.100 -4.707 1.00 45.19 390 ILE G CA 1
ATOM 2736 C C . ILE G 1 42 ? 146.497 113.362 -5.920 1.00 45.95 390 ILE G C 1
ATOM 2737 O O . ILE G 1 42 ? 147.480 113.804 -6.515 1.00 46.36 390 ILE G O 1
ATOM 2742 N N . ASN G 1 43 ? 145.862 112.255 -6.300 1.00 45.43 391 ASN G N 1
ATOM 2743 C CA . ASN G 1 43 ? 146.376 111.407 -7.373 1.00 44.98 391 ASN G CA 1
ATOM 2744 C C . ASN G 1 43 ? 145.824 111.765 -8.752 1.00 45.27 391 ASN G C 1
ATOM 2745 O O . ASN G 1 43 ? 145.376 110.887 -9.490 1.00 45.06 391 ASN G O 1
ATOM 2750 N N . TYR G 1 44 ? 145.861 113.050 -9.095 1.00 46.02 392 TYR G N 1
ATOM 2751 C CA . TYR G 1 44 ? 145.433 113.515 -10.415 1.00 46.08 392 TYR G CA 1
ATOM 2752 C C . TYR G 1 44 ? 146.611 114.000 -11.264 1.00 46.44 392 TYR G C 1
ATOM 2753 O O . TYR G 1 44 ? 146.425 114.771 -12.206 1.00 46.26 392 TYR G O 1
ATOM 2762 N N . TYR G 1 45 ? 147.817 113.543 -10.945 1.00 46.46 393 TYR G N 1
ATOM 2763 C CA . TYR G 1 45 ? 149.019 114.093 -11.569 1.00 45.64 393 TYR G CA 1
ATOM 2764 C C . TYR G 1 45 ? 149.110 113.807 -13.064 1.00 44.87 393 TYR G C 1
ATOM 2765 O O . TYR G 1 45 ? 149.385 112.684 -13.488 1.00 45.45 393 TYR G O 1
ATOM 2774 N N . GLU G 1 46 ? 148.878 114.853 -13.851 1.00 43.81 394 GLU G N 1
ATOM 2775 C CA . GLU G 1 46 ? 149.007 114.793 -15.300 1.00 43.00 394 GLU G CA 1
ATOM 2776 C C . GLU G 1 46 ? 150.479 114.755 -15.699 1.00 42.49 394 GLU G C 1
ATOM 2777 O O . GLU G 1 46 ? 150.851 114.116 -16.683 1.00 42.14 394 GLU G O 1
ATOM 2783 N N . ALA G 1 47 ? 151.308 115.448 -14.923 1.00 41.94 395 ALA G N 1
ATOM 2784 C CA . ALA G 1 47 ? 152.753 115.451 -15.132 1.00 40.55 395 ALA G CA 1
ATOM 2785 C C . ALA G 1 47 ? 153.482 115.492 -13.793 1.00 40.54 395 ALA G C 1
ATOM 2786 O O . ALA G 1 47 ? 154.606 115.004 -13.669 1.00 39.98 395 ALA G O 1
ATOM 2788 N N . ASN H 1 4 ? 109.224 121.498 18.369 1.00 42.35 352 ASN H N 1
ATOM 2789 C CA . ASN H 1 4 ? 108.979 120.556 17.283 1.00 41.97 352 ASN H CA 1
ATOM 2790 C C . ASN H 1 4 ? 109.626 121.035 15.988 1.00 41.66 352 ASN H C 1
ATOM 27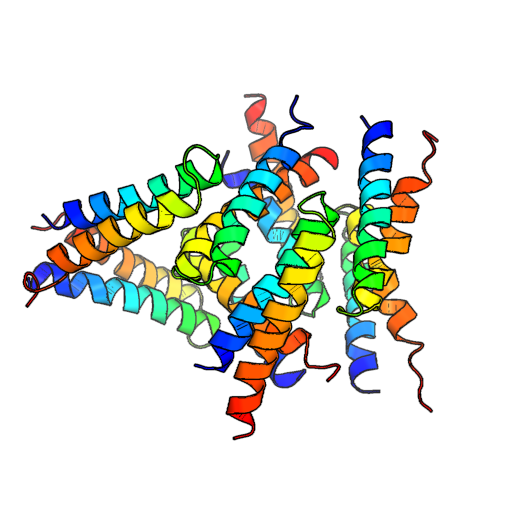91 O O . ASN H 1 4 ? 110.249 120.253 15.268 1.00 41.93 352 ASN H O 1
ATOM 2796 N N . GLU H 1 5 ? 109.466 122.322 15.696 1.00 41.80 353 GLU H N 1
ATOM 2797 C CA . GLU H 1 5 ? 110.093 122.933 14.532 1.00 40.65 353 GLU H CA 1
ATOM 2798 C C . GLU H 1 5 ? 111.560 123.249 14.815 1.00 40.98 353 GLU H C 1
ATOM 2799 O O . GLU H 1 5 ? 112.403 123.178 13.921 1.00 39.98 353 GLU H O 1
ATOM 2805 N N . LYS H 1 6 ? 111.854 123.598 16.065 1.00 41.89 354 LYS H N 1
ATOM 2806 C CA . LYS H 1 6 ? 113.190 124.043 16.454 1.00 41.16 354 LYS H CA 1
ATOM 2807 C C . LYS H 1 6 ? 114.255 122.962 16.286 1.00 41.35 354 LYS H C 1
ATOM 2808 O O . LYS H 1 6 ? 115.448 123.262 16.241 1.00 40.13 354 LYS H O 1
ATOM 2814 N N . LEU H 1 7 ? 113.829 121.707 16.205 1.00 41.86 355 LEU H N 1
ATOM 2815 C CA . LEU H 1 7 ? 114.769 120.597 16.104 1.00 41.21 355 LEU H CA 1
ATOM 2816 C C . LEU H 1 7 ? 115.413 120.531 14.722 1.00 40.45 355 LEU H C 1
ATOM 2817 O O . LEU H 1 7 ? 116.619 120.328 14.605 1.00 40.16 355 LEU H O 1
ATOM 2822 N N . LYS H 1 8 ? 114.607 120.715 13.681 1.00 40.20 356 LYS H N 1
ATOM 2823 C CA . LYS H 1 8 ? 115.097 120.625 12.309 1.00 40.65 356 LYS H CA 1
ATOM 2824 C C . LYS H 1 8 ? 116.223 121.614 12.037 1.00 39.98 356 LYS H C 1
ATOM 2825 O O . LYS H 1 8 ? 117.282 121.243 11.534 1.00 39.38 356 LYS H O 1
ATOM 2831 N N . ILE H 1 9 ? 115.974 122.876 12.371 1.00 39.61 357 ILE H N 1
ATOM 2832 C CA . ILE H 1 9 ? 116.874 123.969 12.018 1.00 39.77 357 ILE H CA 1
ATOM 2833 C C . ILE H 1 9 ? 118.277 123.789 12.591 1.00 39.13 357 ILE H C 1
ATOM 2834 O O . ILE H 1 9 ? 119.265 124.071 11.914 1.00 38.93 357 ILE H O 1
ATOM 2839 N N . GLU H 1 10 ? 118.368 123.317 13.830 1.00 39.18 358 GLU H N 1
ATOM 2840 C CA . GLU H 1 10 ? 119.667 123.087 14.449 1.00 39.68 358 GLU H CA 1
ATOM 2841 C C . GLU H 1 10 ? 120.353 121.901 13.792 1.00 38.62 358 GLU H C 1
ATOM 2842 O O . GLU H 1 10 ? 121.566 121.909 13.584 1.00 38.16 358 GLU H O 1
ATOM 2848 N N . HIS H 1 11 ? 119.571 120.880 13.470 1.00 39.29 359 HIS H N 1
ATOM 2849 C CA . HIS H 1 11 ? 120.086 119.743 12.725 1.00 38.84 359 HIS H CA 1
ATOM 2850 C C . HIS H 1 11 ? 120.434 120.179 11.308 1.00 39.26 359 HIS H C 1
ATOM 2851 O O . HIS H 1 11 ? 121.375 119.667 10.702 1.00 38.36 359 HIS H O 1
ATOM 2858 N N . ALA H 1 12 ? 119.669 121.134 10.790 1.00 38.76 360 ALA H N 1
ATOM 2859 C CA . ALA H 1 12 ? 119.929 121.703 9.473 1.00 39.02 360 ALA H CA 1
ATOM 2860 C C . ALA H 1 12 ? 121.106 122.666 9.532 1.00 37.82 360 ALA H C 1
ATOM 2861 O O . ALA H 1 12 ? 121.838 122.827 8.557 1.00 37.30 360 ALA H O 1
ATOM 2863 N N . LYS H 1 13 ? 121.277 123.305 10.685 1.00 37.80 361 LYS H N 1
ATOM 2864 C CA . LYS H 1 13 ? 122.320 124.308 10.871 1.00 37.88 361 LYS H CA 1
ATOM 2865 C C . LYS H 1 13 ? 123.723 123.753 10.661 1.00 38.27 361 LYS H C 1
ATOM 2866 O O . LYS H 1 13 ? 124.479 124.247 9.824 1.00 38.24 361 LYS H O 1
ATOM 2872 N N . LYS H 1 14 ? 124.066 122.725 11.431 1.00 38.18 362 LYS H N 1
AT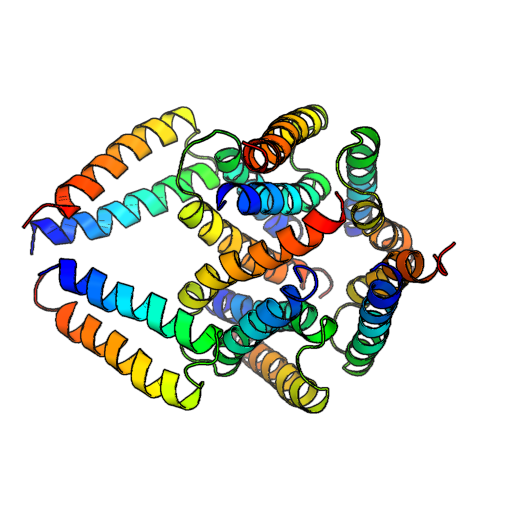OM 2873 C CA . LYS H 1 14 ? 125.442 122.252 11.500 1.00 38.31 362 LYS H CA 1
ATOM 2874 C C . LYS H 1 14 ? 125.777 121.230 10.419 1.00 37.05 362 LYS H C 1
ATOM 2875 O O . LYS H 1 14 ? 126.836 120.606 10.463 1.00 37.60 362 LYS H O 1
ATOM 2881 N N . LYS H 1 15 ? 124.880 121.058 9.453 1.00 37.50 363 LYS H N 1
ATOM 2882 C CA . LYS H 1 15 ? 125.224 120.339 8.233 1.00 37.33 363 LYS H CA 1
ATOM 2883 C C . LYS H 1 15 ? 125.909 121.317 7.288 1.00 37.67 363 LYS H C 1
ATOM 2884 O O . LYS H 1 15 ? 126.742 120.928 6.469 1.00 37.57 363 LYS H O 1
ATOM 2890 N N . ARG H 1 16 ? 125.547 122.591 7.409 1.00 37.28 364 ARG H N 1
ATOM 2891 C CA . ARG H 1 16 ? 126.170 123.642 6.619 1.00 36.78 364 ARG H CA 1
ATOM 2892 C C . ARG H 1 16 ? 127.526 124.008 7.216 1.00 36.97 364 ARG H C 1
ATOM 2893 O O . ARG H 1 16 ? 128.511 124.142 6.492 1.00 36.49 364 ARG H O 1
ATOM 2901 N N . LEU H 1 17 ? 127.565 124.170 8.538 1.00 37.33 365 LEU H N 1
ATOM 2902 C CA . LEU H 1 17 ? 128.810 124.452 9.249 1.00 36.86 365 LEU H CA 1
ATOM 2903 C C . LEU H 1 17 ? 129.828 123.361 8.959 1.00 36.57 365 LEU H C 1
ATOM 2904 O O . LEU H 1 17 ? 131.026 123.620 8.845 1.00 35.91 365 LEU H O 1
ATOM 2909 N N . PHE H 1 18 ? 129.325 122.137 8.851 1.00 36.38 366 PHE H N 1
ATOM 2910 C CA . PHE H 1 18 ? 130.133 120.979 8.499 1.00 36.43 366 PHE H CA 1
ATOM 2911 C C . PHE H 1 18 ? 130.897 121.239 7.205 1.00 36.32 366 PHE H C 1
ATOM 2912 O O . PHE H 1 18 ? 132.094 120.972 7.117 1.00 36.67 366 PHE H O 1
ATOM 2920 N N . ASP H 1 19 ? 130.197 121.774 6.209 1.00 37.36 367 ASP H N 1
ATOM 2921 C CA . ASP H 1 19 ? 130.812 122.116 4.931 1.00 37.04 367 ASP H CA 1
ATOM 2922 C C . ASP H 1 19 ? 131.512 123.470 4.984 1.00 35.90 367 ASP H C 1
ATOM 2923 O O . ASP H 1 19 ? 132.549 123.663 4.352 1.00 36.45 367 ASP H O 1
ATOM 2928 N N . LEU H 1 20 ? 130.940 124.407 5.732 1.00 35.74 368 LEU H N 1
ATOM 2929 C CA . LEU H 1 20 ? 131.499 125.750 5.823 1.00 36.52 368 LEU H CA 1
ATOM 2930 C C . LEU H 1 20 ? 132.867 125.739 6.488 1.00 36.38 368 LEU H C 1
ATOM 2931 O O . LEU H 1 20 ? 133.829 126.292 5.954 1.00 37.04 368 LEU H O 1
ATOM 2936 N N . TYR H 1 21 ? 132.950 125.111 7.656 1.00 35.96 369 TYR H N 1
ATOM 2937 C CA . TYR H 1 21 ? 134.208 125.051 8.386 1.00 36.41 369 TYR H CA 1
ATOM 2938 C C . TYR H 1 21 ? 135.236 124.265 7.588 1.00 36.52 369 TYR H C 1
ATOM 2939 O O . TYR H 1 21 ? 136.433 124.547 7.649 1.00 36.62 369 TYR H O 1
ATOM 2948 N N . ILE H 1 22 ? 134.757 123.271 6.848 1.00 36.02 370 ILE H N 1
ATOM 2949 C CA . ILE H 1 22 ? 135.596 122.542 5.910 1.00 36.25 370 ILE H CA 1
ATOM 2950 C C . ILE H 1 22 ? 136.201 123.525 4.913 1.00 36.72 370 ILE H C 1
ATOM 2951 O O . ILE H 1 22 ? 137.358 123.387 4.515 1.00 36.70 370 ILE H O 1
ATOM 2956 N N . ASN H 1 23 ? 135.416 124.529 4.535 1.00 36.59 371 ASN H N 1
ATOM 2957 C CA . ASN H 1 23 ? 135.836 125.507 3.538 1.00 37.21 371 ASN H CA 1
ATOM 2958 C C . ASN H 1 23 ? 136.514 126.737 4.151 1.00 37.49 371 ASN H C 1
ATOM 2959 O O . ASN H 1 23 ? 136.527 127.813 3.553 1.00 38.08 371 ASN H O 1
ATOM 2964 N N . GLY H 1 24 ? 137.077 126.569 5.344 1.00 37.78 372 GLY H N 1
ATOM 2965 C CA . GLY H 1 24 ? 137.962 127.567 5.920 1.00 38.76 372 GLY H CA 1
ATOM 2966 C C . GLY H 1 24 ? 137.304 128.610 6.803 1.00 39.20 372 GLY H C 1
ATOM 2967 O O . GLY H 1 24 ? 137.987 129.298 7.563 1.00 39.41 372 GLY H O 1
ATOM 2968 N N . SER H 1 25 ? 135.987 128.742 6.706 1.00 38.97 373 SER H N 1
ATOM 2969 C CA . SER H 1 25 ? 135.270 129.703 7.532 1.00 38.67 373 SER H CA 1
ATOM 2970 C C . SER H 1 25 ? 135.413 129.338 9.006 1.00 38.68 373 SER H C 1
ATOM 2971 O O . SER H 1 25 ? 135.431 128.160 9.357 1.00 38.43 373 SER H O 1
ATOM 2974 N N . TYR H 1 26 ? 135.547 130.360 9.848 1.00 38.36 374 TYR H N 1
ATOM 2975 C CA . TYR H 1 26 ? 135.582 130.212 11.306 1.00 38.89 374 TYR H CA 1
ATOM 2976 C C . TYR H 1 26 ? 136.887 129.625 11.836 1.00 38.78 374 TYR H C 1
ATOM 2977 O O . TYR H 1 26 ? 137.521 128.785 11.196 1.00 38.39 374 TYR H O 1
ATOM 2986 N N . GLU H 1 27 ? 137.271 130.091 13.020 1.00 39.04 375 GLU H N 1
ATOM 2987 C CA . GLU H 1 27 ? 138.423 129.567 13.741 1.00 38.47 375 GLU H CA 1
ATOM 2988 C C . GLU H 1 27 ? 138.017 128.296 14.483 1.00 38.14 375 GLU H C 1
ATOM 2989 O O . GLU H 1 27 ? 136.829 128.011 14.626 1.00 37.62 375 GLU H O 1
ATOM 2995 N N . VAL H 1 28 ? 139.001 127.536 14.949 1.00 37.88 376 VAL H N 1
ATOM 2996 C CA . VAL H 1 28 ? 138.736 126.275 15.634 1.00 37.61 376 VAL H CA 1
ATOM 2997 C C . VAL H 1 28 ? 137.915 126.493 16.901 1.00 37.03 376 VAL H C 1
ATOM 2998 O O . VAL H 1 28 ? 136.979 125.744 17.180 1.00 36.97 376 VAL H O 1
ATOM 3002 N N . SER H 1 29 ? 138.277 127.516 17.668 1.00 37.34 377 SER H N 1
ATOM 3003 C CA . SER H 1 29 ? 137.601 127.808 18.926 1.00 37.56 377 SER H CA 1
ATOM 3004 C C . SER H 1 29 ? 136.140 128.162 18.685 1.00 36.75 377 SER H C 1
ATOM 3005 O O . SER H 1 29 ? 135.263 127.792 19.465 1.00 36.67 377 SER H O 1
ATOM 3008 N N . GLU H 1 30 ? 135.886 128.883 17.597 1.00 37.01 378 GLU H N 1
ATOM 3009 C CA . GLU H 1 30 ? 134.529 129.257 17.222 1.00 36.64 378 GLU H CA 1
ATOM 3010 C C . GLU H 1 30 ? 133.682 128.020 16.953 1.00 36.58 378 GLU H C 1
ATOM 3011 O O . GLU H 1 30 ? 132.518 127.961 17.346 1.00 36.91 378 GLU H O 1
ATOM 3017 N N . LEU H 1 31 ? 134.274 127.034 16.284 1.00 36.28 379 LEU H N 1
ATOM 3018 C CA . LEU H 1 31 ? 133.586 125.783 15.984 1.00 36.48 379 LEU H CA 1
ATOM 3019 C C . LEU H 1 31 ? 133.177 125.066 17.264 1.00 36.39 379 LEU H C 1
ATOM 3020 O O . LEU H 1 31 ? 132.039 124.618 17.399 1.00 36.87 379 LEU H O 1
ATOM 3025 N N . ASP H 1 32 ? 134.117 124.953 18.197 1.00 36.41 380 ASP H N 1
ATOM 3026 C CA . ASP H 1 32 ? 133.862 124.274 19.461 1.00 36.37 380 ASP H CA 1
ATOM 3027 C C . ASP H 1 32 ? 132.756 124.984 20.231 1.00 36.72 380 ASP H C 1
ATOM 3028 O O . ASP H 1 32 ? 131.919 124.342 20.866 1.00 37.08 380 ASP H O 1
ATOM 3033 N N . SER H 1 33 ? 132.757 126.311 20.168 1.00 36.77 381 SER H N 1
ATOM 3034 C CA . SER H 1 33 ? 131.723 127.107 20.816 1.00 37.36 381 SER H CA 1
ATOM 3035 C C . SER H 1 33 ? 130.414 126.989 20.044 1.00 37.59 381 SER H C 1
ATOM 3036 O O . SER H 1 33 ? 129.346 126.844 20.637 1.00 38.00 381 SER H O 1
ATOM 3039 N N . MET H 1 34 ? 130.507 127.051 18.718 1.00 36.82 382 MET H N 1
ATOM 3040 C CA . MET H 1 34 ? 129.343 126.882 17.856 1.00 37.13 382 MET H CA 1
ATOM 3041 C C . MET H 1 34 ? 128.670 125.546 18.118 1.00 37.59 382 MET H C 1
ATOM 3042 O O . MET H 1 34 ? 127.456 125.470 18.301 1.00 38.14 382 MET H O 1
ATOM 3047 N N . MET H 1 35 ? 129.478 124.495 18.137 1.00 37.55 383 MET H N 1
ATOM 3048 C CA . MET H 1 35 ? 128.977 123.141 18.296 1.00 38.26 383 MET H CA 1
ATOM 3049 C C . MET H 1 35 ? 128.349 122.945 19.672 1.00 39.47 383 MET H C 1
ATOM 3050 O O . MET H 1 35 ? 127.321 122.284 19.801 1.00 39.96 383 MET H O 1
ATOM 3055 N N . ASN H 1 36 ? 128.968 123.529 20.694 1.00 39.20 384 ASN H N 1
ATOM 3056 C CA . ASN H 1 36 ? 128.470 123.410 22.060 1.00 39.35 384 ASN H CA 1
ATOM 3057 C C . ASN H 1 36 ? 127.128 124.113 22.244 1.00 39.73 384 ASN H C 1
ATOM 3058 O O . ASN H 1 36 ? 126.232 123.588 22.905 1.00 40.53 384 ASN H O 1
ATOM 3063 N N . ASP H 1 37 ? 126.996 125.302 21.662 1.00 39.62 385 ASP H N 1
ATOM 3064 C CA . ASP H 1 37 ? 125.734 126.036 21.693 1.00 39.45 385 ASP H CA 1
ATOM 3065 C C . ASP H 1 37 ? 124.623 125.207 21.063 1.00 39.68 385 ASP H C 1
ATOM 3066 O O . ASP H 1 37 ? 123.526 125.096 21.609 1.00 40.80 385 ASP H O 1
ATOM 3071 N N . ILE H 1 38 ? 124.924 124.625 19.908 1.00 39.66 386 ILE H N 1
ATOM 3072 C CA . ILE H 1 38 ? 123.961 123.814 19.176 1.00 39.93 386 ILE H CA 1
ATOM 3073 C C . ILE H 1 38 ? 123.710 122.481 19.876 1.00 40.47 386 ILE H C 1
ATOM 3074 O O . ILE H 1 38 ? 122.568 122.040 19.986 1.00 40.58 386 ILE H O 1
ATOM 3079 N N . ASP H 1 39 ? 124.778 121.848 20.353 1.00 39.99 387 ASP H N 1
ATOM 3080 C CA . ASP H 1 39 ? 124.672 120.559 21.033 1.00 41.03 387 ASP H CA 1
ATOM 3081 C C . ASP H 1 39 ? 123.740 120.624 22.240 1.00 40.94 387 ASP H C 1
ATOM 3082 O O . ASP H 1 39 ? 122.957 119.705 22.478 1.00 40.79 387 ASP H O 1
ATOM 3087 N N . ALA H 1 40 ? 123.829 121.713 22.994 1.00 40.91 388 ALA H N 1
ATOM 3088 C CA . ALA H 1 40 ? 123.024 121.887 24.197 1.00 41.01 388 ALA H CA 1
ATOM 3089 C C . ALA H 1 40 ? 121.539 121.967 23.871 1.00 40.85 388 ALA H C 1
ATOM 3090 O O . ALA H 1 40 ? 120.698 121.466 24.619 1.00 40.82 388 ALA H O 1
ATOM 3092 N N . GLN H 1 41 ? 121.227 122.598 22.746 1.00 40.23 389 GLN H N 1
ATOM 3093 C CA . GLN H 1 41 ? 119.850 122.913 22.397 1.00 40.78 389 GLN H CA 1
ATOM 3094 C C . GLN H 1 41 ? 119.205 121.788 21.589 1.00 40.45 389 GLN H C 1
ATOM 3095 O O . GLN H 1 41 ? 117.980 121.691 21.522 1.00 40.37 389 GLN H O 1
ATOM 3101 N N . ILE H 1 42 ? 120.028 120.940 20.978 1.00 40.52 390 ILE H N 1
ATOM 3102 C CA . ILE H 1 42 ? 119.531 119.724 20.342 1.00 40.03 390 ILE H CA 1
ATOM 3103 C C . ILE H 1 42 ? 118.894 118.825 21.395 1.00 39.60 390 ILE H C 1
ATOM 3104 O O . ILE H 1 42 ? 117.760 118.374 21.241 1.00 39.90 390 ILE H O 1
ATOM 3109 N N . ASN H 1 43 ? 119.641 118.573 22.465 1.00 39.94 391 ASN H N 1
ATOM 3110 C CA . ASN H 1 43 ? 119.173 117.730 23.558 1.00 39.80 391 ASN H CA 1
ATOM 3111 C C . ASN H 1 43 ? 117.941 118.301 24.249 1.00 40.25 391 ASN H C 1
ATOM 3112 O O . ASN H 1 43 ? 117.038 117.558 24.630 1.00 40.98 391 ASN H O 1
ATOM 3117 N N . TYR H 1 44 ? 117.916 119.622 24.408 1.00 40.52 392 TYR H N 1
ATOM 3118 C CA . TYR H 1 44 ? 116.824 120.305 25.097 1.00 40.61 392 TYR H CA 1
ATOM 3119 C C . TYR H 1 44 ? 115.469 119.929 24.504 1.00 40.43 392 TYR H C 1
ATOM 3120 O O . TYR H 1 44 ? 114.591 119.432 25.206 1.00 41.25 392 TYR H O 1
ATOM 3129 N N . TYR H 1 45 ? 115.307 120.161 23.208 1.00 40.51 393 TYR H N 1
ATOM 3130 C CA . TYR H 1 45 ? 114.048 119.873 22.534 1.00 41.46 393 TYR H CA 1
ATOM 3131 C C . TYR H 1 45 ? 113.789 118.373 22.498 1.00 41.79 393 TYR H C 1
ATOM 3132 O O . TYR H 1 45 ? 112.641 117.934 22.444 1.00 42.15 393 TYR H O 1
ATOM 3141 N N . GLU H 1 46 ? 114.863 117.591 22.532 1.00 41.32 394 GLU H N 1
ATOM 3142 C CA . GLU H 1 46 ? 114.752 116.148 22.697 1.00 41.44 394 GLU H CA 1
ATOM 3143 C C . GLU H 1 46 ? 114.421 115.811 24.147 1.00 41.62 394 GLU H C 1
ATOM 3144 O O . GLU H 1 46 ? 113.800 114.788 24.427 1.00 42.20 394 GLU H O 1
ATOM 3150 N N . ALA H 1 47 ? 114.843 116.678 25.064 1.00 42.00 395 ALA H N 1
ATOM 3151 C CA . ALA H 1 47 ? 114.650 116.451 26.493 1.00 41.30 395 ALA H CA 1
ATOM 3152 C C . ALA H 1 47 ? 113.230 116.791 26.939 1.00 41.21 395 ALA H C 1
ATOM 3153 O O . ALA H 1 47 ? 112.655 116.096 27.776 1.00 41.34 395 ALA H O 1
ATOM 3155 N N . GLN H 1 48 ? 112.669 117.860 26.382 1.00 41.66 396 GLN H N 1
ATOM 3156 C CA . GLN H 1 48 ? 111.334 118.310 26.769 1.00 41.51 396 GLN H CA 1
ATOM 3157 C C . GLN H 1 48 ? 110.248 117.353 26.281 1.00 41.92 396 GLN H C 1
ATOM 3158 O O . GLN H 1 48 ? 109.088 117.471 26.675 1.00 42.08 396 GLN H O 1
ATOM 3164 N N . ILE H 1 49 ? 110.620 116.408 25.423 1.00 41.83 397 ILE H N 1
ATOM 3165 C CA . ILE H 1 49 ? 109.680 115.395 24.956 1.00 42.33 397 ILE H CA 1
ATOM 3166 C C . ILE H 1 49 ? 109.263 114.491 26.114 1.00 42.37 397 ILE H C 1
ATOM 3167 O O . ILE H 1 49 ? 108.145 113.974 26.140 1.00 42.71 397 ILE H O 1
ATOM 3172 N N . GLU H 1 50 ? 110.167 114.310 27.071 1.00 41.65 398 GLU H N 1
ATOM 3173 C CA . GLU H 1 50 ? 109.886 113.506 28.254 1.00 41.81 398 GLU H CA 1
ATOM 3174 C C . GLU H 1 50 ? 109.109 114.313 29.293 1.00 42.08 398 GLU H C 1
ATOM 3175 O O . GLU H 1 50 ? 108.723 113.785 30.336 1.00 41.97 398 GLU H O 1
ATOM 3181 N N . ALA H 1 51 ? 108.885 115.592 29.002 1.00 42.35 399 ALA H N 1
ATOM 3182 C CA . ALA H 1 51 ? 108.142 116.473 29.898 1.00 42.97 399 ALA H CA 1
ATOM 3183 C C . ALA H 1 51 ? 106.668 116.514 29.510 1.00 43.56 399 ALA H C 1
ATOM 3184 O O . ALA H 1 51 ? 105.838 115.838 30.117 1.00 44.02 399 ALA H O 1
#

Secondary structure (DSSP, 8-state):
--GGGHHHHHHHHHHHHHHHHH--S-HHHHHHHHHHHHHHHHHHHHHHH-/--HHHHHHHHHHHHHHHHHHTTSS-HHHHHHHHHHHHHHHHHHHSSS--/-HHHHHHHHHHHHHHHHHHHHH--S-HHHHHGGGTTTGGGTTTTT-/-HHHHHHHHHHHHHHHHHHHHTT-S-HHHHHHHHHHHHHHHHHHHHHHT-/-HHHHHHHHHHHHHHHHHHHTT-S-HHHHHHHHHHHHHHHHHHHSTT--/-HHHHHHHHHHHHHHHHHHHHHTTSS-HHHHHHHHHHHHHHHHHHHH--/--HHHHHHHHHHHHHHHHHH--S-HHHHHHHHHHHHGGG-----/--HHHHHHHHHHHHHHHHHTT-S-HHHHHHHHHHHHHHHHHHHHGGG-

B-factor: mean 39.69, std 4.07, range [21.35, 59.89]

Organism: Listeria innocua serovar 6a (strain ATCC BAA-680 / CLIP 11262) (NCBI:txid272626)

Radius of gyration: 22.56 Å; Cα contacts (8 Å, |Δi|>4): 289; chains: 8; bounding box: 62×63×59 Å

Solvent-accessible surface area: 22600 Å² total; per-residue (Å²): 128,107,74,94,80,31,130,106,12,27,51,46,13,62,36,0,0,15,0,4,78,58,51,69,47,100,48,58,44,1,32,61,31,0,27,70,8,54,12,42,14,20,23,35,79,8,69,95,76,105,164,60,104,86,39,105,95,19,79,52,97,25,158,136,10,5,56,45,0,9,84,41,80,71,100,39,88,86,0,65,80,61,3,99,92,15,44,52,57,16,102,159,91,69,66,147,103,52,112,91,108,81,123,60,26,140,74,41,70,43,45,52,134,37,0,90,32,0,70,141,42,68,23,40,72,88,17,65,2,74,17,54,49,74,17,9,38,53,55,25,76,100,157,115,130,112,65,56,73,119,4,3,31,16,27,20,17,40,100,36,2,17,65,1,1,7,42,47,11,22,105,65,81,73,2,77,71,19,4,103,88,10,34,50,70,17,88,129,37,86,55,92,102,144,124,88,45,107,124,22,152,111,18,14,43,40,16,67,49,0,0,56,1,20,58,86,85,49,43,122,45,75,40,2,10,65,34,0,30,71,12,49,20,39,11,23,18,41,68,44,78,34,96,120,50,80,76,13,80,88,31,108,96,2,84,50,96,35,134,142,11,2,59,44,9,7,88,52,74,65,94,60,84,83,0,52,59,85,3,105,96,20,51,55,76,20,92,125,21,83,95,43,128,144,98,89,52,146,79,20,85,51,39,63,142,70,0,80,28,12,57,144,49,56,25,39,65,90,50,49,4,49,36,30,41,47,40,3,76,60,48,43,117,139,169,179,141,163,108,117,10,25,40,8,22,18,18,25,114,39,1,19,68,0,0,6,55,38,12,16,108,63,72,75,2,56,60,14,12,101,80,3,43,66,79,16,88,119,35,42,53,97,127,140,112

InterPro domains:
  IPR006118 Recombinase, conserved site [PS00397] (6-14)
  IPR006119 Resolvase, N-terminal catalytic domain [PF00239] (3-147)
  IPR006119 Resolvase, N-terminal catalytic domain [PS51736] (2-147)
  IPR006119 Resolvase, N-terminal catalytic domain [SM00857] (3-149)
  IPR011109 DNA-binding recombinase domain [PF07508] (171-253)
  IPR011109 DNA-binding recombinase domain [PS51737] (157-257)
  IPR025827 Recombinase zinc beta ribbon domain [PF13408] (267-333)
  IPR036162 Resolvase-like, N-terminal catalytic domain superfamily [G3DSA:3.40.50.1390] (1-131)
  IPR036162 Resolvase-like, N-terminal catalytic domain superfamily [SSF53041] (1-148)
  IPR038109 DNA-binding recombinase domain superfamily [G3DSA:3.90.1750.20] (133-256)
  IPR050639 Site-specific recombinase resolvase [PTHR30461] (1-443)